Protein AF-A0A0B5D9X6-F1 (afdb_monomer)

Secondary structure (DSSP, 8-state):
-TTSS--HHHHHHHHHTT----EEE----TTS-GGGGHHHHHHHHHHHHHHHHHHTT-TT--EEEE--S---HHHIIIIIHHHHHHHHHHH-GGGEEEEE-HHHHHHHHHTT-S-B-STT-BSEEEESTTSTT---TT-SEEEEE--BTTBPPPEETTEE--EEEE-SS-SSSS-------S---------TTS----TT--S--TTHHHHHHHTT-EEEE-TTGGG-SSS--S---EEEE-----S-TTTSSHHHHHSBGGGTSB-S-SEEE-TTSEEEE--SS--S-S-PPPTT--TTT-SSEEEE--TTS-EEEETTTTTEEEEEES--SSSPPPHHHHHHHHHHHHHHHHHTT---STTTS-BHHHH-TTT-----S-HHHHHHHHHHHHHS-TT--SS---TTTTS-HHHHHHHHHHHHHHHHHHHS-EEP--B-TTSPBP--EE-HHHHHHHHHHHHHHIIIIIHHHHHHHHHHHHHHHHHHHHHHHHSPPPP-------------

Structure (mmCIF, N/CA/C/O backbone):
data_AF-A0A0B5D9X6-F1
#
_entry.id   AF-A0A0B5D9X6-F1
#
loop_
_atom_site.group_PDB
_atom_site.id
_atom_site.type_symbol
_atom_site.label_atom_id
_atom_site.label_alt_id
_atom_site.label_comp_id
_atom_site.label_asym_id
_atom_site.label_entity_id
_atom_site.label_seq_id
_atom_site.pdbx_PDB_ins_code
_atom_site.Cartn_x
_atom_site.Cartn_y
_atom_site.Cartn_z
_atom_site.occupancy
_atom_site.B_iso_or_equiv
_atom_site.auth_seq_id
_atom_site.auth_comp_id
_atom_site.auth_asym_id
_atom_site.auth_atom_id
_atom_site.pdbx_PDB_model_num
ATOM 1 N N . MET A 1 1 ? -27.194 -17.723 17.927 1.00 68.94 1 MET A N 1
ATOM 2 C CA . MET A 1 1 ? -28.094 -17.383 16.803 1.00 68.94 1 MET A CA 1
ATOM 3 C C . MET A 1 1 ? -28.192 -18.621 15.928 1.00 68.94 1 MET A C 1
ATOM 5 O O . MET A 1 1 ? -27.143 -19.081 15.512 1.00 68.94 1 MET A O 1
ATOM 9 N N . ARG A 1 2 ? -29.379 -19.216 15.722 1.00 82.31 2 ARG A N 1
ATOM 10 C CA . ARG A 1 2 ? -29.496 -20.479 14.956 1.00 82.31 2 ARG A CA 1
ATOM 11 C C . ARG A 1 2 ? -29.199 -20.316 13.459 1.00 82.31 2 ARG A C 1
ATOM 13 O O . ARG A 1 2 ? -28.728 -21.265 12.862 1.00 82.31 2 ARG A O 1
ATOM 20 N N . GLY A 1 3 ? -29.408 -19.123 12.897 1.00 83.81 3 GLY A N 1
ATOM 21 C CA . GLY A 1 3 ? -29.079 -18.801 11.500 1.00 83.81 3 GLY A CA 1
ATOM 22 C C . GLY A 1 3 ? -27.626 -18.369 11.256 1.00 83.81 3 GLY A C 1
ATOM 23 O O . GLY A 1 3 ? -27.362 -17.682 10.279 1.00 83.81 3 GLY A O 1
ATOM 24 N N . LYS A 1 4 ? -26.688 -18.669 12.168 1.00 88.31 4 LYS A N 1
ATOM 25 C CA . LYS A 1 4 ? -25.256 -18.388 11.976 1.00 88.31 4 LYS A CA 1
ATOM 26 C C . LYS A 1 4 ? -24.420 -19.631 12.330 1.00 88.31 4 LYS A C 1
ATOM 28 O O . LYS A 1 4 ? -24.514 -20.069 13.480 1.00 88.31 4 LYS A O 1
ATOM 33 N N . PRO A 1 5 ? -23.555 -20.130 11.428 1.00 89.94 5 PRO A N 1
ATOM 34 C CA . PRO A 1 5 ? -23.417 -19.736 10.021 1.00 89.94 5 PRO A CA 1
ATOM 35 C C . PRO A 1 5 ? -24.496 -20.375 9.121 1.00 89.94 5 PRO A C 1
ATOM 37 O O . PRO A 1 5 ? -25.133 -21.344 9.516 1.00 89.94 5 PRO A O 1
ATOM 40 N N . VAL A 1 6 ? -24.668 -19.848 7.905 1.00 92.19 6 VAL A N 1
ATOM 41 C CA . VAL A 1 6 ? -25.475 -20.480 6.843 1.00 92.19 6 VAL A CA 1
ATOM 42 C C . VAL A 1 6 ? -24.807 -21.774 6.356 1.00 92.19 6 VAL A C 1
ATOM 44 O O . VAL A 1 6 ? -23.574 -21.858 6.321 1.00 92.19 6 VAL A O 1
ATOM 47 N N . HIS A 1 7 ? -25.596 -22.775 5.964 1.00 93.06 7 HIS A N 1
ATOM 48 C CA . HIS A 1 7 ? -25.099 -24.076 5.496 1.00 93.06 7 HIS A CA 1
ATOM 49 C C . HIS A 1 7 ? -25.342 -24.303 3.998 1.00 93.06 7 HIS A C 1
ATOM 51 O O . HIS A 1 7 ? -26.218 -23.693 3.391 1.00 93.06 7 HIS A O 1
ATOM 57 N N . ARG A 1 8 ? -24.585 -25.232 3.398 1.00 93.44 8 ARG A N 1
ATOM 58 C CA . ARG A 1 8 ? -24.690 -25.573 1.968 1.00 93.44 8 ARG A CA 1
ATOM 59 C C . ARG A 1 8 ? -26.112 -25.956 1.549 1.00 93.44 8 ARG A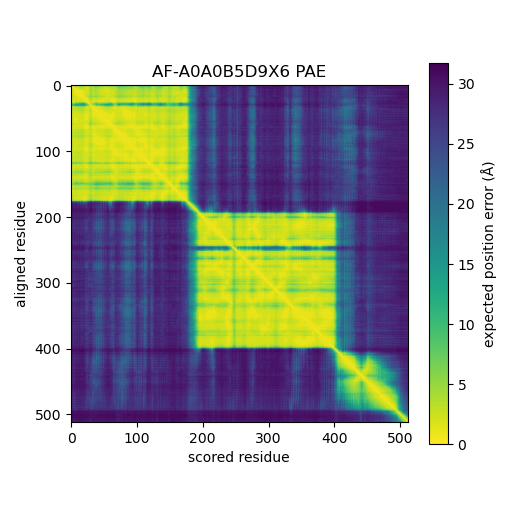 C 1
ATOM 61 O O . ARG A 1 8 ? -26.562 -25.530 0.492 1.00 93.44 8 ARG A O 1
ATOM 68 N N . ASP A 1 9 ? -26.808 -26.742 2.366 1.00 93.75 9 ASP A N 1
ATOM 69 C CA . ASP A 1 9 ? -28.162 -27.203 2.045 1.00 93.75 9 ASP A CA 1
ATOM 70 C C . ASP A 1 9 ? -29.167 -26.044 2.007 1.00 93.75 9 ASP A C 1
ATOM 72 O O . ASP A 1 9 ? -30.033 -26.023 1.139 1.00 93.75 9 ASP A O 1
ATOM 76 N N . GLU A 1 10 ? -28.999 -25.047 2.880 1.00 95.06 10 GLU A N 1
ATOM 77 C CA . GLU A 1 10 ? -29.818 -23.830 2.899 1.00 95.06 10 GLU A CA 1
ATOM 78 C C . GLU A 1 10 ? -29.567 -22.968 1.654 1.00 95.06 10 GLU A C 1
ATOM 80 O O . GLU A 1 10 ? -30.513 -22.553 0.994 1.00 95.06 10 GLU A O 1
ATOM 85 N N . ILE A 1 11 ? -28.301 -22.769 1.265 1.00 95.62 11 ILE A N 1
ATOM 86 C CA . ILE A 1 11 ? -27.958 -22.052 0.024 1.00 95.62 11 ILE A CA 1
ATOM 87 C C . ILE A 1 11 ? -28.525 -22.760 -1.209 1.00 95.62 11 ILE A C 1
ATOM 89 O O . ILE A 1 11 ? -29.080 -22.116 -2.098 1.00 95.62 11 ILE A O 1
ATOM 93 N N . ASN A 1 12 ? -28.408 -24.088 -1.266 1.00 92.44 12 ASN A N 1
ATOM 94 C CA . ASN A 1 12 ? -28.961 -24.870 -2.365 1.00 92.44 12 ASN A CA 1
ATOM 95 C C . ASN A 1 12 ? -30.486 -24.753 -2.426 1.00 92.44 12 ASN A C 1
ATOM 97 O O . ASN A 1 12 ? -31.027 -24.607 -3.518 1.00 92.44 12 ASN A O 1
ATOM 101 N N . ASP A 1 13 ? -31.177 -24.806 -1.286 1.00 96.12 13 ASP A N 1
ATOM 102 C CA . ASP A 1 13 ? -32.630 -24.637 -1.231 1.00 96.12 13 ASP A CA 1
ATOM 103 C C . ASP A 1 13 ? -33.059 -23.245 -1.717 1.00 96.12 13 ASP A C 1
ATOM 105 O O . ASP A 1 13 ? -33.926 -23.138 -2.587 1.00 96.12 13 ASP A O 1
ATOM 109 N N . LEU A 1 14 ? -32.385 -22.185 -1.257 1.00 95.38 14 LEU A N 1
ATOM 110 C CA . LEU A 1 14 ? -32.637 -20.813 -1.708 1.00 95.38 14 LEU A CA 1
ATOM 111 C C . LEU A 1 14 ? -32.458 -20.681 -3.228 1.00 95.38 14 LEU A C 1
ATOM 113 O O . LEU A 1 14 ? -33.384 -20.261 -3.925 1.00 95.38 14 LEU A O 1
ATOM 117 N N . HIS A 1 15 ? -31.322 -21.127 -3.770 1.00 91.81 15 HIS A N 1
ATOM 118 C CA . HIS A 1 15 ? -31.060 -21.066 -5.209 1.00 91.81 15 HIS A CA 1
ATOM 119 C C . HIS A 1 15 ? -32.032 -21.922 -6.036 1.00 91.81 15 HIS A C 1
ATOM 121 O O . HIS A 1 15 ? -32.499 -21.474 -7.084 1.00 91.81 15 HIS A O 1
ATOM 127 N N . ASN A 1 16 ? -32.385 -23.128 -5.573 1.00 94.62 16 ASN A N 1
ATOM 128 C CA . ASN A 1 16 ? -33.345 -24.004 -6.258 1.00 94.62 16 ASN A CA 1
ATOM 129 C C . ASN A 1 16 ? -34.747 -23.385 -6.345 1.00 94.62 16 ASN A C 1
ATOM 131 O O . ASN A 1 16 ? -35.502 -23.701 -7.265 1.00 94.62 16 ASN A O 1
ATOM 135 N N . ASN A 1 17 ? -35.079 -22.486 -5.417 1.00 96.44 17 ASN A N 1
ATOM 136 C CA . ASN A 1 17 ? -36.326 -21.728 -5.407 1.00 96.44 17 ASN A CA 1
ATOM 137 C C . ASN A 1 17 ? -36.188 -20.320 -6.021 1.00 96.44 17 ASN A C 1
ATOM 139 O O . ASN A 1 17 ? -37.118 -19.519 -5.934 1.00 96.44 17 ASN A O 1
ATOM 143 N N . GLY A 1 18 ? -35.059 -20.014 -6.672 1.00 93.25 18 GLY A N 1
ATOM 144 C CA . GLY A 1 18 ? -34.829 -18.733 -7.345 1.00 93.25 18 GLY A CA 1
ATOM 145 C C . GLY A 1 18 ? -34.652 -17.549 -6.391 1.00 93.25 18 GLY A C 1
ATOM 146 O O . GLY A 1 18 ? -34.942 -16.415 -6.770 1.00 93.25 18 GLY A O 1
ATOM 147 N N . VAL A 1 19 ? -34.219 -17.808 -5.155 1.00 96.00 19 VAL A N 1
ATOM 148 C CA . VAL A 1 19 ? -33.919 -16.779 -4.159 1.00 96.00 19 VAL A CA 1
ATOM 149 C C . VAL A 1 19 ? -32.428 -16.458 -4.202 1.00 96.00 19 VAL A C 1
ATOM 151 O O . VAL A 1 19 ? -31.589 -17.309 -3.906 1.00 96.00 19 VAL A O 1
ATOM 154 N N . ASP A 1 20 ? -32.111 -15.216 -4.562 1.00 95.00 20 ASP A N 1
ATOM 155 C CA . ASP A 1 20 ? -30.747 -14.692 -4.527 1.00 95.00 20 ASP A CA 1
ATOM 156 C C . ASP A 1 20 ? -30.276 -14.455 -3.084 1.00 95.00 20 ASP A C 1
ATOM 158 O O . ASP A 1 20 ? -31.065 -14.144 -2.187 1.00 95.00 20 ASP A O 1
ATOM 162 N N . VAL A 1 21 ? -28.963 -14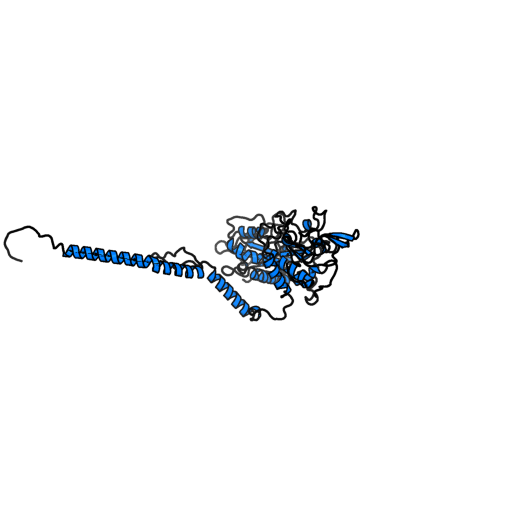.529 -2.867 1.00 96.31 21 VAL A N 1
ATOM 163 C CA . VAL A 1 21 ? -28.339 -14.390 -1.543 1.00 96.31 21 VAL A CA 1
ATOM 164 C C . VAL A 1 21 ? -27.231 -13.336 -1.551 1.00 96.31 21 VAL A C 1
ATOM 166 O O . VAL A 1 21 ? -26.674 -13.015 -2.592 1.00 96.31 21 VAL A O 1
ATOM 169 N N . ALA A 1 22 ? -26.878 -12.798 -0.384 1.00 96.88 22 ALA A N 1
ATOM 170 C CA . ALA A 1 22 ? -25.637 -12.046 -0.171 1.00 96.88 22 ALA A CA 1
ATOM 171 C C . ALA A 1 22 ? -24.974 -12.511 1.124 1.00 96.88 22 ALA A C 1
ATOM 173 O O . ALA A 1 22 ? -25.654 -12.890 2.079 1.00 96.88 22 ALA A O 1
ATOM 174 N N . ALA A 1 23 ? -23.644 -12.445 1.171 1.00 97.50 23 ALA A N 1
ATOM 175 C CA . ALA A 1 23 ? -22.883 -12.808 2.356 1.00 97.50 23 ALA A CA 1
ATOM 176 C C . ALA A 1 23 ? -22.575 -11.576 3.215 1.00 97.50 23 ALA A C 1
ATOM 178 O O . ALA A 1 23 ? -21.981 -10.605 2.744 1.00 97.50 23 ALA A O 1
ATOM 179 N N . VAL A 1 24 ? -22.935 -11.635 4.496 1.00 97.50 24 VAL A N 1
ATOM 180 C CA . VAL A 1 24 ? -22.584 -10.627 5.504 1.00 97.50 24 VAL A CA 1
ATOM 181 C C . VAL A 1 24 ? -21.815 -11.285 6.642 1.00 97.50 24 VAL A C 1
ATOM 183 O O . VAL A 1 24 ? -22.201 -12.345 7.137 1.00 97.50 24 VAL A O 1
ATOM 186 N N . TRP A 1 25 ? -20.720 -10.656 7.060 1.00 97.00 25 TRP A N 1
ATOM 187 C CA . TRP A 1 25 ? -19.902 -11.105 8.176 1.00 97.00 25 TRP A CA 1
ATOM 188 C C . TRP A 1 25 ? -20.137 -10.227 9.403 1.00 97.00 25 TRP A C 1
ATOM 190 O O . TRP A 1 25 ? -19.878 -9.022 9.389 1.00 97.00 25 TRP A O 1
ATOM 200 N N . GLN A 1 26 ? -20.613 -10.862 10.472 1.00 91.25 26 GLN A N 1
ATOM 201 C CA . GLN A 1 26 ? -20.706 -10.278 11.804 1.00 91.25 26 GLN A CA 1
ATOM 202 C C . GLN A 1 26 ? -20.606 -11.392 12.845 1.00 91.25 26 GLN A C 1
ATOM 204 O O . GLN A 1 26 ? -21.545 -12.188 13.006 1.00 91.25 26 GLN A O 1
ATOM 209 N N . PHE A 1 27 ? -19.493 -11.412 13.566 1.00 80.62 27 PHE A N 1
ATOM 210 C CA . PHE A 1 27 ? -19.242 -12.313 14.681 1.00 80.62 27 PHE A CA 1
ATOM 211 C C . PHE A 1 27 ? -19.479 -11.595 16.017 1.00 80.62 27 PHE A C 1
ATOM 213 O O . PHE A 1 27 ? -20.280 -12.052 16.835 1.00 80.62 27 PHE A O 1
ATOM 220 N N . GLY A 1 28 ? -18.835 -10.444 16.211 1.00 72.88 28 GLY A N 1
ATOM 221 C CA . GLY A 1 28 ? -18.931 -9.616 17.408 1.00 72.88 28 GLY A CA 1
ATOM 222 C C . GLY A 1 28 ? -20.110 -8.631 17.422 1.00 72.88 28 GLY A C 1
ATOM 223 O O . GLY A 1 28 ? -20.695 -8.294 16.390 1.00 72.88 28 GLY A O 1
ATOM 224 N N . LYS A 1 29 ? -20.463 -8.142 18.620 1.00 69.69 29 LYS A N 1
ATOM 225 C CA . LYS A 1 29 ? -21.461 -7.075 18.838 1.00 69.69 29 LYS A CA 1
ATOM 226 C C . LYS A 1 29 ? -21.118 -6.229 20.075 1.00 69.69 29 LYS A C 1
ATOM 228 O O . LYS A 1 29 ? -20.392 -6.680 20.964 1.00 69.69 29 LYS A O 1
ATOM 233 N N . ASP A 1 30 ? -21.645 -5.007 20.132 1.00 64.75 30 ASP A N 1
ATOM 234 C CA . ASP A 1 30 ? -21.585 -4.068 21.263 1.00 64.75 30 ASP A CA 1
ATOM 235 C C . ASP A 1 30 ? -20.166 -3.764 21.776 1.00 64.75 30 ASP A C 1
ATOM 237 O O . ASP A 1 30 ? -19.496 -2.876 21.260 1.00 64.75 30 ASP A O 1
ATOM 241 N N . ARG A 1 31 ? -19.707 -4.474 22.820 1.00 51.09 31 ARG A N 1
ATOM 242 C CA . ARG A 1 31 ? -18.406 -4.253 23.482 1.00 51.09 31 ARG A CA 1
ATOM 243 C C . ARG A 1 31 ? -17.226 -4.867 22.728 1.00 51.09 31 ARG A C 1
ATOM 245 O O . ARG A 1 31 ? -16.085 -4.542 23.043 1.00 51.09 31 ARG A O 1
ATOM 252 N N . HIS A 1 32 ? -17.498 -5.730 21.750 1.00 70.75 32 HIS A N 1
ATOM 253 C CA . HIS A 1 32 ? -16.482 -6.401 20.939 1.00 70.75 32 HIS A CA 1
ATOM 254 C C . HIS A 1 32 ? -16.836 -6.349 19.446 1.00 70.75 32 HIS A C 1
ATOM 256 O O . HIS A 1 32 ? -17.016 -7.399 18.835 1.00 70.75 32 HIS A O 1
ATOM 262 N N . PRO A 1 33 ? -17.006 -5.159 18.843 1.00 80.25 33 PRO A N 1
ATOM 263 C CA . PRO A 1 33 ? -17.305 -5.064 17.422 1.00 80.25 33 PRO A CA 1
ATOM 264 C C . PRO A 1 33 ? -16.089 -5.509 16.604 1.00 80.25 33 PRO A C 1
ATOM 266 O O . PRO A 1 33 ? -14.958 -5.106 16.886 1.00 80.25 33 PRO A O 1
ATOM 269 N N . ASP A 1 34 ? -16.335 -6.319 15.575 1.00 80.88 34 ASP A N 1
ATOM 270 C CA . ASP A 1 34 ? -15.288 -6.966 14.777 1.00 80.88 34 ASP A CA 1
ATOM 271 C C . ASP A 1 34 ? -14.276 -5.968 14.219 1.00 80.88 34 ASP A C 1
ATOM 273 O O . ASP A 1 34 ? -13.067 -6.140 14.371 1.00 80.88 34 ASP A O 1
ATOM 277 N N . VAL A 1 35 ? -14.780 -4.859 13.679 1.00 86.06 35 VAL A N 1
ATOM 278 C CA . VAL A 1 35 ? -13.965 -3.825 13.035 1.00 86.06 35 VAL A CA 1
ATOM 279 C C . VAL A 1 35 ? -13.016 -3.093 13.985 1.00 86.06 35 VAL A C 1
ATOM 281 O O . VAL A 1 35 ? -12.024 -2.528 13.534 1.00 86.06 35 VAL A O 1
ATOM 284 N N . LEU A 1 36 ? -13.257 -3.130 15.303 1.00 84.12 36 LEU A N 1
ATOM 285 C CA . LEU A 1 36 ? -12.337 -2.549 16.289 1.00 84.12 36 LEU A CA 1
ATOM 286 C C . LEU A 1 36 ? -11.197 -3.497 16.690 1.00 84.12 36 LEU A C 1
ATOM 288 O O . LEU A 1 36 ? -10.337 -3.107 17.475 1.00 84.12 36 LEU A O 1
ATOM 292 N N . ARG A 1 37 ? -11.131 -4.706 16.115 1.00 81.38 37 ARG A N 1
ATOM 293 C CA . ARG A 1 37 ? -9.924 -5.551 16.141 1.00 81.38 37 ARG A CA 1
ATOM 294 C C . ARG A 1 37 ? -8.866 -5.108 15.116 1.00 81.38 37 ARG A C 1
ATOM 296 O O . ARG A 1 37 ? -7.799 -5.717 15.043 1.00 81.38 37 ARG A O 1
ATOM 303 N N . GLY A 1 38 ? -9.150 -4.065 14.328 1.00 71.69 38 GLY A N 1
ATOM 304 C CA . GLY A 1 38 ? -8.216 -3.466 13.377 1.00 71.69 38 GLY A CA 1
ATOM 305 C C . GLY A 1 38 ? -7.703 -4.464 12.340 1.00 71.69 38 GLY A C 1
ATOM 306 O O . GLY A 1 38 ? -8.408 -5.399 11.958 1.00 71.69 38 GLY A O 1
ATOM 307 N N . LYS A 1 39 ? -6.453 -4.280 11.906 1.00 71.50 39 LYS A N 1
ATOM 308 C CA . LYS A 1 39 ? -5.804 -5.101 10.873 1.00 71.50 39 LYS A CA 1
ATOM 309 C C . LYS A 1 39 ? -5.931 -6.610 11.124 1.00 71.50 39 LYS A C 1
ATOM 311 O O . LYS A 1 39 ? -6.374 -7.333 10.238 1.00 71.50 39 LYS A O 1
ATOM 316 N N . VAL A 1 40 ? -5.576 -7.079 12.324 1.00 65.69 40 VAL A N 1
ATOM 317 C CA . VAL A 1 40 ? -5.602 -8.516 12.663 1.00 65.69 40 VAL A CA 1
ATOM 318 C C . VAL A 1 40 ? -7.022 -9.069 12.572 1.00 65.69 40 VAL A C 1
ATOM 320 O O . VAL A 1 40 ? -7.235 -10.146 12.020 1.00 65.69 40 VAL A O 1
ATOM 323 N N . GLY A 1 41 ? -8.008 -8.310 13.059 1.00 74.19 41 GLY A N 1
ATOM 324 C CA . GLY A 1 41 ? -9.412 -8.683 12.928 1.00 74.19 41 GLY A CA 1
ATOM 325 C C . GLY A 1 41 ? -9.848 -8.842 11.479 1.00 74.19 41 GLY A C 1
ATOM 326 O O . GLY A 1 41 ? -10.461 -9.848 11.141 1.00 74.19 41 GLY A O 1
ATOM 327 N N . GLY A 1 42 ? -9.483 -7.881 10.629 1.00 79.00 42 GLY A N 1
ATOM 328 C CA . GLY A 1 42 ? -9.855 -7.886 9.216 1.00 79.00 42 GLY A CA 1
ATOM 329 C C . GLY A 1 42 ? -9.257 -9.065 8.457 1.00 79.00 42 GLY A C 1
ATOM 330 O O . GLY A 1 42 ? -9.940 -9.678 7.643 1.00 79.00 42 GLY A O 1
ATOM 331 N N . GLU A 1 43 ? -8.004 -9.430 8.750 1.00 78.31 43 GLU A N 1
ATOM 332 C CA . GLU A 1 43 ? -7.345 -10.576 8.112 1.00 78.31 43 GLU A CA 1
ATOM 333 C C . GLU A 1 43 ? -7.992 -11.904 8.522 1.00 78.31 43 GLU A C 1
ATOM 335 O O . GLU A 1 43 ? -8.264 -12.743 7.662 1.00 78.31 43 GLU A O 1
ATOM 340 N N . LEU A 1 44 ? -8.256 -12.093 9.820 1.00 72.12 44 LEU A N 1
ATOM 341 C CA . LEU A 1 44 ? -8.866 -13.320 10.340 1.00 72.12 44 LEU A CA 1
ATOM 342 C C . LEU A 1 44 ? -10.297 -13.496 9.836 1.00 72.12 44 LEU A C 1
ATOM 344 O O . LEU A 1 44 ? -10.656 -14.567 9.352 1.00 72.12 44 LEU A O 1
ATOM 348 N N . ASP A 1 45 ? -11.092 -12.435 9.903 1.00 90.88 45 ASP A N 1
ATOM 349 C CA . ASP A 1 45 ? -12.496 -12.469 9.513 1.00 90.88 45 ASP A CA 1
ATOM 350 C C . ASP A 1 45 ? -12.660 -12.677 8.015 1.00 90.88 45 ASP A C 1
ATOM 352 O O . ASP A 1 45 ? -13.505 -13.458 7.589 1.00 90.88 45 ASP A O 1
ATOM 356 N N . ALA A 1 46 ? -11.823 -12.029 7.204 1.00 94.12 46 ALA A N 1
ATOM 357 C CA . ALA A 1 46 ? -11.848 -12.223 5.766 1.00 94.12 46 ALA A CA 1
ATOM 358 C C . ALA A 1 46 ? -11.446 -13.644 5.365 1.00 94.12 46 ALA A C 1
ATOM 360 O O . ALA A 1 46 ? -12.103 -14.237 4.511 1.00 94.12 46 ALA A O 1
ATOM 361 N N . ARG A 1 47 ? -10.415 -14.224 5.996 1.00 87.06 47 ARG A N 1
ATOM 362 C CA . ARG A 1 47 ? -10.020 -15.619 5.737 1.00 87.06 47 ARG A CA 1
ATOM 363 C C . ARG A 1 47 ? -11.122 -16.589 6.141 1.00 87.06 47 ARG A C 1
ATOM 365 O O . ARG A 1 47 ? -11.451 -17.478 5.362 1.00 87.06 47 ARG A O 1
ATOM 372 N N . ALA A 1 48 ? -11.712 -16.389 7.317 1.00 88.06 48 ALA A N 1
ATOM 373 C CA . ALA A 1 48 ? -12.786 -17.236 7.812 1.00 88.06 48 ALA A CA 1
ATOM 374 C C . ALA A 1 48 ? -14.055 -17.116 6.951 1.00 88.06 48 ALA A C 1
ATOM 376 O O . ALA A 1 48 ? -14.694 -18.125 6.659 1.00 88.06 48 ALA A O 1
ATOM 377 N N . ALA A 1 49 ? -14.394 -15.910 6.485 1.00 96.06 49 ALA A N 1
ATOM 378 C CA . ALA A 1 49 ? -15.495 -15.699 5.552 1.00 96.06 49 ALA A CA 1
ATOM 379 C C . ALA A 1 49 ? -15.247 -16.408 4.211 1.00 96.06 49 ALA A C 1
ATOM 381 O O . ALA A 1 49 ? -16.130 -17.105 3.718 1.00 96.06 49 ALA A O 1
ATOM 382 N N . ASP A 1 50 ? -14.048 -16.269 3.638 1.00 96.25 50 ASP A N 1
ATOM 383 C CA . ASP A 1 50 ? -13.676 -16.901 2.366 1.00 96.25 50 ASP A CA 1
ATOM 384 C C . ASP A 1 50 ? -13.676 -18.431 2.452 1.00 96.25 50 ASP A C 1
ATOM 386 O O . ASP A 1 50 ? -14.223 -19.108 1.580 1.00 96.25 50 ASP A O 1
ATOM 390 N N . GLU A 1 51 ? -13.100 -18.982 3.523 1.00 91.38 51 GLU A N 1
ATOM 391 C CA . GLU A 1 51 ? -13.090 -20.419 3.788 1.00 91.38 51 GLU A CA 1
ATOM 392 C C . GLU A 1 51 ? -14.508 -20.963 3.972 1.00 91.38 51 GLU A C 1
ATOM 394 O O . GLU A 1 51 ? -14.861 -21.985 3.375 1.00 91.38 51 GLU A O 1
ATOM 399 N N . HIS A 1 52 ? -15.347 -20.258 4.736 1.00 95.06 52 HIS A N 1
ATOM 400 C CA . HIS A 1 52 ? -16.729 -20.670 4.949 1.00 95.06 52 HIS A CA 1
ATOM 401 C C . HIS A 1 52 ? -17.534 -20.640 3.648 1.00 95.06 52 HIS A C 1
ATOM 403 O O . HIS A 1 52 ? -18.184 -21.634 3.321 1.00 95.06 52 HIS A O 1
ATOM 409 N N . LEU A 1 53 ? -17.444 -19.557 2.869 1.00 97.00 53 LEU A N 1
ATOM 410 C CA . LEU A 1 53 ? -18.130 -19.433 1.579 1.00 97.00 53 LEU A CA 1
ATOM 411 C C . LEU A 1 53 ? -17.712 -20.537 0.599 1.00 97.00 53 LEU A C 1
ATOM 413 O O . LEU A 1 53 ? -18.574 -21.181 0.000 1.00 97.00 53 LEU A O 1
ATOM 417 N N . ARG A 1 54 ? -16.413 -20.841 0.506 1.00 94.62 54 ARG A N 1
ATOM 418 C CA . ARG A 1 54 ? -15.902 -21.995 -0.254 1.00 94.62 54 ARG A CA 1
ATOM 419 C C . ARG A 1 54 ? -16.503 -23.312 0.230 1.00 94.62 54 ARG A C 1
ATOM 421 O O . ARG A 1 54 ? -16.961 -24.130 -0.569 1.00 94.62 54 ARG A O 1
ATOM 428 N N . SER A 1 55 ? -16.561 -23.522 1.545 1.00 92.38 55 SER A N 1
ATOM 429 C CA . SER A 1 55 ? -17.103 -24.760 2.122 1.00 92.38 55 SER A CA 1
ATOM 430 C C . SER A 1 55 ? -18.578 -24.993 1.760 1.00 92.38 55 SER A C 1
ATOM 432 O O . SER A 1 55 ? -19.011 -26.143 1.641 1.00 92.38 55 SER A O 1
ATOM 434 N N . ILE A 1 56 ? -19.342 -23.931 1.486 1.00 95.75 56 ILE A N 1
ATOM 435 C CA . ILE A 1 56 ? -20.761 -24.005 1.114 1.00 95.75 56 ILE A CA 1
ATOM 436 C C . ILE A 1 56 ? -21.029 -23.823 -0.389 1.00 95.75 56 ILE A C 1
ATOM 438 O O . ILE A 1 56 ? -22.188 -23.811 -0.785 1.00 95.75 56 ILE A O 1
ATOM 442 N N . GLY A 1 57 ? -19.991 -23.764 -1.234 1.00 92.62 57 GLY A N 1
ATOM 443 C CA . GLY A 1 57 ? -20.132 -23.666 -2.696 1.00 92.62 57 GLY A CA 1
ATOM 444 C C . GLY A 1 57 ? -20.354 -22.245 -3.227 1.00 92.62 57 GLY A C 1
ATOM 445 O O . GLY A 1 57 ? -20.855 -22.071 -4.335 1.00 92.62 57 GLY A O 1
ATOM 446 N N . MET A 1 58 ? -19.986 -21.231 -2.445 1.00 95.12 58 MET A N 1
ATOM 447 C CA . MET A 1 58 ? -20.065 -19.809 -2.787 1.00 95.12 58 MET A CA 1
ATOM 448 C C . MET A 1 58 ? -18.666 -19.208 -3.007 1.00 95.12 58 MET A C 1
ATOM 450 O O . MET A 1 58 ? -18.348 -18.111 -2.546 1.00 95.12 58 MET A O 1
ATOM 454 N N . ASP A 1 59 ? -17.795 -19.931 -3.709 1.00 93.75 59 ASP A N 1
ATOM 455 C CA . ASP A 1 59 ? -16.435 -19.488 -4.021 1.00 93.75 59 ASP A CA 1
ATOM 456 C C . ASP A 1 59 ? -16.398 -18.142 -4.756 1.00 93.75 59 ASP A C 1
ATOM 458 O O . ASP A 1 59 ? -17.105 -17.925 -5.741 1.00 93.75 59 ASP A O 1
ATOM 462 N N . GLY A 1 60 ? -15.538 -17.229 -4.297 1.00 91.62 60 GLY A N 1
ATOM 463 C CA . GLY A 1 60 ? -15.320 -15.942 -4.964 1.00 91.62 60 GLY A CA 1
ATOM 464 C C . GLY A 1 60 ? -16.428 -14.905 -4.756 1.00 91.62 60 GLY A C 1
ATOM 465 O O . GLY A 1 60 ? -16.342 -13.810 -5.313 1.00 91.62 60 GLY A O 1
ATOM 466 N N . TRP A 1 61 ? -17.448 -15.196 -3.945 1.00 97.12 61 TRP A N 1
ATOM 467 C CA . TRP A 1 61 ? -18.512 -14.237 -3.648 1.00 97.12 61 TRP A CA 1
ATOM 468 C C . TRP A 1 61 ? -17.997 -13.051 -2.810 1.00 97.12 61 TRP A C 1
ATOM 470 O O . TRP A 1 61 ? -17.034 -13.219 -2.044 1.00 97.12 61 TRP A O 1
ATOM 480 N N . PRO A 1 62 ? -18.596 -11.851 -2.948 1.00 98.19 62 PRO A N 1
ATOM 481 C CA . PRO A 1 62 ? -18.321 -10.719 -2.068 1.00 98.19 62 PRO A CA 1
ATOM 482 C C . PRO A 1 62 ? -18.819 -10.940 -0.636 1.00 98.19 62 PRO A C 1
ATOM 484 O O . PRO A 1 62 ? -19.779 -11.674 -0.414 1.00 98.19 62 PRO A O 1
ATOM 487 N N . VAL A 1 63 ? -18.202 -10.248 0.322 1.00 98.62 63 VAL A N 1
ATOM 488 C CA . VAL A 1 63 ? -18.569 -10.264 1.744 1.00 98.62 63 VAL A CA 1
ATOM 489 C C . VAL A 1 63 ? -18.785 -8.835 2.228 1.00 98.62 63 VAL A C 1
ATOM 491 O O . VAL A 1 63 ? -17.889 -7.999 2.118 1.00 98.62 63 VAL A O 1
ATOM 494 N N . PHE A 1 64 ? -19.954 -8.557 2.804 1.00 98.81 64 PHE A N 1
ATOM 495 C CA . PHE A 1 64 ? -20.216 -7.311 3.521 1.00 98.81 64 PHE A CA 1
ATOM 496 C C . PHE A 1 64 ? -19.747 -7.436 4.973 1.00 98.81 64 PHE A C 1
ATOM 498 O O . PHE A 1 64 ? -20.343 -8.183 5.745 1.00 98.81 64 PHE A O 1
ATOM 505 N N . PHE A 1 65 ? -18.708 -6.706 5.375 1.00 98.62 65 PHE A N 1
ATOM 506 C CA . PHE A 1 65 ? -18.275 -6.682 6.777 1.00 98.62 65 PHE A CA 1
ATOM 507 C C . PHE A 1 65 ? -19.073 -5.652 7.573 1.00 98.62 65 PHE A C 1
ATOM 509 O O . PHE A 1 65 ? -19.236 -4.505 7.145 1.00 98.62 65 PHE A O 1
ATOM 516 N N . ALA A 1 66 ? -19.595 -6.067 8.727 1.00 97.88 66 ALA A N 1
ATOM 517 C CA . ALA A 1 66 ? -20.540 -5.268 9.492 1.00 97.88 66 ALA A CA 1
ATOM 518 C C . ALA A 1 66 ? -19.876 -4.271 10.454 1.00 97.88 66 ALA A C 1
ATOM 520 O O . ALA A 1 66 ? -19.166 -4.640 11.388 1.00 97.88 66 ALA A O 1
ATOM 521 N N . VAL A 1 67 ? -20.226 -2.996 10.292 1.00 97.00 67 VAL A N 1
ATOM 522 C CA . VAL A 1 67 ? -20.067 -1.926 11.281 1.00 97.00 67 VAL A CA 1
ATOM 523 C C . VAL A 1 67 ? -21.424 -1.687 11.953 1.00 97.00 67 VAL A C 1
ATOM 525 O O . VAL A 1 67 ? -22.153 -0.748 11.635 1.00 97.00 67 VAL A O 1
ATOM 528 N N . ASP A 1 68 ? -21.796 -2.588 12.863 1.00 92.44 68 ASP A N 1
ATOM 529 C CA . ASP A 1 68 ? -23.124 -2.630 13.500 1.00 92.44 68 ASP A CA 1
ATOM 530 C C . ASP A 1 68 ? -23.215 -1.776 14.783 1.00 92.44 68 ASP A C 1
ATOM 532 O O . ASP A 1 68 ? -23.641 -2.247 15.837 1.00 92.44 68 ASP A O 1
ATOM 536 N N . PHE A 1 69 ? -22.737 -0.530 14.727 1.00 91.38 69 PHE A N 1
ATOM 537 C CA . PHE A 1 69 ? -22.851 0.460 15.807 1.00 91.38 69 PHE A CA 1
ATOM 538 C C . PHE A 1 69 ? -22.626 1.890 15.278 1.00 91.38 69 PHE A C 1
ATOM 540 O O . PHE A 1 69 ? -22.153 2.074 14.155 1.00 91.38 69 PHE A O 1
ATOM 547 N N . ASP A 1 70 ? -22.940 2.911 16.088 1.00 89.50 70 ASP A N 1
ATOM 548 C CA . ASP A 1 70 ? -22.663 4.327 15.773 1.00 89.50 70 ASP A CA 1
ATOM 549 C C . ASP A 1 70 ? -21.163 4.631 15.911 1.00 89.50 70 ASP A C 1
ATOM 551 O O . ASP A 1 70 ? -20.701 5.204 16.902 1.00 89.50 70 ASP A O 1
ATOM 555 N N . ILE A 1 71 ? -20.376 4.151 14.948 1.00 88.94 71 ILE A N 1
ATOM 556 C CA . ILE A 1 71 ? -18.930 4.335 14.932 1.00 88.94 71 ILE A CA 1
ATOM 557 C C . ILE A 1 71 ? -18.579 5.822 14.779 1.00 88.94 71 ILE A C 1
ATOM 559 O O . ILE A 1 71 ? -19.142 6.563 13.971 1.00 88.94 71 ILE A O 1
ATOM 563 N N . THR A 1 72 ? -17.598 6.281 15.552 1.00 83.56 72 THR A N 1
ATOM 564 C CA . THR A 1 72 ? -17.067 7.641 15.408 1.00 83.56 72 THR A CA 1
ATOM 565 C C . THR A 1 72 ? -16.048 7.716 14.273 1.00 83.56 72 THR A C 1
ATOM 567 O O . THR A 1 72 ? -15.331 6.754 14.000 1.00 83.56 72 THR A O 1
ATOM 570 N N . LEU A 1 73 ? -15.894 8.896 13.666 1.00 72.75 73 LEU A N 1
ATOM 571 C CA . LEU A 1 73 ? -14.853 9.126 12.657 1.00 72.75 73 LEU A CA 1
ATOM 572 C C . LEU A 1 73 ? -13.442 8.820 13.198 1.00 72.75 73 LEU A C 1
ATOM 574 O O . LEU A 1 73 ? -12.598 8.306 12.475 1.00 72.75 73 LEU A O 1
ATOM 578 N N . ALA A 1 74 ? -13.187 9.070 14.487 1.00 61.94 74 ALA A N 1
ATOM 579 C CA . ALA A 1 74 ? -11.914 8.726 15.118 1.00 61.94 74 ALA A CA 1
ATOM 580 C C . ALA A 1 74 ? -11.680 7.206 15.165 1.00 61.94 74 ALA A C 1
ATOM 582 O O . ALA A 1 74 ? -10.598 6.746 14.820 1.00 61.94 74 ALA A O 1
ATOM 583 N N . GLN A 1 75 ? -12.691 6.417 15.547 1.00 74.75 75 GLN A N 1
ATOM 584 C CA . GLN A 1 75 ? -12.604 4.950 15.523 1.00 74.75 75 GLN A CA 1
ATOM 585 C C . GLN A 1 75 ? -12.423 4.407 14.102 1.00 74.75 75 GLN A C 1
ATOM 587 O O . GLN A 1 75 ? -11.687 3.440 13.907 1.00 74.75 75 GLN A O 1
ATOM 592 N N . TRP A 1 76 ? -13.064 5.037 13.114 1.00 86.38 76 TRP A N 1
ATOM 593 C CA . TRP A 1 76 ? -12.860 4.707 11.709 1.00 86.38 76 TRP A CA 1
ATOM 594 C C . TRP A 1 76 ? -11.410 4.948 11.273 1.00 86.38 76 TRP A C 1
ATOM 596 O O . TRP A 1 76 ? -10.721 4.011 10.861 1.00 86.38 76 TRP A O 1
ATOM 606 N N . ASN A 1 77 ? -10.926 6.179 11.450 1.00 58.59 77 ASN A N 1
ATOM 607 C CA . ASN A 1 77 ? -9.594 6.595 11.017 1.00 58.59 77 ASN A CA 1
ATOM 608 C C . ASN A 1 77 ? -8.472 5.830 11.730 1.00 58.59 77 ASN A C 1
ATOM 610 O O . ASN A 1 77 ? -7.458 5.534 11.112 1.00 58.59 77 ASN A O 1
ATOM 614 N N . LEU A 1 78 ? -8.639 5.516 13.019 1.00 58.19 78 LEU A N 1
ATOM 615 C CA . LEU A 1 78 ? -7.592 4.874 13.820 1.00 58.19 78 LEU A CA 1
ATOM 616 C C . LEU A 1 78 ? -7.598 3.343 13.733 1.00 58.19 78 LEU A C 1
ATOM 618 O O . LEU A 1 78 ? -6.556 2.739 13.971 1.00 58.19 78 LEU A O 1
ATOM 622 N N . VAL A 1 79 ? -8.751 2.708 13.477 1.00 68.50 79 VAL A N 1
ATOM 623 C CA . VAL A 1 79 ? -8.888 1.250 13.650 1.00 68.50 79 VAL A CA 1
ATOM 624 C C . VAL A 1 79 ? -9.691 0.580 12.537 1.00 68.50 79 VAL A C 1
ATOM 626 O O . VAL A 1 79 ? -9.196 -0.360 11.918 1.00 68.50 79 VAL A O 1
ATOM 629 N N . ALA A 1 80 ? -10.923 1.023 12.266 1.00 83.06 80 ALA A N 1
ATOM 630 C CA . ALA A 1 80 ? -11.797 0.277 11.356 1.00 83.06 80 ALA A CA 1
ATOM 631 C C . ALA A 1 80 ? -11.328 0.340 9.894 1.00 83.06 80 ALA A C 1
ATOM 633 O O . ALA A 1 80 ? -11.442 -0.655 9.185 1.00 83.06 80 ALA A O 1
ATOM 634 N N . SER A 1 81 ? -10.737 1.451 9.443 1.00 80.75 81 SER A N 1
ATOM 635 C CA . SER A 1 81 ? -10.165 1.527 8.090 1.00 80.75 81 SER A CA 1
ATOM 636 C C . SER A 1 81 ? -9.073 0.465 7.870 1.00 80.75 81 SER A C 1
ATOM 638 O O . SER A 1 81 ? -9.069 -0.198 6.834 1.00 80.75 81 SER A O 1
ATOM 640 N N . GLU A 1 82 ? -8.232 0.190 8.877 1.00 76.00 82 GLU A N 1
ATOM 641 C CA . GLU A 1 82 ? -7.218 -0.876 8.830 1.00 76.00 82 GLU A CA 1
ATOM 642 C C . GLU A 1 82 ? -7.814 -2.285 8.769 1.00 76.00 82 GLU A C 1
ATOM 644 O O . GLU A 1 82 ? -7.256 -3.161 8.104 1.00 76.00 82 GLU A O 1
ATOM 649 N N . TYR A 1 83 ? -8.966 -2.506 9.409 1.00 94.69 83 TYR A N 1
ATOM 650 C CA . TYR A 1 83 ? -9.727 -3.750 9.272 1.00 94.69 83 TYR A CA 1
ATOM 651 C C . TYR A 1 83 ? -10.176 -3.961 7.817 1.00 94.69 83 TYR A C 1
ATOM 653 O O . TYR A 1 83 ? -9.967 -5.034 7.250 1.00 94.69 83 TYR A O 1
ATOM 661 N N . PHE A 1 84 ? -10.740 -2.935 7.172 1.00 97.75 84 PHE A N 1
ATOM 662 C CA . PHE A 1 84 ? -11.196 -3.046 5.782 1.00 97.75 84 PHE A CA 1
ATOM 663 C C . PHE A 1 84 ? -10.033 -3.143 4.783 1.00 97.75 84 PHE A C 1
ATOM 665 O O . PHE A 1 84 ? -10.109 -3.938 3.844 1.00 97.75 84 PHE A O 1
ATOM 672 N N . ARG A 1 85 ? -8.917 -2.427 5.002 1.00 85.06 85 ARG A N 1
ATOM 673 C CA . ARG A 1 85 ? -7.682 -2.603 4.209 1.00 85.06 85 ARG A CA 1
ATOM 674 C C . ARG A 1 85 ? -7.160 -4.036 4.310 1.00 85.06 85 ARG A C 1
ATOM 676 O O . ARG A 1 85 ? -6.807 -4.638 3.298 1.00 85.06 85 ARG A O 1
ATOM 683 N N . ALA A 1 86 ? -7.156 -4.608 5.513 1.00 74.88 86 ALA A N 1
ATOM 684 C CA . ALA A 1 86 ? -6.817 -6.010 5.735 1.00 74.88 86 ALA A CA 1
ATOM 685 C C . ALA A 1 86 ? -7.744 -6.974 4.985 1.00 74.88 86 ALA A C 1
ATOM 687 O O . ALA A 1 86 ? -7.257 -7.867 4.291 1.00 74.88 86 ALA A O 1
ATOM 688 N N . ALA A 1 87 ? -9.059 -6.767 5.059 1.00 89.44 87 ALA A N 1
ATOM 689 C CA . ALA A 1 87 ? -10.019 -7.581 4.323 1.00 89.44 87 ALA A CA 1
ATOM 690 C C . ALA A 1 87 ? -9.803 -7.492 2.800 1.00 89.44 87 ALA A C 1
ATOM 692 O O . ALA A 1 87 ? -9.836 -8.514 2.112 1.00 89.44 87 ALA A O 1
ATOM 693 N N . CYS A 1 88 ? -9.489 -6.299 2.275 1.00 88.56 88 CYS A N 1
ATOM 694 C CA . CYS A 1 88 ? -9.154 -6.097 0.861 1.00 88.56 88 CYS A CA 1
ATOM 695 C C . CYS A 1 88 ? -7.899 -6.869 0.446 1.00 88.56 88 CYS A C 1
ATOM 697 O O . CYS A 1 88 ? -7.882 -7.447 -0.639 1.00 88.56 88 CYS A O 1
ATOM 699 N N . ARG A 1 89 ? -6.872 -6.933 1.303 1.00 84.19 89 ARG A N 1
ATOM 700 C CA . ARG A 1 89 ? -5.659 -7.730 1.043 1.00 84.19 89 ARG A CA 1
ATOM 701 C C . ARG A 1 89 ? -5.944 -9.232 0.957 1.00 84.19 89 ARG A C 1
ATOM 703 O O . ARG A 1 89 ? -5.253 -9.930 0.223 1.00 84.19 89 ARG A O 1
ATOM 710 N N . VAL A 1 90 ? -6.942 -9.729 1.692 1.00 86.56 90 VAL A N 1
ATOM 711 C CA . VAL A 1 90 ? -7.310 -11.154 1.697 1.00 86.56 90 VAL A CA 1
ATOM 712 C C . VAL A 1 90 ? -8.241 -11.511 0.537 1.00 86.56 90 VAL A C 1
ATOM 714 O O . VAL A 1 90 ? -7.979 -12.478 -0.172 1.00 86.56 90 VAL A O 1
ATOM 717 N N . LEU A 1 91 ? -9.325 -10.755 0.337 1.00 88.75 91 LEU A N 1
ATOM 718 C CA . LEU A 1 91 ? -10.372 -11.102 -0.636 1.00 88.75 91 LEU A CA 1
ATOM 719 C C . LEU A 1 91 ? -10.172 -10.463 -2.013 1.00 88.75 91 LEU A C 1
ATOM 721 O O . LEU A 1 91 ? -10.754 -10.931 -2.990 1.00 88.75 91 LEU A O 1
ATOM 725 N N . GLY A 1 92 ? -9.378 -9.396 -2.094 1.00 90.81 92 GLY A N 1
ATOM 726 C CA . GLY A 1 92 ? -9.424 -8.432 -3.190 1.00 90.81 92 GLY A CA 1
ATOM 727 C C . GLY A 1 92 ? -10.548 -7.416 -2.982 1.00 90.81 92 GLY A C 1
ATOM 728 O O . GLY A 1 92 ? -11.648 -7.762 -2.545 1.00 90.81 92 GLY A O 1
ATOM 729 N N . ARG A 1 93 ? -10.286 -6.144 -3.309 1.00 94.75 93 ARG A N 1
ATOM 730 C CA . ARG A 1 93 ? -11.233 -5.042 -3.067 1.00 94.75 93 ARG A CA 1
ATOM 731 C C . ARG A 1 93 ? -12.604 -5.277 -3.702 1.00 94.75 93 ARG A C 1
ATOM 733 O O . ARG A 1 93 ? -13.612 -4.971 -3.078 1.00 94.75 93 ARG A O 1
ATOM 740 N N . ASP A 1 94 ? -12.648 -5.881 -4.887 1.00 95.44 94 ASP A N 1
ATOM 741 C CA . ASP A 1 94 ? -13.888 -6.158 -5.634 1.00 95.44 94 ASP A CA 1
ATOM 742 C C . ASP A 1 94 ? -14.857 -7.098 -4.898 1.00 95.44 94 ASP A C 1
ATOM 744 O O . ASP A 1 94 ? -16.038 -7.181 -5.240 1.00 95.44 94 ASP A O 1
ATOM 748 N N . ARG A 1 95 ? -14.366 -7.804 -3.873 1.00 98.12 95 ARG A N 1
ATOM 749 C CA . ARG A 1 95 ? -15.139 -8.708 -3.019 1.00 98.12 95 ARG A CA 1
ATOM 750 C C . ARG A 1 95 ? -15.413 -8.140 -1.625 1.00 98.12 95 ARG A C 1
ATOM 752 O O . ARG A 1 95 ? -16.080 -8.804 -0.840 1.00 98.12 95 ARG A O 1
ATOM 759 N N . VAL A 1 96 ? -14.934 -6.941 -1.296 1.00 98.62 96 VAL A N 1
ATOM 760 C CA . VAL A 1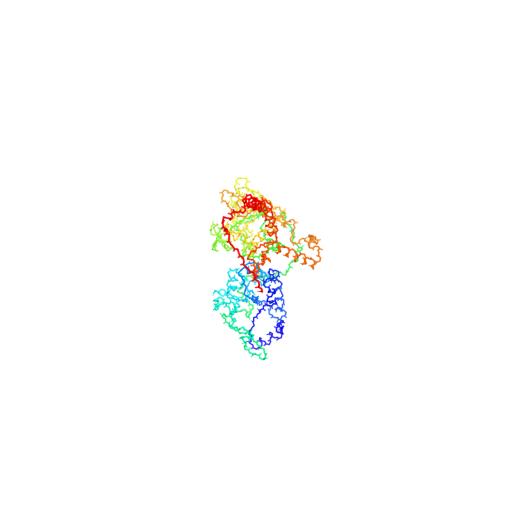 96 ? -15.153 -6.328 0.021 1.00 98.62 96 VAL A CA 1
ATOM 761 C C . VAL A 1 96 ? -16.300 -5.331 -0.054 1.00 98.62 96 VAL A C 1
ATOM 763 O O . VAL A 1 96 ? -16.213 -4.305 -0.728 1.00 98.62 96 VAL A O 1
ATOM 766 N N . GLY A 1 97 ? -17.376 -5.632 0.665 1.00 98.75 97 GLY A N 1
ATOM 767 C CA . GLY A 1 97 ? -18.468 -4.710 0.935 1.00 98.75 97 GLY A CA 1
ATOM 768 C C . GLY A 1 97 ? -18.491 -4.258 2.393 1.00 98.75 97 GLY A C 1
ATOM 769 O O . GLY A 1 97 ? -17.872 -4.869 3.265 1.00 98.75 97 GLY A O 1
ATOM 770 N N . ILE A 1 98 ? -19.253 -3.205 2.672 1.00 98.81 98 ILE A N 1
ATOM 771 C CA . ILE A 1 98 ? -19.488 -2.690 4.026 1.00 98.81 98 ILE A CA 1
ATOM 772 C C . ILE A 1 98 ? -20.973 -2.710 4.365 1.00 98.81 98 ILE A C 1
ATOM 774 O O . ILE A 1 98 ? -21.793 -2.257 3.567 1.00 98.81 98 ILE A O 1
ATOM 778 N N . TYR A 1 99 ? -21.317 -3.186 5.560 1.00 98.69 99 TYR A N 1
ATOM 779 C CA . TYR A 1 99 ? -22.605 -2.905 6.189 1.00 98.69 99 TYR A CA 1
ATOM 780 C C . TYR A 1 99 ? -22.429 -1.825 7.262 1.00 98.69 99 TYR A C 1
ATOM 782 O O . TYR A 1 99 ? -21.530 -1.936 8.091 1.00 98.69 99 TYR A O 1
ATOM 790 N N . GLY A 1 100 ? -23.258 -0.779 7.268 1.00 97.88 100 GLY A N 1
ATOM 791 C CA . GLY A 1 100 ? -23.155 0.291 8.269 1.00 97.88 100 GLY A CA 1
ATOM 792 C C . GLY A 1 100 ? -24.016 1.519 7.974 1.00 97.88 100 GLY A C 1
ATOM 793 O O . GLY A 1 100 ? -24.784 1.551 7.012 1.00 97.88 100 GLY A O 1
ATOM 794 N N . HIS A 1 101 ? -23.926 2.549 8.817 1.00 96.31 101 HIS A N 1
ATOM 795 C CA . HIS A 1 101 ? -24.662 3.799 8.598 1.00 96.31 101 HIS A CA 1
ATOM 796 C C . HIS A 1 101 ? -24.116 4.609 7.407 1.00 96.31 101 HIS A C 1
ATOM 798 O O . HIS A 1 101 ? -23.007 4.386 6.920 1.00 96.31 101 HIS A O 1
ATOM 804 N N . SER A 1 102 ? -24.879 5.607 6.956 1.00 87.50 102 SER A N 1
ATOM 805 C CA . SER A 1 102 ? -24.563 6.436 5.780 1.00 87.50 102 SER A CA 1
ATOM 806 C C . SER A 1 102 ? -23.141 7.006 5.795 1.00 87.50 102 SER A C 1
ATOM 808 O O . SER A 1 102 ? -22.418 6.855 4.816 1.00 87.50 102 SER A O 1
ATOM 810 N N . ARG A 1 103 ? -22.719 7.612 6.914 1.00 89.88 103 ARG A N 1
ATOM 811 C CA . ARG A 1 103 ? -21.381 8.221 7.033 1.00 89.88 103 ARG A CA 1
ATOM 812 C C . ARG A 1 103 ? -20.233 7.209 6.927 1.00 89.88 103 ARG A C 1
ATOM 814 O O . ARG A 1 103 ? -19.280 7.493 6.227 1.00 89.88 103 ARG A O 1
ATOM 821 N N . VAL A 1 104 ? -20.322 6.033 7.561 1.00 95.62 104 VAL A N 1
ATOM 822 C CA . VAL A 1 104 ? -19.239 5.035 7.487 1.00 95.62 104 VAL A CA 1
ATOM 823 C C . VAL A 1 104 ? -19.154 4.403 6.100 1.00 95.62 104 VAL A C 1
ATOM 825 O O . VAL A 1 104 ? -18.062 4.130 5.620 1.00 95.62 104 VAL A O 1
ATOM 828 N N . CYS A 1 105 ? -20.291 4.254 5.412 1.00 95.50 105 CYS A N 1
ATOM 829 C CA . CYS A 1 105 ? -20.292 3.883 3.999 1.00 95.50 105 CYS A CA 1
ATOM 830 C C . CYS A 1 105 ? -19.556 4.933 3.152 1.00 95.50 105 CYS A C 1
ATOM 832 O O . CYS A 1 105 ? -18.771 4.574 2.279 1.00 95.50 105 CYS A O 1
ATOM 834 N N . ASP A 1 106 ? -19.791 6.218 3.418 1.00 85.88 106 ASP A N 1
ATOM 835 C CA . ASP A 1 106 ? -19.132 7.308 2.699 1.00 85.88 106 ASP A CA 1
ATOM 836 C C . ASP A 1 106 ? -17.623 7.359 2.987 1.00 85.88 106 ASP A C 1
ATOM 838 O O . ASP A 1 106 ? -16.830 7.407 2.052 1.00 85.88 106 ASP A O 1
ATOM 842 N N . TRP A 1 107 ? -17.209 7.208 4.250 1.00 95.06 107 TRP A N 1
ATOM 843 C CA . TRP A 1 107 ? -15.790 7.116 4.619 1.00 95.06 107 TRP A CA 1
ATOM 844 C C . TRP A 1 107 ? -15.103 5.909 3.971 1.00 95.06 107 TRP A C 1
ATOM 846 O O . TRP A 1 107 ? -14.009 6.037 3.435 1.00 95.06 107 TRP A O 1
ATOM 856 N N . ALA A 1 108 ? -15.763 4.747 3.930 1.00 88.06 108 ALA A N 1
ATOM 857 C CA . ALA A 1 108 ? -15.239 3.553 3.265 1.00 88.06 108 ALA A CA 1
ATOM 858 C C . ALA A 1 108 ? -15.029 3.744 1.756 1.00 88.06 108 ALA A C 1
ATOM 860 O O . ALA A 1 108 ? -14.070 3.216 1.188 1.00 88.06 108 ALA A O 1
ATOM 861 N N . ARG A 1 109 ? -15.912 4.515 1.109 1.00 92.56 109 ARG A N 1
ATOM 862 C CA . ARG A 1 109 ? -15.757 4.944 -0.285 1.00 92.56 109 ARG A CA 1
ATOM 863 C C . ARG A 1 109 ? -14.586 5.901 -0.452 1.00 92.56 109 ARG A C 1
ATOM 865 O O . ARG A 1 109 ? -13.804 5.716 -1.378 1.00 92.56 109 ARG A O 1
ATOM 872 N N . GLU A 1 110 ? -14.494 6.925 0.392 1.00 77.81 110 GLU A N 1
ATOM 873 C CA . GLU A 1 110 ? -13.430 7.936 0.327 1.00 77.81 110 GLU A CA 1
ATOM 874 C C . GLU A 1 110 ? -12.047 7.323 0.539 1.00 77.81 110 GLU A C 1
ATOM 876 O O . GLU A 1 110 ? -11.135 7.604 -0.234 1.00 77.81 110 GLU A O 1
ATOM 881 N N . ASP A 1 111 ? -11.930 6.404 1.496 1.00 74.31 111 ASP A N 1
ATOM 882 C CA . ASP A 1 111 ? -10.698 5.666 1.779 1.00 74.31 111 ASP A CA 1
ATOM 883 C C . ASP A 1 111 ? -10.422 4.539 0.773 1.00 74.31 111 ASP A C 1
ATOM 885 O O . ASP A 1 111 ? -9.397 3.863 0.865 1.00 74.31 111 ASP A O 1
ATOM 889 N N . ALA A 1 112 ? -11.327 4.324 -0.186 1.00 87.69 112 ALA A N 1
ATOM 890 C CA . ALA A 1 112 ? -11.210 3.318 -1.231 1.00 87.69 112 ALA A CA 1
ATOM 891 C C . ALA A 1 112 ? -11.051 1.876 -0.701 1.00 87.69 112 ALA A C 1
ATOM 893 O O . ALA A 1 112 ? -10.410 1.058 -1.359 1.00 87.69 112 ALA A O 1
ATOM 894 N N . VAL A 1 113 ? -11.677 1.534 0.434 1.00 93.81 113 VAL A N 1
ATOM 895 C CA . VAL A 1 113 ? -11.544 0.225 1.120 1.00 93.81 113 VAL A CA 1
ATOM 896 C C . VAL A 1 113 ? -12.729 -0.733 0.911 1.00 93.81 113 VAL A C 1
ATOM 898 O O . VAL A 1 113 ? -12.897 -1.701 1.651 1.00 93.81 113 VAL A O 1
ATOM 901 N N . ILE A 1 114 ? -13.561 -0.466 -0.096 1.00 97.88 114 ILE A N 1
ATOM 902 C CA . ILE A 1 114 ? -14.673 -1.321 -0.543 1.00 97.88 114 ILE A CA 1
ATOM 903 C C . ILE A 1 114 ? -14.740 -1.339 -2.073 1.00 97.88 114 ILE A C 1
ATOM 905 O O . ILE A 1 114 ? -14.186 -0.455 -2.732 1.00 97.88 114 ILE A O 1
ATOM 909 N N . ALA A 1 115 ? -15.429 -2.326 -2.641 1.00 96.56 115 ALA A N 1
ATOM 910 C CA . ALA A 1 115 ? -15.610 -2.457 -4.082 1.00 96.56 115 ALA A CA 1
ATOM 911 C C . ALA A 1 115 ? -16.279 -1.213 -4.693 1.00 96.56 115 ALA A C 1
ATOM 913 O O . ALA A 1 115 ? -17.347 -0.788 -4.241 1.00 96.56 115 ALA A O 1
ATOM 914 N N . ASP A 1 116 ? -15.667 -0.683 -5.753 1.00 92.75 116 ASP A N 1
ATOM 915 C CA . ASP A 1 116 ? -16.230 0.346 -6.633 1.00 92.75 116 ASP A CA 1
ATOM 916 C C . ASP A 1 116 ? -16.778 -0.341 -7.882 1.00 92.75 116 ASP A C 1
ATOM 918 O O . ASP A 1 116 ? -16.070 -1.083 -8.561 1.00 92.75 116 ASP A O 1
ATOM 922 N N . LEU A 1 117 ? -18.056 -0.118 -8.158 1.00 87.31 117 LEU A N 1
ATOM 923 C CA . LEU A 1 117 ? -18.782 -0.740 -9.261 1.00 87.31 117 LEU A CA 1
ATOM 924 C C . LEU A 1 117 ? -18.894 0.193 -10.475 1.00 87.31 117 LEU A C 1
ATOM 926 O O . LEU A 1 117 ? -19.559 -0.144 -11.455 1.00 87.31 117 LEU A O 1
ATOM 930 N N . GLY A 1 118 ? -18.282 1.378 -10.412 1.00 77.88 118 GLY A N 1
ATOM 931 C CA . GLY A 1 118 ? -18.507 2.452 -11.366 1.00 77.88 118 GLY A CA 1
ATOM 932 C C . GLY A 1 118 ? -19.886 3.095 -11.193 1.00 77.88 118 GLY A C 1
ATOM 933 O O . GLY A 1 118 ? -20.710 2.695 -10.368 1.00 77.88 118 GLY A O 1
ATOM 934 N N . GLY A 1 119 ? -20.147 4.171 -11.942 1.00 75.25 119 GLY A N 1
ATOM 935 C CA . GLY A 1 119 ? -21.440 4.873 -11.879 1.00 75.25 119 GLY A CA 1
ATOM 936 C C . GLY A 1 119 ? -21.802 5.394 -10.479 1.00 75.25 119 GLY A C 1
ATOM 937 O O . GLY A 1 119 ? -22.981 5.479 -10.139 1.00 75.25 119 GLY A O 1
ATOM 938 N N . SER A 1 120 ? -20.789 5.695 -9.655 1.00 82.00 120 SER A N 1
ATOM 939 C CA . SER A 1 120 ? -20.915 6.098 -8.245 1.00 82.00 120 SER A CA 1
ATOM 940 C C . SER A 1 120 ? -21.476 5.020 -7.302 1.00 82.00 120 SER A C 1
ATOM 942 O O . SER A 1 120 ? -21.811 5.334 -6.157 1.00 82.00 120 SER A O 1
ATOM 944 N N . LYS A 1 121 ? -21.573 3.758 -7.738 1.00 93.75 121 LYS A N 1
ATOM 945 C CA . LYS A 1 121 ? -22.061 2.631 -6.933 1.00 93.75 121 LYS A CA 1
ATOM 946 C C . LYS A 1 121 ? -20.916 1.852 -6.307 1.00 93.75 121 LYS A C 1
ATOM 948 O O . LYS A 1 121 ? -19.875 1.668 -6.916 1.00 93.75 121 LYS A O 1
ATOM 953 N N . HIS A 1 122 ? -21.135 1.395 -5.083 1.00 97.81 122 HIS A N 1
ATOM 954 C CA . HIS A 1 122 ? -20.163 0.638 -4.299 1.00 97.81 122 HIS A CA 1
ATOM 955 C C . HIS A 1 122 ? -20.885 -0.489 -3.570 1.00 97.81 122 HIS A C 1
ATOM 957 O O . HIS A 1 122 ? -22.080 -0.351 -3.301 1.00 97.81 122 HIS A O 1
ATOM 963 N N . LEU A 1 123 ? -20.190 -1.562 -3.183 1.00 98.38 123 LEU A N 1
ATOM 964 C CA . LEU A 1 123 ? -20.773 -2.600 -2.319 1.00 98.38 123 LEU A CA 1
ATOM 965 C C . LEU A 1 123 ? -21.000 -2.071 -0.890 1.00 98.38 123 LEU A C 1
ATOM 967 O O . LEU A 1 123 ? -20.338 -2.458 0.067 1.00 98.38 123 LEU A O 1
ATOM 971 N N . MET A 1 124 ? -21.973 -1.176 -0.740 1.00 98.50 124 MET A N 1
ATOM 972 C CA . MET A 1 124 ? -22.470 -0.679 0.534 1.00 98.50 124 MET A CA 1
ATOM 973 C C . MET A 1 124 ? -23.864 -1.238 0.781 1.00 98.50 124 MET A C 1
ATOM 975 O O . MET A 1 124 ? -24.791 -1.034 -0.016 1.00 98.50 124 MET A O 1
ATOM 979 N N . TRP A 1 125 ? -24.006 -1.878 1.929 1.00 98.69 125 TRP A N 1
ATOM 980 C CA . TRP A 1 125 ? -25.267 -2.254 2.526 1.00 98.69 125 TRP A CA 1
ATOM 981 C C . TRP A 1 125 ? -25.567 -1.296 3.672 1.00 98.69 125 TRP A C 1
ATOM 983 O O . TRP A 1 125 ? -25.157 -1.472 4.816 1.00 98.69 125 TRP A O 1
ATOM 993 N N . GLN A 1 126 ? -26.284 -0.228 3.355 1.00 98.38 126 GLN A N 1
ATOM 994 C CA . GLN A 1 126 ? -26.522 0.824 4.326 1.00 98.38 126 GLN A CA 1
ATOM 995 C C . GLN A 1 126 ? -27.670 0.453 5.275 1.00 98.38 126 GLN A C 1
ATOM 997 O O . GLN A 1 126 ? -28.747 0.089 4.811 1.00 98.38 126 GLN A O 1
ATOM 1002 N N . THR A 1 127 ? -27.504 0.647 6.584 1.00 97.12 127 THR A N 1
ATOM 1003 C CA . THR A 1 127 ? -28.617 0.584 7.547 1.00 97.12 127 THR A CA 1
ATOM 1004 C C . THR A 1 127 ? -29.265 1.945 7.799 1.00 97.12 127 THR A C 1
ATOM 1006 O O . THR A 1 127 ? -28.596 2.982 7.798 1.00 97.12 127 THR A O 1
ATOM 1009 N N . ARG A 1 128 ? -30.585 1.981 8.043 1.00 92.81 128 ARG A N 1
ATOM 1010 C CA . ARG A 1 128 ? -31.263 3.196 8.534 1.00 92.81 128 ARG A CA 1
ATOM 1011 C C . ARG A 1 128 ? -30.788 3.617 9.926 1.00 92.81 128 ARG A C 1
ATOM 1013 O O . ARG A 1 128 ? -30.879 4.802 10.256 1.00 92.81 128 ARG A O 1
ATOM 1020 N N . SER A 1 129 ? -30.304 2.672 10.732 1.00 91.88 129 SER A N 1
ATOM 1021 C CA . SER A 1 129 ? -29.779 2.946 12.069 1.00 91.88 129 SER A CA 1
ATOM 1022 C C . SER A 1 129 ? -28.590 3.897 11.974 1.00 91.88 129 SER A C 1
ATOM 1024 O O . SER A 1 129 ? -27.766 3.781 11.070 1.00 91.88 129 SER A O 1
ATOM 1026 N N . TRP A 1 130 ? -28.551 4.898 12.859 1.00 93.62 130 TRP A N 1
ATOM 1027 C CA . TRP A 1 130 ? -27.483 5.914 12.941 1.00 93.62 130 TRP A CA 1
ATOM 1028 C C . TRP A 1 130 ? -27.259 6.759 11.668 1.00 93.62 130 TRP A C 1
ATOM 1030 O O . TRP A 1 130 ? -26.372 7.608 11.624 1.00 93.62 130 TRP A O 1
ATOM 1040 N N . SER A 1 131 ? -28.097 6.597 10.638 1.00 88.06 131 SER A N 1
ATOM 1041 C CA . SER A 1 131 ? -27.978 7.319 9.364 1.00 88.06 131 SER A CA 1
ATOM 1042 C C . SER A 1 131 ? -28.649 8.695 9.362 1.00 88.06 131 SER A C 1
ATOM 1044 O O . SER A 1 131 ? -28.589 9.387 8.350 1.00 88.06 131 SER A O 1
ATOM 1046 N N . ALA A 1 132 ? -29.315 9.093 10.453 1.00 86.88 132 ALA A N 1
ATOM 1047 C CA . ALA A 1 132 ? -30.017 10.378 10.582 1.00 86.88 132 ALA A CA 1
ATOM 1048 C C . ALA A 1 132 ? -30.975 10.695 9.407 1.00 86.88 132 ALA A C 1
ATOM 1050 O O . ALA A 1 132 ? -31.101 11.838 8.979 1.00 86.88 132 ALA A O 1
ATOM 1051 N N . GLY A 1 133 ? -31.631 9.667 8.853 1.00 85.00 133 GLY A N 1
ATOM 1052 C CA . GLY A 1 133 ? -32.542 9.797 7.707 1.00 85.00 133 GLY A CA 1
ATOM 1053 C C . GLY A 1 133 ? -31.863 9.908 6.336 1.00 85.00 133 GLY A C 1
ATOM 1054 O O . GLY A 1 133 ? -32.553 9.919 5.320 1.00 85.00 133 GLY A O 1
ATOM 1055 N N . VAL A 1 134 ? -30.529 9.945 6.274 1.00 87.25 134 VAL A N 1
ATOM 1056 C CA . VAL A 1 134 ? -29.775 9.984 5.015 1.00 87.25 134 VAL A CA 1
ATOM 1057 C C . VAL A 1 134 ? -29.790 8.611 4.352 1.00 87.25 134 VAL A C 1
ATOM 1059 O O . VAL A 1 134 ? -29.532 7.603 5.004 1.00 87.25 134 VAL A O 1
ATOM 1062 N N . ILE A 1 135 ? -30.018 8.572 3.040 1.00 91.50 135 ILE A N 1
ATOM 1063 C CA . ILE A 1 135 ? -29.834 7.382 2.203 1.00 91.50 135 ILE A CA 1
ATOM 1064 C C . ILE A 1 135 ? -28.716 7.688 1.202 1.00 91.50 135 ILE A C 1
ATOM 1066 O O . ILE A 1 135 ? -28.871 8.532 0.322 1.00 91.50 135 ILE A O 1
ATOM 1070 N N . HIS A 1 136 ? -27.581 7.011 1.341 1.00 94.25 136 HIS A N 1
ATOM 1071 C CA . HIS A 1 136 ? -26.386 7.222 0.538 1.00 94.25 136 HIS A CA 1
ATOM 1072 C C . HIS A 1 136 ? -26.647 6.819 -0.927 1.00 94.25 136 HIS A C 1
ATOM 1074 O O . HIS A 1 136 ? -27.097 5.696 -1.187 1.00 94.25 136 HIS A O 1
ATOM 1080 N N . PRO A 1 137 ? -26.385 7.687 -1.922 1.00 86.62 137 PRO A N 1
ATOM 1081 C CA . PRO A 1 137 ? -26.706 7.401 -3.324 1.00 86.62 137 PRO A CA 1
ATOM 1082 C C . PRO A 1 137 ? -25.893 6.232 -3.895 1.00 86.62 137 PRO A C 1
ATOM 1084 O O . PRO A 1 137 ? -26.392 5.511 -4.761 1.00 86.62 137 PRO A O 1
ATOM 1087 N N . GLY A 1 138 ? -24.688 5.997 -3.369 1.00 87.88 138 GLY A N 1
ATOM 1088 C CA . GLY A 1 138 ? -23.799 4.920 -3.804 1.00 87.88 138 GLY A CA 1
ATOM 1089 C C . GLY A 1 138 ? -24.147 3.522 -3.288 1.00 87.88 138 GLY A C 1
ATOM 1090 O O . GLY A 1 138 ? -23.555 2.559 -3.764 1.00 87.88 138 GLY A O 1
ATOM 1091 N N . ALA A 1 139 ? -25.104 3.387 -2.361 1.00 97.19 139 ALA A N 1
ATOM 1092 C CA . ALA A 1 139 ? -25.435 2.087 -1.782 1.00 97.19 139 ALA A CA 1
ATOM 1093 C C . ALA A 1 139 ? -26.205 1.170 -2.745 1.00 97.19 139 ALA A C 1
ATOM 1095 O O . ALA A 1 139 ? -27.062 1.632 -3.514 1.00 97.19 139 ALA A O 1
ATOM 1096 N N . VAL A 1 140 ? -25.890 -0.127 -2.673 1.00 98.44 140 VAL A N 1
ATOM 1097 C CA . VAL A 1 140 ? -26.509 -1.204 -3.466 1.00 98.44 140 VAL A CA 1
ATOM 1098 C C . VAL A 1 140 ? -27.598 -1.938 -2.689 1.00 98.44 140 VAL A C 1
ATOM 1100 O O . VAL A 1 140 ? -28.532 -2.440 -3.307 1.00 98.44 140 VAL A O 1
ATOM 1103 N N . LEU A 1 141 ? -27.528 -1.925 -1.355 1.00 98.62 141 LEU A N 1
ATOM 1104 C CA . LEU A 1 141 ? -28.551 -2.447 -0.449 1.00 98.62 141 LEU A CA 1
ATOM 1105 C C . LEU A 1 141 ? -28.889 -1.397 0.618 1.00 98.62 141 LEU A C 1
ATOM 1107 O O . LEU A 1 141 ? -28.022 -0.625 1.039 1.00 98.62 141 LEU A O 1
ATOM 1111 N N . TYR A 1 142 ? -30.147 -1.361 1.059 1.00 98.31 142 TYR A N 1
ATOM 1112 C CA . TYR A 1 142 ? -30.602 -0.481 2.138 1.00 98.31 142 TYR A CA 1
ATOM 1113 C C . TYR A 1 142 ? -31.515 -1.214 3.126 1.00 98.31 142 TYR A C 1
ATOM 1115 O O . TYR A 1 142 ? -32.624 -1.597 2.767 1.00 98.31 142 TYR A O 1
ATOM 1123 N N . GLN A 1 143 ? -31.082 -1.373 4.377 1.00 97.88 143 GLN A N 1
ATOM 1124 C CA . GLN A 1 143 ? -31.886 -1.953 5.456 1.00 97.88 143 GLN A CA 1
ATOM 1125 C C . GLN A 1 143 ? -32.903 -0.922 5.958 1.00 97.88 143 GLN A C 1
ATOM 1127 O O . GLN A 1 143 ? -32.593 -0.026 6.753 1.00 97.88 143 GLN A O 1
ATOM 1132 N N . ARG A 1 144 ? -34.136 -1.040 5.462 1.00 94.75 144 ARG A N 1
ATOM 1133 C CA . ARG A 1 144 ? -35.253 -0.135 5.757 1.00 94.75 144 ARG A CA 1
ATOM 1134 C C . ARG A 1 144 ? -36.009 -0.527 7.026 1.00 94.75 144 ARG A C 1
ATOM 1136 O O . ARG A 1 144 ? -36.549 0.347 7.711 1.00 94.75 144 ARG A O 1
ATOM 1143 N N . ILE A 1 145 ? -36.058 -1.815 7.357 1.00 93.31 145 ILE A N 1
ATOM 1144 C CA . ILE A 1 145 ? -36.641 -2.311 8.612 1.00 93.31 145 ILE A CA 1
ATOM 1145 C C . ILE A 1 145 ? -35.546 -3.032 9.387 1.00 93.31 145 ILE A C 1
ATOM 1147 O O . ILE A 1 145 ? -34.904 -3.921 8.838 1.00 93.31 145 ILE A O 1
ATOM 1151 N N . VAL A 1 146 ? -35.356 -2.606 10.635 1.00 91.94 146 VAL A N 1
ATOM 1152 C CA . VAL A 1 146 ? -34.430 -3.204 11.600 1.00 91.94 146 VAL A CA 1
ATOM 1153 C C . VAL A 1 146 ? -35.288 -3.794 12.704 1.00 91.94 146 VAL A C 1
ATOM 1155 O O . VAL A 1 146 ? -35.992 -3.039 13.381 1.00 91.94 146 VAL A O 1
ATOM 1158 N N . ASP A 1 147 ? -35.263 -5.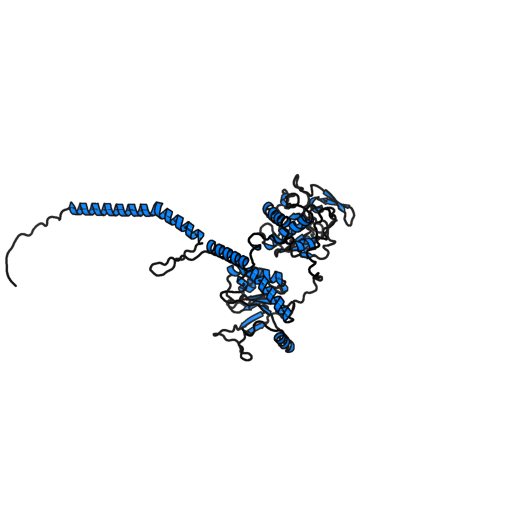113 12.846 1.00 91.06 147 ASP A N 1
ATOM 1159 C CA . ASP A 1 147 ? -36.016 -5.832 13.860 1.00 91.06 147 ASP A CA 1
ATOM 1160 C C . ASP A 1 147 ? -35.525 -5.429 15.251 1.00 91.06 147 ASP A C 1
ATOM 1162 O O . ASP A 1 147 ? -34.381 -5.652 15.652 1.00 91.06 147 ASP A O 1
ATOM 1166 N N . THR A 1 148 ? -36.407 -4.774 15.995 1.00 86.31 148 THR A N 1
ATOM 1167 C CA . THR A 1 148 ? -36.162 -4.345 17.370 1.00 86.31 148 THR A CA 1
ATOM 1168 C C . THR A 1 148 ? -37.437 -4.535 18.186 1.00 86.31 148 THR A C 1
ATOM 1170 O O . THR A 1 148 ? -38.531 -4.482 17.624 1.00 86.31 148 THR A O 1
ATOM 1173 N N . PRO A 1 149 ? -37.358 -4.663 19.523 1.00 85.12 149 PRO A N 1
ATOM 1174 C CA . PRO A 1 149 ? -38.558 -4.785 20.354 1.00 85.12 149 PRO A CA 1
ATOM 1175 C C . PRO A 1 149 ? -39.578 -3.650 20.158 1.00 85.12 149 PRO A C 1
ATOM 1177 O O . PRO A 1 149 ? -40.776 -3.858 20.326 1.00 85.12 149 PRO A O 1
ATOM 1180 N N . SER A 1 150 ? -39.113 -2.448 19.806 1.00 83.38 150 SER A N 1
ATOM 1181 C CA . SER A 1 150 ? -39.945 -1.263 19.565 1.00 83.38 150 SER A CA 1
ATOM 1182 C C . SER A 1 150 ? -40.373 -1.087 18.104 1.00 83.38 150 SER A C 1
ATOM 1184 O O . SER A 1 150 ? -41.246 -0.272 17.812 1.00 83.38 150 SER A O 1
ATOM 1186 N N . THR A 1 151 ? -39.759 -1.797 17.163 1.00 83.12 151 THR A N 1
ATOM 1187 C CA . THR A 1 151 ? -40.103 -1.784 15.737 1.00 83.12 151 THR A CA 1
ATOM 1188 C C . THR A 1 151 ? -39.828 -3.183 15.189 1.00 83.12 151 THR A C 1
ATOM 1190 O O . THR A 1 151 ? -38.781 -3.396 14.578 1.00 83.12 151 THR A O 1
ATOM 1193 N N . PRO A 1 152 ? -40.709 -4.159 15.470 1.00 88.19 152 PRO A N 1
ATOM 1194 C CA . PRO A 1 152 ? -40.466 -5.532 15.066 1.00 88.19 152 PRO A CA 1
ATOM 1195 C C . PRO A 1 152 ? -40.520 -5.662 13.546 1.00 88.19 152 PRO A C 1
ATOM 1197 O O . PRO A 1 152 ? -41.331 -5.015 12.870 1.00 88.19 152 PRO A O 1
ATOM 1200 N N . GLY A 1 153 ? -39.645 -6.508 13.020 1.00 93.12 153 GLY A N 1
ATOM 1201 C CA . GLY A 1 153 ? -39.663 -6.917 11.627 1.00 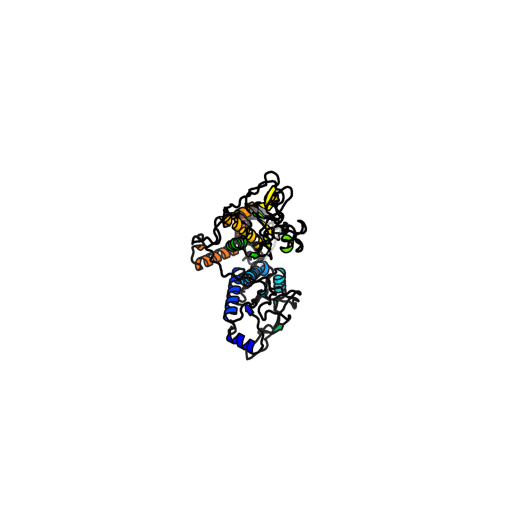93.12 153 GLY A CA 1
ATOM 1202 C C . GLY A 1 153 ? -40.886 -7.780 11.290 1.00 93.12 153 GLY A C 1
ATOM 1203 O O . GLY A 1 153 ? -41.576 -8.279 12.187 1.00 93.12 153 GLY A O 1
ATOM 1204 N N . PRO A 1 154 ? -41.188 -7.980 9.996 1.00 95.44 154 PRO A N 1
ATOM 1205 C CA . PRO A 1 154 ? -42.148 -8.996 9.582 1.00 95.44 154 PRO A CA 1
ATOM 1206 C C . PRO A 1 154 ? -41.711 -10.391 10.050 1.00 95.44 154 PRO A C 1
ATOM 1208 O O . PRO A 1 154 ? -40.524 -10.670 10.207 1.00 95.44 154 PRO A O 1
ATOM 1211 N N . VAL A 1 155 ? -42.692 -11.270 10.251 1.00 95.56 155 VAL A N 1
ATOM 1212 C CA . VAL A 1 155 ? -42.468 -12.662 10.653 1.00 95.56 155 VAL A CA 1
ATOM 1213 C C . VAL A 1 155 ? -42.608 -13.568 9.434 1.00 95.56 155 VAL A C 1
ATOM 1215 O O . VAL A 1 155 ? -43.650 -13.552 8.779 1.00 95.56 155 VAL A O 1
ATOM 1218 N N . ILE A 1 156 ? -41.585 -14.376 9.164 1.00 92.88 156 ILE A N 1
ATOM 1219 C CA . ILE A 1 156 ? -41.588 -15.443 8.157 1.00 92.88 156 ILE A CA 1
ATOM 1220 C C . ILE A 1 156 ? -41.383 -16.760 8.906 1.00 92.88 156 ILE A C 1
ATOM 1222 O O . ILE A 1 156 ? -40.385 -16.920 9.603 1.00 92.88 156 ILE A O 1
ATOM 1226 N N . ASP A 1 157 ? -42.363 -17.663 8.840 1.00 90.81 157 ASP A N 1
ATOM 1227 C CA . ASP A 1 157 ? -42.337 -18.982 9.496 1.00 90.81 157 ASP A CA 1
ATOM 1228 C C . ASP A 1 157 ? -41.896 -18.958 10.973 1.00 90.81 157 ASP A C 1
ATOM 1230 O O . ASP A 1 157 ? -41.158 -19.810 11.466 1.00 90.81 157 ASP A O 1
ATOM 1234 N N . GLY A 1 158 ? -42.382 -17.953 11.708 1.00 90.62 158 GLY A N 1
ATOM 1235 C CA . GLY A 1 158 ? -42.108 -17.780 13.137 1.00 90.62 158 GLY A CA 1
ATOM 1236 C C . GLY A 1 158 ? -40.780 -17.087 13.464 1.00 90.62 158 GLY A C 1
ATOM 1237 O O . GLY A 1 158 ? -40.466 -16.933 14.643 1.00 90.62 158 GLY A O 1
ATOM 1238 N N . VAL A 1 159 ? -40.024 -16.635 12.460 1.00 90.81 159 VAL A N 1
ATOM 1239 C CA . VAL A 1 159 ? -38.778 -15.873 12.616 1.00 90.81 159 VAL A CA 1
ATOM 1240 C C . VAL A 1 159 ? -39.014 -14.415 12.221 1.00 90.81 159 VAL A C 1
ATOM 1242 O O . VAL A 1 159 ? -39.518 -14.143 11.133 1.00 90.81 159 VAL A O 1
ATOM 1245 N N . THR A 1 160 ? -38.667 -13.468 13.094 1.00 93.19 160 THR A N 1
ATOM 1246 C CA . THR A 1 160 ? -38.645 -12.041 12.743 1.00 93.19 160 THR A CA 1
ATOM 1247 C C . THR A 1 160 ? -37.434 -11.741 11.868 1.00 93.19 160 THR A C 1
ATOM 1249 O O . THR A 1 160 ? -36.336 -12.234 12.129 1.00 93.19 160 THR A O 1
ATOM 1252 N N . VAL A 1 161 ? -37.629 -10.950 10.812 1.00 95.19 161 VAL A N 1
ATOM 1253 C CA . VAL A 1 161 ? -36.566 -10.630 9.849 1.00 95.19 161 VAL A CA 1
ATOM 1254 C C . VAL A 1 161 ? -36.423 -9.128 9.628 1.00 95.19 161 VAL A C 1
ATOM 1256 O O . VAL A 1 161 ? -37.401 -8.380 9.647 1.00 95.19 161 VAL A O 1
ATOM 1259 N N . ASP A 1 162 ? -35.196 -8.690 9.357 1.00 96.19 162 ASP A N 1
ATOM 1260 C CA . ASP A 1 162 ? -34.935 -7.363 8.797 1.00 96.19 162 ASP A CA 1
ATOM 1261 C C . ASP A 1 162 ? -35.428 -7.282 7.344 1.00 96.19 162 ASP A C 1
ATOM 1263 O O . ASP A 1 162 ? -35.516 -8.293 6.644 1.00 96.19 162 ASP A O 1
ATOM 1267 N N . VAL A 1 163 ? -35.697 -6.068 6.849 1.00 96.81 163 VAL A N 1
ATOM 1268 C CA . VAL A 1 163 ? -36.084 -5.852 5.441 1.00 96.81 163 VAL A CA 1
ATOM 1269 C C . VAL A 1 163 ? -35.105 -4.922 4.749 1.00 96.81 163 VAL A C 1
ATOM 1271 O O . VAL A 1 163 ? -34.875 -3.795 5.199 1.00 96.81 163 VAL A O 1
ATOM 1274 N N . ASN A 1 164 ? -34.581 -5.393 3.617 1.00 98.00 164 ASN A N 1
ATOM 1275 C CA . ASN A 1 164 ? -33.567 -4.724 2.816 1.00 98.00 164 ASN A CA 1
ATOM 1276 C C . ASN A 1 164 ? -34.082 -4.470 1.399 1.00 98.00 164 ASN A C 1
ATOM 1278 O O . ASN A 1 164 ? -34.607 -5.377 0.760 1.00 98.00 164 ASN A O 1
ATOM 1282 N N . ASP A 1 165 ? -33.910 -3.248 0.905 1.00 97.69 165 ASP A N 1
ATOM 1283 C CA . ASP A 1 165 ? -34.265 -2.866 -0.458 1.00 97.69 165 ASP A CA 1
ATOM 1284 C C . ASP A 1 165 ? -33.025 -2.968 -1.368 1.00 97.69 165 ASP A C 1
ATOM 1286 O O . ASP A 1 165 ? -31.950 -2.458 -1.031 1.00 97.69 165 ASP A O 1
ATOM 1290 N N . ILE A 1 166 ? -33.181 -3.584 -2.544 1.00 98.19 166 ILE A N 1
ATOM 1291 C CA . ILE A 1 166 ? -32.146 -3.647 -3.588 1.00 98.19 166 ILE A CA 1
ATOM 1292 C C . ILE A 1 166 ? -32.130 -2.329 -4.371 1.00 98.19 166 ILE A C 1
ATOM 1294 O O . ILE A 1 166 ? -33.169 -1.833 -4.806 1.00 98.19 166 ILE A O 1
ATOM 1298 N N . ARG A 1 167 ? -30.942 -1.745 -4.560 1.00 95.31 167 ARG A N 1
ATOM 1299 C CA . ARG A 1 167 ? -30.752 -0.407 -5.159 1.00 95.31 167 ARG A CA 1
ATOM 1300 C C . ARG A 1 167 ? -29.789 -0.373 -6.345 1.00 95.31 167 ARG A C 1
ATOM 1302 O O . ARG A 1 167 ? -29.481 0.709 -6.855 1.00 95.31 167 ARG A O 1
ATOM 1309 N N . HIS A 1 168 ? -29.301 -1.530 -6.774 1.00 94.94 168 HIS A N 1
ATOM 1310 C CA . HIS A 1 168 ? -28.467 -1.693 -7.959 1.00 94.94 168 HIS A CA 1
ATOM 1311 C C . HIS A 1 168 ? -28.657 -3.095 -8.544 1.00 94.94 168 HIS A C 1
ATOM 1313 O O . HIS A 1 168 ? -28.985 -4.018 -7.807 1.00 94.94 168 HIS A O 1
ATOM 1319 N N . SER A 1 169 ? -28.452 -3.256 -9.854 1.00 92.00 169 SER A N 1
ATOM 1320 C CA . SER A 1 169 ? -28.585 -4.555 -10.532 1.00 92.00 169 SER A CA 1
ATOM 1321 C C . SER A 1 169 ? -27.537 -5.565 -10.071 1.00 92.00 169 SER A C 1
ATOM 1323 O O . SER A 1 169 ? -27.814 -6.757 -10.053 1.00 92.00 169 SER A O 1
ATOM 1325 N N . TYR A 1 170 ? -26.361 -5.091 -9.663 1.00 94.88 170 TYR A N 1
ATOM 1326 C CA . TYR A 1 170 ? -25.345 -5.889 -8.986 1.00 94.88 170 TYR A CA 1
ATOM 1327 C C . TYR A 1 170 ? -25.183 -5.411 -7.543 1.00 94.88 170 TYR A C 1
ATOM 1329 O O . TYR A 1 170 ? -24.740 -4.289 -7.294 1.00 94.88 170 TYR A O 1
ATOM 1337 N N . TRP A 1 171 ? -25.563 -6.252 -6.595 1.00 96.38 171 TRP A N 1
ATOM 1338 C CA . TRP A 1 171 ? -25.549 -5.972 -5.161 1.00 96.38 171 TRP A CA 1
ATOM 1339 C C . TRP A 1 171 ? -24.734 -7.005 -4.372 1.00 96.38 171 TRP A C 1
ATOM 1341 O O . TRP A 1 171 ? -24.779 -7.012 -3.146 1.00 96.38 171 TRP A O 1
ATOM 1351 N N . GLY A 1 172 ? -23.941 -7.827 -5.070 1.00 96.44 172 GLY A N 1
ATOM 1352 C CA . GLY A 1 172 ? -23.079 -8.857 -4.484 1.00 96.44 172 GLY A CA 1
ATOM 1353 C C . GLY A 1 172 ? -23.684 -10.262 -4.497 1.00 96.44 172 GLY A C 1
ATOM 1354 O O . GLY A 1 172 ? -23.223 -11.126 -3.758 1.00 96.44 172 GLY A O 1
ATOM 1355 N N . GLN A 1 173 ? -24.695 -10.488 -5.339 1.00 95.38 173 GLN A N 1
ATOM 1356 C CA . GLN A 1 173 ? -25.459 -11.735 -5.431 1.00 95.38 173 GLN A CA 1
ATOM 1357 C C . GLN A 1 173 ? -24.822 -12.838 -6.283 1.00 95.38 173 GLN A C 1
ATOM 1359 O O . GLN A 1 173 ? -25.456 -13.836 -6.606 1.00 95.38 173 GLN A O 1
ATOM 1364 N N . HIS A 1 174 ? -23.584 -12.621 -6.710 1.00 94.25 174 HIS A N 1
ATOM 1365 C CA . HIS A 1 174 ? -22.720 -13.586 -7.377 1.00 94.25 174 HIS A CA 1
ATOM 1366 C C . HIS A 1 174 ? -21.281 -13.038 -7.341 1.00 94.25 174 HIS A C 1
ATOM 1368 O O . HIS A 1 174 ? -21.087 -11.858 -7.027 1.00 94.25 174 HIS A O 1
ATOM 1374 N N . PRO A 1 175 ? -20.254 -13.838 -7.681 1.00 94.62 175 PRO A N 1
ATOM 1375 C CA . PRO A 1 175 ? -18.895 -13.332 -7.832 1.00 94.62 175 PRO A CA 1
ATOM 1376 C C . PRO A 1 175 ? -18.828 -12.174 -8.844 1.00 94.62 175 PRO A C 1
ATOM 1378 O O . PRO A 1 175 ? -19.586 -12.171 -9.826 1.00 94.62 175 PRO A O 1
ATOM 1381 N N . PRO A 1 176 ? -17.930 -11.195 -8.649 1.00 87.31 176 PRO A N 1
ATOM 1382 C CA . PRO A 1 176 ? -17.775 -10.087 -9.582 1.00 87.31 176 PRO A CA 1
ATOM 1383 C C . PRO A 1 176 ? -17.387 -10.599 -10.978 1.00 87.31 176 PRO A C 1
ATOM 1385 O O . PRO A 1 176 ? -16.451 -11.382 -11.142 1.00 87.31 176 PRO A O 1
ATOM 1388 N N . THR A 1 177 ? -18.117 -10.156 -12.004 1.00 67.12 177 THR A N 1
ATOM 1389 C CA . THR A 1 177 ? -17.869 -10.507 -13.409 1.00 67.12 177 THR A CA 1
ATOM 1390 C C . THR A 1 177 ? -16.739 -9.631 -13.942 1.00 67.12 177 THR A C 1
ATOM 1392 O O . THR A 1 177 ? -16.960 -8.550 -14.481 1.00 67.12 177 THR A O 1
ATOM 1395 N N . VAL A 1 178 ? -15.496 -10.058 -13.755 1.00 49.28 178 VAL A N 1
ATOM 1396 C CA . VAL A 1 178 ? -14.344 -9.337 -14.307 1.00 49.28 178 VAL A CA 1
ATOM 1397 C C . VAL A 1 178 ? -14.308 -9.590 -15.823 1.00 49.28 178 VAL A C 1
ATOM 1399 O O . VAL A 1 178 ? -14.134 -10.729 -16.258 1.00 49.28 178 VAL A O 1
ATOM 1402 N N . ALA A 1 179 ? -14.472 -8.544 -16.648 1.00 31.22 179 ALA A N 1
ATOM 1403 C CA . ALA A 1 179 ? -13.972 -8.572 -18.028 1.00 31.22 179 ALA A CA 1
ATOM 1404 C C . ALA A 1 179 ? -12.493 -8.978 -17.962 1.00 31.22 179 ALA A C 1
ATOM 1406 O O . ALA A 1 179 ? -11.802 -8.450 -17.095 1.00 31.22 179 ALA A O 1
ATOM 1407 N N . PRO A 1 180 ? -11.996 -9.912 -18.791 1.00 27.36 180 PRO A N 1
ATOM 1408 C CA . PRO A 1 180 ? -10.717 -10.563 -18.544 1.00 27.36 180 PRO A CA 1
ATOM 1409 C C . PRO A 1 180 ? -9.572 -9.544 -18.555 1.00 27.36 180 PRO A C 1
ATOM 1411 O O . PRO A 1 180 ? -9.022 -9.216 -19.604 1.00 27.36 180 PRO A O 1
ATOM 1414 N N . SER A 1 181 ? -9.171 -9.084 -17.371 1.00 28.47 181 SER A N 1
ATOM 1415 C CA . SER A 1 181 ? -7.795 -8.679 -17.120 1.00 28.47 181 SER A CA 1
ATOM 1416 C C . SER A 1 181 ? -6.927 -9.904 -17.400 1.00 28.47 181 SER A C 1
ATOM 1418 O O . SER A 1 181 ? -7.333 -11.020 -17.048 1.00 28.47 181 SER A O 1
ATOM 1420 N N . PRO A 1 182 ? -5.787 -9.734 -18.093 1.00 29.34 182 PRO A N 1
ATOM 1421 C CA . PRO A 1 182 ? -5.011 -10.841 -18.630 1.00 29.34 182 PRO A CA 1
ATOM 1422 C C . PRO A 1 182 ? -4.759 -11.839 -17.511 1.00 29.34 182 PRO A C 1
ATOM 1424 O O . PRO A 1 182 ? -4.192 -11.481 -16.482 1.00 29.34 182 PRO A O 1
ATOM 1427 N N . THR A 1 183 ? -5.279 -13.051 -17.713 1.00 27.83 183 THR A N 1
ATOM 1428 C CA . THR A 1 183 ? -5.213 -14.212 -16.825 1.00 27.83 183 THR A CA 1
ATOM 1429 C C . THR A 1 183 ? -4.169 -14.055 -15.724 1.00 27.83 183 THR A C 1
ATOM 1431 O O . THR A 1 183 ? -2.971 -14.223 -15.975 1.00 27.83 183 THR A O 1
ATOM 1434 N N . ARG A 1 184 ? -4.631 -13.803 -14.492 1.00 32.56 184 ARG A N 1
ATOM 1435 C CA . ARG A 1 184 ? -3.907 -14.217 -13.293 1.00 32.56 184 ARG A CA 1
ATOM 1436 C C . ARG A 1 184 ? -3.770 -15.730 -13.415 1.00 32.56 184 ARG A C 1
ATOM 1438 O O . ARG A 1 184 ? -4.668 -16.482 -13.053 1.00 32.56 184 ARG A O 1
ATOM 1445 N N . LYS A 1 185 ? -2.652 -16.182 -13.984 1.00 26.17 185 LYS A N 1
ATOM 1446 C CA . LYS A 1 185 ? -2.131 -17.490 -13.625 1.00 26.17 185 LYS A CA 1
ATOM 1447 C C . LYS A 1 185 ? -1.817 -17.371 -12.147 1.00 26.17 185 LYS A C 1
ATOM 1449 O O . LYS A 1 185 ? -0.814 -16.777 -11.765 1.00 26.17 185 LYS A O 1
ATOM 1454 N N . GLU A 1 186 ? -2.708 -17.898 -11.326 1.00 30.95 186 GLU A N 1
ATOM 1455 C CA . GLU A 1 186 ? -2.300 -18.434 -10.046 1.00 30.95 186 GLU A CA 1
ATOM 1456 C C . GLU A 1 186 ? -1.321 -19.563 -10.378 1.00 30.95 186 GLU A C 1
ATOM 1458 O O . GLU A 1 186 ? -1.688 -20.697 -10.680 1.00 30.95 186 GLU A O 1
ATOM 1463 N N . VAL A 1 187 ? -0.045 -19.197 -10.486 1.00 29.98 187 VAL A N 1
ATOM 1464 C CA . VAL A 1 187 ? 1.023 -20.172 -10.370 1.00 29.98 187 VAL A CA 1
ATOM 1465 C C . VAL A 1 187 ? 0.907 -20.617 -8.922 1.00 29.98 187 VAL A C 1
ATOM 1467 O O . VAL A 1 187 ? 1.036 -19.785 -8.021 1.00 29.98 187 VAL A O 1
ATOM 1470 N N . ALA A 1 188 ? 0.571 -21.895 -8.717 1.00 28.81 188 ALA A N 1
ATOM 1471 C CA . ALA A 1 188 ? 0.678 -22.563 -7.423 1.00 28.81 188 ALA A CA 1
ATOM 1472 C C . ALA A 1 188 ? 1.926 -22.042 -6.700 1.00 28.81 188 ALA A C 1
ATOM 1474 O O . ALA A 1 188 ? 2.917 -21.819 -7.402 1.00 28.81 188 ALA A O 1
ATOM 1475 N N . PRO A 1 189 ? 1.906 -21.826 -5.370 1.00 32.19 189 PRO A N 1
ATOM 1476 C CA . PRO A 1 189 ? 3.051 -21.270 -4.663 1.00 32.19 189 PRO A CA 1
ATOM 1477 C C . PRO A 1 189 ? 4.290 -22.047 -5.093 1.00 32.19 189 PRO A C 1
ATOM 1479 O O . PRO A 1 189 ? 4.444 -23.223 -4.758 1.00 32.19 189 PRO A O 1
ATOM 1482 N N . MET A 1 190 ? 5.132 -21.415 -5.917 1.00 36.28 190 MET A N 1
ATOM 1483 C CA . MET A 1 190 ? 6.450 -21.949 -6.186 1.00 36.28 190 MET A CA 1
ATOM 1484 C C . MET A 1 190 ? 7.073 -22.025 -4.808 1.00 36.28 190 MET A C 1
ATOM 1486 O O . MET A 1 190 ? 7.091 -21.022 -4.092 1.00 36.28 190 MET A O 1
ATOM 1490 N N . SER A 1 191 ? 7.479 -23.225 -4.399 1.00 35.91 191 SER A N 1
ATOM 1491 C CA . SER A 1 191 ? 8.215 -23.407 -3.159 1.00 35.91 191 SER A CA 1
ATOM 1492 C C . SER A 1 191 ? 9.260 -22.299 -3.080 1.00 35.91 191 SER A C 1
ATOM 1494 O O . SER A 1 191 ? 10.094 -22.183 -3.978 1.00 35.91 191 SER A O 1
ATOM 1496 N N . ALA A 1 192 ? 9.190 -21.471 -2.034 1.00 42.28 192 ALA A N 1
ATOM 1497 C CA . ALA A 1 192 ? 10.053 -20.313 -1.779 1.00 42.28 192 ALA A CA 1
ATOM 1498 C C . ALA A 1 192 ? 11.547 -20.680 -1.599 1.00 42.28 192 ALA A C 1
ATOM 1500 O O . ALA A 1 192 ? 12.336 -19.917 -1.059 1.00 42.28 192 ALA A O 1
ATOM 1501 N N . THR A 1 193 ? 11.943 -21.872 -2.039 1.00 43.53 193 THR A N 1
ATOM 1502 C CA . THR A 1 193 ? 13.207 -22.548 -1.769 1.00 43.53 193 THR A CA 1
ATOM 1503 C C . THR A 1 193 ? 14.184 -22.475 -2.954 1.00 43.53 193 THR A C 1
ATOM 1505 O O . THR A 1 193 ? 15.311 -22.935 -2.818 1.00 43.53 193 THR A O 1
ATOM 1508 N N . SER A 1 194 ? 13.811 -21.914 -4.119 1.00 58.03 194 SER A N 1
ATOM 1509 C CA . SER A 1 194 ? 14.655 -21.991 -5.333 1.00 58.03 194 SER A CA 1
ATOM 1510 C C . SER A 1 194 ? 15.262 -20.682 -5.854 1.00 58.03 194 SER A C 1
ATOM 1512 O O . SER A 1 194 ? 16.145 -20.754 -6.704 1.00 58.03 194 SER A O 1
ATOM 1514 N N . ILE A 1 195 ? 14.828 -19.499 -5.404 1.00 78.31 195 ILE A N 1
ATOM 1515 C CA . ILE A 1 195 ? 15.420 -18.229 -5.867 1.00 78.31 195 ILE A CA 1
ATOM 1516 C C . ILE A 1 195 ? 16.695 -17.966 -5.065 1.00 78.31 195 ILE A C 1
ATOM 1518 O O . ILE A 1 195 ? 16.644 -17.821 -3.846 1.00 78.31 195 ILE A O 1
ATOM 1522 N N . GLN A 1 196 ? 17.833 -17.914 -5.752 1.00 85.12 196 GLN A N 1
ATOM 1523 C CA . GLN A 1 196 ? 19.134 -17.582 -5.172 1.00 85.12 196 GLN A CA 1
ATOM 1524 C C . GLN A 1 196 ? 19.575 -16.200 -5.663 1.00 85.12 196 GLN A C 1
ATOM 1526 O O . GLN A 1 196 ? 19.244 -15.851 -6.799 1.00 85.12 196 GLN A O 1
ATOM 1531 N N . PRO A 1 197 ? 20.321 -15.419 -4.858 1.00 90.25 197 PRO A N 1
ATOM 1532 C CA . PRO A 1 197 ? 20.953 -14.201 -5.344 1.00 90.25 197 PRO A CA 1
ATOM 1533 C C . PRO A 1 197 ? 21.822 -14.483 -6.571 1.00 90.25 197 PRO A C 1
ATOM 1535 O O . PRO A 1 197 ? 22.546 -15.478 -6.615 1.00 90.25 197 PRO A O 1
ATOM 1538 N N . ASP A 1 198 ? 21.804 -13.565 -7.531 1.00 92.62 198 ASP A N 1
ATOM 1539 C CA . ASP A 1 198 ? 22.688 -13.566 -8.690 1.00 92.62 198 ASP A CA 1
ATOM 1540 C C . ASP A 1 198 ? 23.456 -12.234 -8.786 1.00 92.62 198 ASP A C 1
ATOM 1542 O O . ASP A 1 198 ? 23.092 -11.331 -9.557 1.00 92.62 198 ASP A O 1
ATOM 1546 N N . PRO A 1 199 ? 24.554 -12.082 -8.018 1.00 92.50 199 PRO A N 1
ATOM 1547 C CA . PRO A 1 199 ? 25.369 -10.871 -8.040 1.00 92.50 199 PRO A CA 1
ATOM 1548 C C . PRO A 1 199 ? 26.004 -10.610 -9.409 1.00 92.50 199 PRO A C 1
ATOM 1550 O O . PRO A 1 199 ? 26.122 -9.464 -9.843 1.00 92.50 199 PRO A O 1
ATOM 1553 N N . THR A 1 200 ? 26.349 -11.672 -10.137 1.00 89.44 200 THR A N 1
ATOM 1554 C CA . THR A 1 200 ? 27.062 -11.604 -11.422 1.00 89.44 200 THR A CA 1
ATOM 1555 C C . THR A 1 200 ? 26.152 -11.516 -12.642 1.00 89.44 200 THR A C 1
ATOM 1557 O O . THR A 1 200 ? 26.639 -11.209 -13.729 1.00 89.44 200 THR A O 1
ATOM 1560 N N . GLY A 1 201 ? 24.852 -11.760 -12.471 1.00 86.81 201 GLY A N 1
ATOM 1561 C CA . GLY A 1 201 ? 23.862 -11.756 -13.539 1.00 86.81 201 GLY A CA 1
ATOM 1562 C C . GLY A 1 201 ? 23.844 -10.458 -14.330 1.00 86.81 201 GLY A C 1
ATOM 1563 O O . GLY A 1 201 ? 23.823 -9.363 -13.754 1.00 86.81 201 GLY A O 1
ATOM 1564 N N . THR A 1 202 ? 23.829 -10.604 -15.650 1.00 88.00 202 THR A N 1
ATOM 1565 C CA . THR A 1 202 ? 23.764 -9.521 -16.630 1.00 88.00 202 THR A CA 1
ATOM 1566 C C . THR A 1 202 ? 22.423 -9.550 -17.360 1.00 88.00 202 THR A C 1
ATOM 1568 O O . THR A 1 202 ? 21.718 -10.559 -17.334 1.00 88.00 202 THR A O 1
ATOM 1571 N N . GLY A 1 203 ? 22.072 -8.453 -18.029 1.00 90.19 203 GLY A N 1
ATOM 1572 C CA . GLY A 1 203 ? 20.828 -8.362 -18.795 1.00 90.19 203 GLY A CA 1
ATOM 1573 C C . GLY A 1 203 ? 19.675 -7.691 -18.049 1.00 90.19 203 GLY A C 1
ATOM 1574 O O . GLY A 1 203 ? 19.819 -7.220 -16.917 1.00 90.19 203 GLY A O 1
ATOM 1575 N N . ASP A 1 204 ? 18.523 -7.664 -18.715 1.00 95.06 204 ASP A N 1
ATOM 1576 C CA . ASP A 1 204 ? 17.279 -7.120 -18.177 1.00 95.06 204 ASP A CA 1
ATOM 1577 C C . ASP A 1 204 ? 16.768 -7.933 -16.971 1.00 95.06 204 ASP A C 1
ATOM 1579 O O . ASP A 1 204 ? 16.902 -9.161 -16.934 1.00 95.06 204 ASP A O 1
ATOM 1583 N N . PRO A 1 205 ? 16.131 -7.289 -15.975 1.00 95.25 205 PRO A N 1
ATOM 1584 C CA . PRO A 1 205 ? 15.697 -7.916 -14.742 1.00 95.25 205 PRO A CA 1
ATOM 1585 C C . PRO A 1 205 ? 14.375 -8.672 -14.928 1.00 95.25 205 PRO A C 1
ATOM 1587 O O . PRO A 1 205 ? 13.364 -8.374 -14.295 1.00 95.25 205 PRO A O 1
ATOM 1590 N N . THR A 1 206 ? 14.352 -9.699 -15.780 1.00 94.00 206 THR A N 1
ATOM 1591 C CA . THR A 1 206 ? 13.158 -10.549 -15.951 1.00 94.00 206 THR A CA 1
ATOM 1592 C C . THR A 1 206 ? 12.810 -11.351 -14.690 1.00 94.00 206 THR A C 1
ATOM 1594 O O . THR A 1 206 ? 11.693 -11.847 -14.576 1.00 94.00 206 THR A O 1
ATOM 1597 N N . TRP A 1 207 ? 13.750 -11.447 -13.743 1.00 93.94 207 TRP A N 1
ATOM 1598 C CA . TRP A 1 207 ? 13.610 -12.036 -12.405 1.00 93.94 207 TRP A CA 1
ATOM 1599 C C . TRP A 1 207 ? 12.862 -11.140 -11.401 1.00 93.94 207 TRP A C 1
ATOM 1601 O O . TRP A 1 207 ? 12.509 -11.591 -10.311 1.00 93.94 207 TRP A O 1
ATOM 1611 N N . LEU A 1 208 ? 12.609 -9.872 -11.745 1.00 95.25 208 LEU A N 1
ATOM 1612 C CA . LEU A 1 208 ? 12.055 -8.870 -10.832 1.00 95.25 208 LEU A CA 1
ATOM 1613 C C . LEU A 1 208 ? 10.713 -9.267 -10.184 1.00 95.25 208 LEU A C 1
ATOM 1615 O O . LEU A 1 208 ? 10.603 -9.093 -8.972 1.00 95.25 208 LEU A O 1
ATOM 1619 N N . PRO A 1 209 ? 9.716 -9.842 -10.894 1.00 93.12 209 PRO A N 1
ATOM 1620 C CA . PRO A 1 209 ? 8.451 -10.224 -10.263 1.00 93.12 209 PRO A CA 1
ATOM 1621 C C . PRO A 1 209 ? 8.629 -11.230 -9.129 1.00 93.12 209 PRO A C 1
ATOM 1623 O O . PRO A 1 209 ? 8.000 -11.099 -8.082 1.00 93.12 209 PRO A O 1
ATOM 1626 N N . ASP A 1 210 ? 9.487 -12.226 -9.330 1.00 89.00 210 ASP A N 1
ATOM 1627 C CA . ASP A 1 210 ? 9.640 -13.335 -8.393 1.00 89.00 210 ASP A CA 1
ATOM 1628 C C . ASP A 1 210 ? 10.431 -12.900 -7.158 1.00 89.00 210 ASP A C 1
ATOM 1630 O O . ASP A 1 210 ? 10.045 -13.204 -6.032 1.00 89.00 210 ASP A O 1
ATOM 1634 N N . VAL A 1 211 ? 11.477 -12.097 -7.358 1.00 93.06 211 VAL A N 1
ATOM 1635 C CA . VAL A 1 211 ? 12.286 -11.514 -6.280 1.00 93.06 211 VAL A CA 1
ATOM 1636 C C . VAL A 1 211 ? 11.485 -10.503 -5.450 1.00 93.06 211 VAL A C 1
ATOM 1638 O O . VAL A 1 211 ? 11.557 -10.523 -4.223 1.00 93.06 211 VAL A O 1
ATOM 1641 N N . LEU A 1 212 ? 10.665 -9.659 -6.084 1.00 93.38 212 LEU A N 1
ATOM 1642 C CA . LEU A 1 212 ? 9.772 -8.742 -5.366 1.00 93.38 212 LEU A CA 1
ATOM 1643 C C . LEU A 1 212 ? 8.746 -9.510 -4.516 1.00 93.38 212 LEU A C 1
ATOM 1645 O O . LEU A 1 212 ? 8.574 -9.211 -3.333 1.00 93.38 212 LEU A O 1
ATOM 1649 N N . ARG A 1 213 ? 8.108 -10.542 -5.085 1.00 86.19 213 ARG A N 1
ATOM 1650 C CA . ARG A 1 213 ? 7.170 -11.409 -4.349 1.00 86.19 213 ARG A CA 1
ATOM 1651 C C . ARG A 1 213 ? 7.852 -12.141 -3.193 1.00 86.19 213 ARG A C 1
ATOM 1653 O O . ARG A 1 213 ? 7.253 -12.258 -2.128 1.00 86.19 213 ARG A O 1
ATOM 1660 N N . LEU A 1 214 ? 9.102 -12.575 -3.367 1.00 84.50 214 LEU A N 1
ATOM 1661 C CA . LEU A 1 214 ? 9.902 -13.220 -2.320 1.00 84.50 214 LEU A CA 1
ATOM 1662 C C . LEU A 1 214 ? 10.102 -12.306 -1.096 1.00 84.50 214 LEU A C 1
ATOM 1664 O O . LEU A 1 214 ? 10.065 -12.775 0.037 1.00 84.50 214 LEU A O 1
ATOM 1668 N N . PHE A 1 215 ? 10.228 -10.994 -1.308 1.00 87.56 215 PHE A N 1
ATOM 1669 C CA . PHE A 1 215 ? 10.299 -9.988 -0.239 1.00 87.56 215 PHE A CA 1
ATOM 1670 C C . PHE A 1 215 ? 8.927 -9.534 0.297 1.00 87.56 215 PHE A C 1
ATOM 1672 O O . PHE A 1 215 ? 8.847 -8.628 1.135 1.00 87.56 215 PHE A O 1
ATOM 1679 N N . GLY A 1 216 ? 7.841 -10.178 -0.140 1.00 78.31 216 GLY A N 1
ATOM 1680 C CA . GLY A 1 216 ? 6.476 -9.907 0.313 1.00 78.31 216 GLY A CA 1
ATOM 1681 C C . GLY A 1 216 ? 5.795 -8.731 -0.388 1.00 78.31 216 GLY A C 1
ATOM 1682 O O . GLY A 1 216 ? 4.809 -8.214 0.130 1.00 78.31 216 GLY A O 1
ATOM 1683 N N . VAL A 1 217 ? 6.301 -8.287 -1.543 1.00 82.25 217 VAL A N 1
ATOM 1684 C CA . VAL A 1 217 ? 5.675 -7.213 -2.328 1.00 82.25 217 VAL A CA 1
ATOM 1685 C C . VAL A 1 217 ? 4.486 -7.762 -3.122 1.00 82.25 217 VAL A C 1
ATOM 1687 O O . VAL A 1 217 ? 4.595 -8.788 -3.800 1.00 82.25 217 VAL A O 1
ATOM 1690 N N . THR A 1 218 ? 3.356 -7.050 -3.097 1.00 83.38 218 THR A N 1
ATOM 1691 C CA . THR A 1 218 ? 2.234 -7.324 -4.009 1.00 83.38 218 THR A CA 1
ATOM 1692 C C . THR A 1 218 ? 2.576 -6.761 -5.385 1.00 83.38 218 THR A C 1
ATOM 1694 O O . THR A 1 218 ? 2.733 -5.553 -5.532 1.00 83.38 218 THR A O 1
ATOM 1697 N N . VAL A 1 219 ? 2.719 -7.631 -6.389 1.00 86.31 219 VAL A N 1
ATOM 1698 C CA . VAL A 1 219 ? 3.230 -7.257 -7.719 1.00 86.31 219 VAL A CA 1
ATOM 1699 C C . VAL A 1 219 ? 2.141 -7.297 -8.789 1.00 86.31 219 VAL A C 1
ATOM 1701 O O . VAL A 1 219 ? 1.505 -8.337 -8.984 1.00 86.31 219 VAL A O 1
ATOM 1704 N N . ILE A 1 220 ? 2.017 -6.209 -9.553 1.00 88.19 220 ILE A N 1
ATOM 1705 C CA . ILE A 1 220 ? 1.305 -6.160 -10.837 1.00 88.19 220 ILE A CA 1
ATOM 1706 C C . ILE A 1 220 ? 2.331 -6.207 -11.975 1.00 88.19 220 ILE A C 1
ATOM 1708 O O . ILE A 1 220 ? 3.334 -5.500 -11.972 1.00 88.19 220 ILE A O 1
ATOM 1712 N N . GLU A 1 221 ? 2.078 -7.047 -12.973 1.00 93.88 221 GLU A N 1
ATOM 1713 C CA . GLU A 1 221 ? 2.873 -7.107 -14.198 1.00 93.88 221 GLU A CA 1
ATOM 1714 C C . GLU A 1 221 ? 2.159 -6.314 -15.296 1.00 93.88 221 GLU A C 1
ATOM 1716 O O . GLU A 1 221 ? 1.180 -6.797 -15.869 1.00 93.88 221 GLU A O 1
ATOM 1721 N N . HIS A 1 222 ? 2.639 -5.103 -15.598 1.00 92.12 222 HIS A N 1
ATOM 1722 C CA . HIS A 1 222 ? 2.009 -4.252 -16.607 1.00 92.12 222 HIS A CA 1
ATOM 1723 C C . HIS A 1 222 ? 2.053 -4.937 -17.984 1.00 92.12 222 HIS A C 1
ATOM 1725 O O . HIS A 1 222 ? 3.088 -5.511 -18.350 1.00 92.12 222 HIS A O 1
ATOM 1731 N N . PRO A 1 223 ? 0.987 -4.881 -18.805 1.00 91.00 223 PRO A N 1
ATOM 1732 C CA . PRO A 1 223 ? 0.996 -5.500 -20.127 1.00 91.00 223 PRO A CA 1
ATOM 1733 C C . PRO A 1 223 ? 2.240 -5.109 -20.938 1.00 91.00 223 PRO A C 1
ATOM 1735 O O . PRO A 1 223 ? 2.579 -3.933 -21.048 1.00 91.00 223 PRO A O 1
ATOM 1738 N N . GLY A 1 224 ? 2.962 -6.092 -21.480 1.00 90.44 224 GLY A N 1
ATOM 1739 C CA . GLY A 1 224 ? 4.169 -5.865 -22.287 1.00 90.44 224 GLY A CA 1
ATOM 1740 C C . GLY A 1 224 ? 5.437 -5.459 -21.521 1.00 90.44 224 GLY A C 1
ATOM 1741 O O . GLY A 1 224 ? 6.430 -5.135 -22.167 1.00 90.44 224 GLY A O 1
ATOM 1742 N N . TRP A 1 225 ? 5.452 -5.485 -20.180 1.00 96.12 225 TRP A N 1
ATOM 1743 C CA . TRP A 1 225 ? 6.615 -5.034 -19.396 1.00 96.12 225 TRP A CA 1
ATOM 1744 C C . TRP A 1 225 ? 7.922 -5.747 -19.777 1.00 96.12 225 TRP A C 1
ATOM 1746 O O . TRP A 1 225 ? 8.961 -5.105 -19.883 1.00 96.12 225 TRP A O 1
ATOM 1756 N N . ARG A 1 226 ? 7.871 -7.052 -20.080 1.00 94.56 226 ARG A N 1
ATOM 1757 C CA . ARG A 1 226 ? 9.057 -7.867 -20.413 1.00 94.56 226 ARG A CA 1
ATOM 1758 C C . ARG A 1 226 ? 9.846 -7.367 -21.622 1.00 94.56 226 ARG A C 1
ATOM 1760 O O . ARG A 1 226 ? 11.022 -7.671 -21.730 1.00 94.56 226 ARG A O 1
ATOM 1767 N N . THR A 1 227 ? 9.201 -6.646 -22.533 1.00 92.44 227 THR A N 1
ATOM 1768 C CA . THR A 1 227 ? 9.818 -6.133 -23.764 1.00 92.44 227 THR A CA 1
ATOM 1769 C C . THR A 1 227 ? 9.850 -4.607 -23.803 1.00 92.44 227 THR A C 1
ATOM 1771 O O . THR A 1 227 ? 10.217 -4.028 -24.821 1.00 92.44 227 THR A O 1
ATOM 1774 N N . ARG A 1 228 ? 9.401 -3.935 -22.735 1.00 94.88 228 ARG A N 1
ATOM 1775 C CA . ARG A 1 228 ? 9.333 -2.474 -22.675 1.00 94.88 228 ARG A CA 1
ATOM 1776 C C . ARG A 1 228 ? 10.624 -1.910 -22.098 1.00 94.88 228 ARG A C 1
ATOM 1778 O O . ARG A 1 228 ? 11.044 -2.303 -21.014 1.00 94.88 228 ARG A O 1
ATOM 1785 N N . GLY A 1 229 ? 11.193 -0.939 -22.802 1.00 94.88 229 GLY A N 1
ATOM 1786 C CA . GLY A 1 229 ? 12.381 -0.195 -22.403 1.00 94.88 229 GLY A CA 1
ATOM 1787 C C . GLY A 1 229 ? 12.995 0.526 -23.598 1.00 94.88 229 GLY A C 1
ATOM 1788 O O . GLY A 1 229 ? 12.617 0.292 -24.745 1.00 94.88 229 GLY A O 1
ATOM 1789 N N . HIS A 1 230 ? 13.941 1.423 -23.332 1.00 94.88 230 HIS A N 1
ATOM 1790 C CA . HIS A 1 230 ? 14.654 2.165 -24.377 1.00 94.88 230 HIS A CA 1
ATOM 1791 C C . HIS A 1 230 ? 15.890 1.433 -24.903 1.00 94.88 230 HIS A C 1
ATOM 1793 O O . HIS A 1 230 ? 16.500 1.902 -25.862 1.00 94.88 230 HIS A O 1
ATOM 1799 N N . GLY A 1 231 ? 16.294 0.347 -24.253 1.00 94.44 231 GLY A N 1
ATOM 1800 C CA . GLY A 1 231 ? 17.475 -0.474 -24.515 1.00 94.44 231 GLY A CA 1
ATOM 1801 C C . GLY A 1 231 ? 17.643 -1.497 -23.396 1.00 94.44 231 GLY A C 1
ATOM 1802 O O . GLY A 1 231 ? 16.841 -1.498 -22.462 1.00 94.44 231 GLY A O 1
ATOM 1803 N N . ASP A 1 232 ? 18.691 -2.306 -23.467 1.00 94.88 232 ASP A N 1
ATOM 1804 C CA . ASP A 1 232 ? 18.861 -3.446 -22.566 1.00 94.88 232 ASP A CA 1
ATOM 1805 C C . ASP A 1 232 ? 19.879 -3.118 -21.469 1.00 94.88 232 ASP A C 1
ATOM 1807 O O . ASP A 1 232 ? 20.941 -2.526 -21.722 1.00 94.88 232 ASP A O 1
ATOM 1811 N N . PHE A 1 233 ? 19.585 -3.528 -20.239 1.00 94.12 233 PHE A N 1
ATOM 1812 C CA . PHE A 1 233 ? 20.575 -3.533 -19.174 1.00 94.12 233 PHE A CA 1
ATOM 1813 C C . PHE A 1 233 ? 21.707 -4.505 -19.522 1.00 94.12 233 PHE A C 1
ATOM 1815 O O . PHE A 1 233 ? 21.502 -5.578 -20.080 1.00 94.12 233 PHE A O 1
ATOM 1822 N N . THR A 1 234 ? 22.936 -4.146 -19.158 1.00 90.81 234 THR A N 1
ATOM 1823 C CA . THR A 1 234 ? 24.069 -5.092 -19.146 1.00 90.81 234 THR A CA 1
ATOM 1824 C C . THR A 1 234 ? 24.459 -5.443 -17.725 1.00 90.81 234 THR A C 1
ATOM 1826 O O . THR A 1 234 ? 24.794 -6.582 -17.434 1.00 90.81 234 THR A O 1
ATOM 1829 N N . ASP A 1 235 ? 24.397 -4.462 -16.836 1.00 92.19 235 ASP A N 1
ATOM 1830 C CA . ASP A 1 235 ? 24.729 -4.567 -15.430 1.00 92.19 235 ASP A CA 1
ATOM 1831 C C . ASP A 1 235 ? 23.800 -3.644 -14.643 1.00 92.19 235 ASP A C 1
ATOM 1833 O O . ASP A 1 235 ? 23.615 -2.477 -14.991 1.00 92.19 235 ASP A O 1
ATOM 1837 N N . ILE A 1 236 ? 23.219 -4.188 -13.579 1.00 97.31 236 ILE A N 1
ATOM 1838 C CA . ILE A 1 236 ? 22.377 -3.455 -12.639 1.00 97.31 236 ILE A CA 1
ATOM 1839 C C . ILE A 1 236 ? 23.192 -3.278 -11.365 1.00 97.31 236 ILE A C 1
ATOM 1841 O O . ILE A 1 236 ? 23.595 -4.260 -10.742 1.00 97.31 236 ILE A O 1
ATOM 1845 N N . VAL A 1 237 ? 23.443 -2.025 -10.996 1.00 97.69 237 VAL A N 1
ATOM 1846 C CA . VAL A 1 237 ? 24.290 -1.638 -9.856 1.00 97.69 237 VAL A CA 1
ATOM 1847 C C . VAL A 1 237 ? 23.497 -1.046 -8.702 1.00 97.69 237 VAL A C 1
ATOM 1849 O O . VAL A 1 237 ? 24.066 -0.433 -7.806 1.00 97.69 237 VAL A O 1
ATOM 1852 N N . GLY A 1 238 ? 22.178 -1.193 -8.723 1.00 97.94 238 GLY A N 1
ATOM 1853 C CA . GLY A 1 238 ? 21.346 -0.840 -7.589 1.00 97.94 238 GLY A CA 1
ATOM 1854 C C . GLY A 1 238 ? 19.980 -0.324 -7.992 1.00 97.94 238 GLY A C 1
ATOM 1855 O O . GLY A 1 238 ? 19.445 -0.654 -9.053 1.00 97.94 238 GLY A O 1
ATOM 1856 N N . PHE A 1 239 ? 19.445 0.530 -7.136 1.00 98.75 239 PHE A N 1
ATOM 1857 C CA . PHE A 1 239 ? 18.065 0.966 -7.168 1.00 98.75 239 PHE A CA 1
ATOM 1858 C C . PHE A 1 239 ? 17.986 2.468 -6.879 1.00 98.75 239 PHE A C 1
ATOM 1860 O O . PHE A 1 239 ? 18.668 2.960 -5.987 1.00 98.75 239 PHE A O 1
ATOM 1867 N N . MET A 1 240 ? 17.178 3.216 -7.624 1.00 98.62 240 MET A N 1
ATOM 1868 C CA . MET A 1 240 ? 17.005 4.656 -7.429 1.00 98.62 240 MET A CA 1
ATOM 1869 C C . MET A 1 240 ? 15.591 4.963 -6.958 1.00 98.62 240 MET A C 1
ATOM 1871 O O . MET A 1 240 ? 14.608 4.534 -7.566 1.00 98.62 240 MET A O 1
ATOM 1875 N N . MET A 1 241 ? 15.511 5.736 -5.879 1.00 98.38 241 MET A N 1
ATOM 1876 C CA . MET A 1 241 ? 14.251 6.164 -5.289 1.00 98.38 241 MET A CA 1
ATOM 1877 C C . MET A 1 241 ? 13.825 7.528 -5.847 1.00 98.38 241 MET A C 1
ATOM 1879 O O . MET A 1 241 ? 14.625 8.469 -5.833 1.00 98.38 241 MET A O 1
ATOM 1883 N N . HIS A 1 242 ? 12.566 7.635 -6.274 1.00 97.81 242 HIS A N 1
ATOM 1884 C CA . HIS A 1 242 ? 11.932 8.864 -6.764 1.00 97.81 242 HIS A CA 1
ATOM 1885 C C . HIS A 1 242 ? 10.620 9.158 -6.018 1.00 97.81 242 HIS A C 1
ATOM 1887 O O . HIS A 1 242 ? 10.269 8.493 -5.039 1.00 97.81 242 HIS A O 1
ATOM 1893 N N . HIS A 1 243 ? 9.889 10.162 -6.495 1.00 94.06 243 HIS A N 1
ATOM 1894 C CA . HIS A 1 243 ? 8.438 10.250 -6.391 1.00 94.06 243 HIS A CA 1
ATOM 1895 C C . HIS A 1 243 ? 7.883 10.955 -7.631 1.00 94.06 243 HIS A C 1
ATOM 1897 O O . HIS A 1 243 ? 8.551 11.808 -8.215 1.00 94.06 243 HIS A O 1
ATOM 1903 N N . THR A 1 244 ? 6.625 10.676 -7.974 1.00 89.69 244 THR A N 1
ATOM 1904 C CA . THR A 1 244 ? 6.002 11.242 -9.185 1.00 89.69 244 THR A CA 1
ATOM 1905 C C . THR A 1 244 ? 5.862 12.774 -9.172 1.00 89.69 244 THR A C 1
ATOM 1907 O O . THR A 1 244 ? 5.770 13.395 -10.230 1.00 89.69 244 THR A O 1
ATOM 1910 N N . GLY A 1 245 ? 5.837 13.413 -7.995 1.00 79.94 245 GLY A N 1
ATOM 1911 C CA . GLY A 1 245 ? 5.896 14.876 -7.855 1.00 79.94 245 GLY A CA 1
ATOM 1912 C C . GLY A 1 245 ? 4.612 15.612 -8.258 1.00 79.94 245 GLY A C 1
ATOM 1913 O O . GLY A 1 245 ? 4.608 16.840 -8.358 1.00 79.94 245 GLY A O 1
ATOM 1914 N N . GLY A 1 246 ? 3.519 14.878 -8.486 1.00 67.12 246 GLY A N 1
ATOM 1915 C CA . GLY A 1 246 ? 2.215 15.413 -8.869 1.00 67.12 246 GLY A CA 1
ATOM 1916 C C . GLY A 1 246 ? 1.064 14.761 -8.104 1.00 67.12 246 GLY A C 1
ATOM 1917 O O . GLY A 1 246 ? 1.150 13.619 -7.666 1.00 67.12 246 GLY A O 1
ATOM 1918 N N . SER A 1 247 ? -0.030 15.503 -7.944 1.00 50.47 247 SER A N 1
ATOM 1919 C CA . SER A 1 247 ? -1.271 15.020 -7.315 1.00 50.47 247 SER A CA 1
ATOM 1920 C C . SER A 1 247 ? -2.335 14.616 -8.343 1.00 50.47 247 SER A C 1
ATOM 1922 O O . SER A 1 247 ? -3.410 14.164 -7.962 1.00 50.47 247 SER A O 1
ATOM 1924 N N . THR A 1 248 ? -2.083 14.832 -9.641 1.00 52.72 248 THR A N 1
ATOM 1925 C CA . THR A 1 248 ? -3.075 14.620 -10.701 1.00 52.72 248 THR A CA 1
ATOM 1926 C C . THR A 1 248 ? -2.904 13.237 -11.351 1.00 52.72 248 THR A C 1
ATOM 1928 O O . THR A 1 248 ? -1.813 12.929 -11.838 1.00 52.72 248 THR A O 1
ATOM 1931 N N . PRO A 1 249 ? -3.959 12.396 -11.400 1.00 55.59 249 PRO A N 1
ATOM 1932 C CA . PRO A 1 249 ? -3.874 11.019 -11.911 1.00 55.59 249 PRO A CA 1
ATOM 1933 C C . PRO A 1 249 ? -3.413 10.891 -13.372 1.00 55.59 249 PRO A C 1
ATOM 1935 O O . PRO A 1 249 ? -2.957 9.830 -13.789 1.00 55.59 249 PRO A O 1
ATOM 1938 N N . ASP A 1 250 ? -3.523 11.958 -14.165 1.00 58.12 250 ASP A N 1
ATOM 1939 C CA . ASP A 1 250 ? -3.188 11.975 -15.592 1.00 58.12 250 ASP A CA 1
ATOM 1940 C C . ASP A 1 250 ? -1.677 11.895 -15.870 1.00 58.12 250 ASP A C 1
ATOM 1942 O O . ASP A 1 250 ? -1.283 11.400 -16.924 1.00 58.12 250 ASP A O 1
ATOM 1946 N N . ARG A 1 251 ? -0.830 12.337 -14.928 1.00 65.12 251 ARG A N 1
ATOM 1947 C CA . ARG A 1 251 ? 0.644 12.335 -15.060 1.00 65.12 251 ARG A CA 1
ATOM 1948 C C . ARG A 1 251 ? 1.372 11.501 -14.010 1.00 65.12 251 ARG A C 1
ATOM 1950 O O . ARG A 1 251 ? 2.596 11.423 -14.031 1.00 65.12 251 ARG A O 1
ATOM 1957 N N . THR A 1 252 ? 0.630 10.886 -13.095 1.00 79.00 252 THR A N 1
ATOM 1958 C CA . THR A 1 252 ? 1.166 10.060 -12.002 1.00 79.00 252 THR A CA 1
ATOM 1959 C C . THR A 1 252 ? 0.537 8.668 -11.982 1.00 79.00 252 THR A C 1
ATOM 1961 O O . THR A 1 252 ? 0.367 8.074 -10.921 1.00 79.00 252 THR A O 1
ATOM 1964 N N . SER A 1 253 ? 0.164 8.149 -13.156 1.00 87.56 253 SER A N 1
ATOM 1965 C CA . SER A 1 253 ? -0.361 6.791 -13.337 1.00 87.56 253 SER A CA 1
ATOM 1966 C C . SER A 1 253 ? 0.711 5.837 -13.877 1.00 87.56 253 SER A C 1
ATOM 1968 O O . SER A 1 253 ? 1.632 6.279 -14.573 1.00 87.56 253 SER A O 1
ATOM 1970 N N . PRO A 1 254 ? 0.573 4.518 -13.652 1.00 90.81 254 PRO A N 1
ATOM 1971 C CA . PRO A 1 254 ? 1.471 3.521 -14.238 1.00 90.81 254 PRO A CA 1
ATOM 1972 C C . PRO A 1 254 ? 1.493 3.591 -15.772 1.00 90.81 254 PRO A C 1
ATOM 1974 O O . PRO A 1 254 ? 2.556 3.477 -16.375 1.00 90.81 254 PRO A O 1
ATOM 1977 N N . GLY A 1 255 ? 0.345 3.856 -16.409 1.00 91.19 255 GLY A N 1
ATOM 1978 C CA . GLY A 1 255 ? 0.254 4.031 -17.861 1.00 91.19 255 GLY A CA 1
ATOM 1979 C C . GLY A 1 255 ? 1.057 5.232 -18.362 1.00 91.19 255 GLY A C 1
ATOM 1980 O O . GLY A 1 255 ? 1.795 5.105 -19.334 1.00 91.19 255 GLY A O 1
ATOM 1981 N N . TYR A 1 256 ? 0.987 6.368 -17.659 1.00 90.50 256 TYR A N 1
ATOM 1982 C CA . TYR A 1 256 ? 1.806 7.534 -17.991 1.00 90.50 256 TYR A CA 1
ATOM 1983 C C . TYR A 1 256 ? 3.300 7.242 -17.833 1.00 90.50 256 TYR A C 1
ATOM 1985 O O . TYR A 1 256 ? 4.084 7.635 -18.683 1.00 90.50 256 TYR A O 1
ATOM 1993 N N . VAL A 1 257 ? 3.718 6.543 -16.773 1.00 93.75 257 VAL A N 1
ATOM 1994 C CA . VAL A 1 257 ? 5.139 6.211 -16.557 1.00 93.75 257 VAL A CA 1
ATOM 1995 C C . VAL A 1 257 ? 5.645 5.166 -17.566 1.00 93.75 257 VAL A C 1
ATOM 1997 O O . VAL A 1 257 ? 6.812 5.207 -17.966 1.00 93.75 257 VAL A O 1
ATOM 2000 N N . ALA A 1 258 ? 4.780 4.252 -18.016 1.00 94.12 258 ALA A N 1
ATOM 2001 C CA . ALA A 1 258 ? 5.096 3.262 -19.044 1.00 94.12 258 ALA A CA 1
ATOM 2002 C C . ALA A 1 258 ? 5.213 3.872 -20.453 1.00 94.12 258 ALA A C 1
ATOM 2004 O O . ALA A 1 258 ? 6.041 3.413 -21.243 1.00 94.12 258 ALA A O 1
ATOM 2005 N N . ASP A 1 259 ? 4.410 4.890 -20.759 1.00 92.38 259 ASP A N 1
ATOM 2006 C CA . ASP A 1 259 ? 4.343 5.564 -22.060 1.00 92.38 259 ASP A CA 1
ATOM 2007 C C . ASP A 1 259 ? 4.355 7.088 -21.880 1.00 92.38 259 ASP A C 1
ATOM 2009 O O . ASP A 1 259 ? 3.371 7.788 -22.120 1.00 92.38 259 ASP A O 1
ATOM 2013 N N . ASN A 1 260 ? 5.476 7.614 -21.383 1.00 91.12 260 ASN A N 1
ATOM 2014 C CA . ASN A 1 260 ? 5.576 9.015 -20.993 1.00 91.12 260 ASN A CA 1
ATOM 2015 C C . ASN A 1 260 ? 5.853 9.897 -22.227 1.00 91.12 260 ASN A C 1
ATOM 2017 O O . ASN A 1 260 ? 6.954 9.831 -22.800 1.00 91.12 260 ASN A O 1
ATOM 2021 N N . PRO A 1 261 ? 4.925 10.794 -22.626 1.00 86.75 261 PRO A N 1
ATOM 2022 C CA . PRO A 1 261 ? 5.121 11.662 -23.789 1.00 86.75 261 PRO A CA 1
ATOM 2023 C C . PRO A 1 261 ? 6.315 12.612 -23.630 1.00 86.75 261 PRO A C 1
ATOM 2025 O O . PRO A 1 261 ? 6.951 12.983 -24.615 1.00 86.75 261 PRO A O 1
ATOM 2028 N N . GLY A 1 262 ? 6.668 12.970 -22.390 1.00 84.38 262 GLY A N 1
ATOM 2029 C CA . GLY A 1 262 ? 7.804 13.836 -22.067 1.00 84.38 262 GLY A CA 1
ATOM 2030 C C . GLY A 1 262 ? 9.174 13.228 -22.381 1.00 84.38 262 GLY A C 1
ATOM 2031 O O . GLY A 1 262 ? 10.156 13.962 -22.461 1.00 84.38 262 GLY A O 1
ATOM 2032 N N . VAL A 1 263 ? 9.245 11.912 -22.605 1.00 85.38 263 VAL A N 1
ATOM 2033 C CA . VAL A 1 263 ? 10.459 11.204 -23.050 1.00 85.38 263 VAL A CA 1
ATOM 2034 C C . VAL A 1 263 ? 10.272 10.530 -24.413 1.00 85.38 263 VAL A C 1
ATOM 2036 O O . VAL A 1 263 ? 11.007 9.606 -24.757 1.00 85.38 263 VAL A O 1
ATOM 2039 N N . GLY A 1 264 ? 9.308 11.013 -25.206 1.00 85.19 264 GLY A N 1
ATOM 2040 C CA . GLY A 1 264 ? 9.047 10.524 -26.560 1.00 85.19 264 GLY A CA 1
ATOM 2041 C C . GLY A 1 264 ? 8.146 9.289 -26.632 1.00 85.19 264 GLY A C 1
ATOM 2042 O O . GLY A 1 264 ? 8.291 8.518 -27.574 1.00 85.19 264 GLY A O 1
ATOM 2043 N N . GLY A 1 265 ? 7.245 9.103 -25.660 1.00 83.88 265 GLY A N 1
ATOM 2044 C CA . GLY A 1 265 ? 6.324 7.959 -25.620 1.00 83.88 265 GLY A CA 1
ATOM 2045 C C . GLY A 1 265 ? 7.023 6.677 -25.176 1.00 83.88 265 GLY A C 1
ATOM 2046 O O . GLY A 1 265 ? 6.994 5.656 -25.859 1.00 83.88 265 GLY A O 1
ATOM 2047 N N . GLY A 1 266 ? 7.780 6.760 -24.081 1.00 88.56 266 GLY A N 1
ATOM 2048 C CA . GLY A 1 266 ? 8.589 5.643 -23.610 1.00 88.56 266 GLY A CA 1
ATOM 2049 C C . GLY A 1 266 ? 8.692 5.572 -22.096 1.00 88.56 266 GLY A C 1
ATOM 2050 O O . GLY A 1 266 ? 8.233 6.454 -21.374 1.00 88.56 266 GLY A O 1
ATOM 2051 N N . LEU A 1 267 ? 9.338 4.509 -21.626 1.00 95.94 267 LEU A N 1
ATOM 2052 C CA . LEU A 1 267 ? 9.443 4.175 -20.210 1.00 95.94 267 LEU A CA 1
ATOM 2053 C C . LEU A 1 267 ? 10.217 5.250 -19.432 1.00 95.94 267 LEU A C 1
ATOM 2055 O O . LEU A 1 267 ? 11.388 5.508 -19.738 1.00 95.94 267 LEU A O 1
ATOM 2059 N N . SER A 1 268 ? 9.600 5.847 -18.410 1.00 95.06 268 SER A N 1
ATOM 2060 C CA . SER A 1 268 ? 10.258 6.821 -17.526 1.00 95.06 268 SER A CA 1
ATOM 2061 C C . SER A 1 268 ? 10.592 6.295 -16.130 1.00 95.06 268 SER A C 1
ATOM 2063 O O . SER A 1 268 ? 11.292 6.997 -15.419 1.00 95.06 268 SER A O 1
ATOM 2065 N N . ALA A 1 269 ? 10.176 5.078 -15.761 1.00 96.94 269 ALA A N 1
ATOM 2066 C CA . ALA A 1 269 ? 10.727 4.293 -14.646 1.00 96.94 269 ALA A CA 1
ATOM 2067 C C . ALA A 1 269 ? 10.388 2.804 -14.802 1.00 96.94 269 ALA A C 1
ATOM 2069 O O . ALA A 1 269 ? 9.398 2.460 -15.442 1.00 96.94 269 ALA A O 1
ATOM 2070 N N . THR A 1 270 ? 11.204 1.920 -14.228 1.00 98.00 270 THR A N 1
ATOM 2071 C CA . THR A 1 270 ? 11.005 0.460 -14.296 1.00 98.00 270 THR A CA 1
ATOM 2072 C C . THR A 1 270 ? 9.821 0.020 -13.435 1.00 98.00 270 THR A C 1
ATOM 2074 O O . THR A 1 270 ? 9.044 -0.842 -13.846 1.00 98.00 270 THR A O 1
ATOM 2077 N N . LEU A 1 271 ? 9.676 0.621 -12.252 1.00 98.62 271 LEU A N 1
ATOM 2078 C CA . LEU A 1 271 ? 8.651 0.294 -11.267 1.00 98.62 271 LEU A CA 1
ATOM 2079 C C . LEU A 1 271 ? 7.762 1.504 -10.973 1.00 98.62 271 LEU A C 1
ATOM 2081 O O . LEU A 1 271 ? 8.233 2.641 -10.953 1.00 98.62 271 LEU A O 1
ATOM 2085 N N . PHE A 1 272 ? 6.498 1.244 -10.660 1.00 97.88 272 PHE A N 1
ATOM 2086 C CA . PHE A 1 272 ? 5.556 2.224 -10.128 1.00 97.88 272 PHE A CA 1
ATOM 2087 C C . PHE A 1 272 ? 5.014 1.756 -8.778 1.00 97.88 272 PHE A C 1
ATOM 2089 O O . PHE A 1 272 ? 4.648 0.590 -8.634 1.00 97.88 272 PHE A O 1
ATOM 2096 N N . GLY A 1 273 ? 4.975 2.651 -7.790 1.00 94.69 273 GLY A N 1
ATOM 2097 C CA . GLY A 1 273 ? 4.439 2.355 -6.457 1.00 94.69 273 GLY A CA 1
ATOM 2098 C C . GLY A 1 273 ? 3.043 2.942 -6.272 1.00 94.69 273 GLY A C 1
ATOM 2099 O O . GLY A 1 273 ? 2.891 4.163 -6.262 1.00 94.69 273 GLY A O 1
ATOM 2100 N N . HIS A 1 274 ? 2.038 2.086 -6.096 1.00 89.12 274 HIS A N 1
ATOM 2101 C CA . HIS A 1 274 ? 0.662 2.474 -5.778 1.00 89.12 274 HIS A CA 1
ATOM 2102 C C . HIS A 1 274 ? 0.513 2.777 -4.286 1.00 89.12 274 HIS A C 1
ATOM 2104 O O . HIS A 1 274 ? 1.123 2.111 -3.451 1.00 89.12 274 HIS A O 1
ATOM 2110 N N . ARG A 1 275 ? -0.336 3.749 -3.930 1.00 82.19 275 ARG A N 1
ATOM 2111 C CA . ARG A 1 275 ? -0.535 4.180 -2.529 1.00 82.19 275 ARG A CA 1
ATOM 2112 C C . ARG A 1 275 ? -0.971 3.068 -1.574 1.00 82.19 275 ARG A C 1
ATOM 2114 O O . ARG A 1 275 ? -0.715 3.170 -0.382 1.00 82.19 275 ARG A O 1
ATOM 2121 N N . ASP A 1 276 ? -1.602 2.018 -2.089 1.00 75.25 276 ASP A N 1
ATOM 2122 C CA . ASP A 1 276 ? -2.045 0.853 -1.318 1.00 75.25 276 ASP A CA 1
ATOM 2123 C C . ASP A 1 276 ? -0.919 -0.153 -0.993 1.00 75.25 276 ASP A C 1
ATOM 2125 O O . ASP A 1 276 ? -1.175 -1.177 -0.358 1.00 75.25 276 ASP A O 1
ATOM 2129 N N . GLY A 1 277 ? 0.321 0.123 -1.419 1.00 74.75 277 GLY A N 1
ATOM 2130 C CA . GLY A 1 277 ? 1.481 -0.751 -1.234 1.00 74.75 277 GLY A CA 1
ATOM 2131 C C . GLY A 1 277 ? 1.688 -1.774 -2.356 1.00 74.75 277 GLY A C 1
ATOM 2132 O O . GLY A 1 277 ? 2.583 -2.618 -2.265 1.00 74.75 277 GLY A O 1
ATOM 2133 N N . THR A 1 278 ? 0.897 -1.718 -3.429 1.00 84.69 278 THR A N 1
ATOM 2134 C CA . THR A 1 278 ? 1.126 -2.526 -4.631 1.00 84.69 278 THR A CA 1
ATOM 2135 C C . THR A 1 278 ? 2.245 -1.924 -5.483 1.00 84.69 278 THR A C 1
ATOM 2137 O O . THR A 1 278 ? 2.326 -0.710 -5.668 1.00 84.69 278 THR A O 1
ATOM 2140 N N . VAL A 1 279 ? 3.105 -2.767 -6.059 1.00 95.50 279 VAL A N 1
ATOM 2141 C CA . VAL A 1 279 ? 4.162 -2.343 -6.990 1.00 95.50 279 VAL A CA 1
ATOM 2142 C C . VAL A 1 279 ? 3.888 -2.910 -8.370 1.00 95.50 279 VAL A C 1
ATOM 2144 O O . VAL A 1 279 ? 3.698 -4.111 -8.544 1.00 95.50 279 VAL A O 1
ATOM 2147 N N . GLU A 1 280 ? 3.883 -2.043 -9.373 1.00 97.62 280 GLU A N 1
ATOM 2148 C CA . GLU A 1 280 ? 3.659 -2.421 -10.759 1.00 97.62 280 GLU A CA 1
ATOM 2149 C C . GLU A 1 280 ? 4.956 -2.349 -11.563 1.00 97.62 280 GLU A C 1
ATOM 2151 O O . GLU A 1 280 ? 5.641 -1.326 -11.585 1.00 97.62 280 GLU A O 1
ATOM 2156 N N . ILE A 1 281 ? 5.302 -3.451 -12.226 1.00 98.44 281 ILE A N 1
ATOM 2157 C CA . ILE A 1 281 ? 6.476 -3.542 -13.093 1.00 98.44 281 ILE A CA 1
ATOM 2158 C C . ILE A 1 281 ? 6.076 -3.056 -14.479 1.00 98.44 281 ILE A C 1
ATOM 2160 O O . ILE A 1 281 ? 5.276 -3.699 -15.159 1.00 98.44 281 ILE A O 1
ATOM 2164 N N . LEU A 1 282 ? 6.646 -1.930 -14.901 1.00 97.81 282 LEU A N 1
ATOM 2165 C CA . LEU A 1 282 ? 6.288 -1.252 -16.143 1.00 97.81 282 LEU A CA 1
ATOM 2166 C C . LEU A 1 282 ? 7.173 -1.667 -17.315 1.00 97.81 282 LEU A C 1
ATOM 2168 O O . LEU A 1 282 ? 6.690 -1.744 -18.446 1.00 97.81 282 LEU A O 1
ATOM 2172 N N . GLY A 1 283 ? 8.444 -1.979 -17.070 1.00 96.62 283 GLY A N 1
ATOM 2173 C CA . GLY A 1 283 ? 9.374 -2.394 -18.115 1.00 96.62 283 GLY A CA 1
ATOM 2174 C C . GLY A 1 283 ? 10.587 -3.143 -17.581 1.00 96.62 283 GLY A C 1
ATOM 2175 O O . GLY A 1 283 ? 10.990 -2.927 -16.445 1.00 96.62 283 GLY A O 1
ATOM 2176 N N . ALA A 1 284 ? 11.151 -4.031 -18.395 1.00 96.12 284 ALA A N 1
ATOM 2177 C CA . ALA A 1 284 ? 12.392 -4.736 -18.088 1.00 96.12 284 ALA A CA 1
ATOM 2178 C C . ALA A 1 284 ? 13.625 -3.979 -18.616 1.00 96.12 284 ALA A C 1
ATOM 2180 O O . ALA A 1 284 ? 14.668 -3.989 -17.977 1.00 96.12 284 ALA A O 1
ATOM 2181 N N . GLY A 1 285 ? 13.506 -3.266 -19.735 1.00 96.19 285 GLY A N 1
ATOM 2182 C CA . GLY A 1 285 ? 14.627 -2.514 -20.293 1.00 96.19 285 GLY A CA 1
ATOM 2183 C C . GLY A 1 285 ? 14.862 -1.165 -19.604 1.00 96.19 285 GLY A C 1
ATOM 2184 O O . GLY A 1 285 ? 14.129 -0.734 -18.710 1.00 96.19 285 GLY A O 1
ATOM 2185 N N . ILE A 1 286 ? 15.887 -0.457 -20.074 1.00 97.75 286 ILE A N 1
ATOM 2186 C CA . ILE A 1 286 ? 16.333 0.849 -19.577 1.00 97.75 286 ILE A CA 1
ATOM 2187 C C . ILE A 1 286 ? 15.188 1.870 -19.589 1.00 97.75 286 ILE A C 1
ATOM 2189 O O . ILE A 1 286 ? 14.584 2.126 -20.635 1.00 97.75 286 ILE A O 1
ATOM 2193 N N . ALA A 1 287 ? 14.953 2.519 -18.447 1.00 97.69 287 ALA A N 1
ATOM 2194 C CA . ALA A 1 287 ? 14.018 3.631 -18.292 1.00 97.69 287 ALA A CA 1
ATOM 2195 C C . ALA A 1 287 ? 14.740 4.991 -18.284 1.00 97.69 287 ALA A C 1
ATOM 2197 O O . ALA A 1 287 ? 15.888 5.105 -17.852 1.00 97.69 287 ALA A O 1
ATOM 2198 N N . TYR A 1 288 ? 14.073 6.060 -18.723 1.00 97.62 288 TYR A N 1
ATOM 2199 C CA . TYR A 1 288 ? 14.620 7.424 -18.678 1.00 97.62 288 TYR A CA 1
ATOM 2200 C C . TYR A 1 288 ? 14.233 8.156 -17.385 1.00 97.62 288 TYR A C 1
ATOM 2202 O O . TYR A 1 288 ? 13.462 9.110 -17.423 1.00 97.62 288 TYR A O 1
ATOM 2210 N N . HIS A 1 289 ? 14.795 7.713 -16.254 1.00 96.75 289 HIS A N 1
ATOM 2211 C CA . HIS A 1 289 ? 14.406 8.169 -14.909 1.00 96.75 289 HIS A CA 1
ATOM 2212 C C . HIS A 1 289 ? 15.458 9.062 -14.212 1.00 96.75 289 HIS A C 1
ATOM 2214 O O . HIS A 1 289 ? 15.131 10.108 -13.659 1.00 96.75 289 HIS A O 1
ATOM 2220 N N . ALA A 1 290 ? 16.748 8.716 -14.278 1.00 97.12 290 ALA A N 1
ATOM 2221 C CA . ALA A 1 290 ? 17.824 9.369 -13.528 1.00 97.12 290 ALA A CA 1
ATOM 2222 C C . ALA A 1 290 ? 18.389 10.635 -14.208 1.00 97.12 290 ALA A C 1
ATOM 2224 O O . ALA A 1 290 ? 18.692 11.640 -13.553 1.00 97.12 290 ALA A O 1
ATOM 2225 N N . GLY A 1 291 ? 18.561 10.617 -15.531 1.00 96.06 291 GLY A N 1
ATOM 2226 C CA . GLY A 1 291 ? 19.310 11.664 -16.239 1.00 96.06 291 GLY A CA 1
ATOM 2227 C C . GLY A 1 291 ? 20.798 11.696 -15.844 1.00 96.06 291 GLY A C 1
ATOM 2228 O O . GLY A 1 291 ? 21.363 10.663 -15.487 1.00 96.06 291 GLY A O 1
ATOM 2229 N N . LEU A 1 292 ? 21.456 12.856 -15.964 1.00 96.62 292 LEU A N 1
ATOM 2230 C CA . LEU A 1 292 ? 22.889 13.023 -15.663 1.00 96.62 292 LEU A CA 1
ATOM 2231 C C . LEU A 1 292 ? 23.159 13.232 -14.167 1.00 96.62 292 LEU A C 1
ATOM 2233 O O . LEU A 1 292 ? 22.535 14.095 -13.557 1.00 96.62 292 LEU A O 1
ATOM 2237 N N . ALA A 1 293 ? 24.134 12.527 -13.595 1.00 97.38 293 ALA A N 1
ATOM 2238 C CA . ALA A 1 293 ? 24.616 12.835 -12.247 1.00 97.38 293 ALA A CA 1
ATOM 2239 C C . ALA A 1 293 ? 25.256 14.229 -12.179 1.00 97.38 293 ALA A C 1
ATOM 2241 O O . ALA A 1 293 ? 25.979 14.621 -13.100 1.00 97.38 293 ALA A O 1
ATOM 2242 N N . ASP A 1 294 ? 25.100 14.909 -11.047 1.00 96.81 294 ASP A N 1
ATOM 2243 C CA . ASP A 1 294 ? 25.932 16.073 -10.723 1.00 96.81 294 ASP A CA 1
ATOM 2244 C C . ASP A 1 294 ? 27.349 15.631 -10.331 1.00 96.81 294 ASP A C 1
ATOM 2246 O O . ASP A 1 294 ? 27.489 14.526 -9.803 1.00 96.81 294 ASP A O 1
ATOM 2250 N N . PRO A 1 295 ? 28.400 16.456 -10.536 1.00 96.50 295 PRO A N 1
ATOM 2251 C CA . PRO A 1 295 ? 29.791 16.144 -10.179 1.00 96.50 295 PRO A CA 1
ATOM 2252 C C . PRO A 1 295 ? 29.954 15.519 -8.778 1.00 96.50 295 PRO A C 1
ATOM 2254 O O . PRO A 1 295 ? 29.532 16.095 -7.783 1.00 96.50 295 PRO A O 1
ATOM 2257 N N . GLY A 1 296 ? 30.565 14.331 -8.700 1.00 94.81 296 GLY A N 1
ATOM 2258 C CA . GLY A 1 296 ? 30.738 13.567 -7.456 1.00 94.81 296 GLY A CA 1
ATOM 2259 C C . GLY A 1 296 ? 29.523 12.758 -6.968 1.00 94.81 296 GLY A C 1
ATOM 2260 O O . GLY A 1 296 ? 29.667 11.980 -6.030 1.00 94.81 296 GLY A O 1
ATOM 2261 N N . CYS A 1 297 ? 28.349 12.867 -7.597 1.00 96.19 297 CYS A N 1
ATOM 2262 C CA . CYS A 1 297 ? 27.106 12.235 -7.123 1.00 96.19 297 CYS A CA 1
ATOM 2263 C C . CYS A 1 297 ? 26.729 10.929 -7.848 1.00 96.19 297 CYS A C 1
ATOM 2265 O O . CYS A 1 297 ? 25.668 10.368 -7.598 1.00 96.19 297 CYS A O 1
ATOM 2267 N N . GLY A 1 298 ? 27.583 10.429 -8.749 1.00 92.50 298 GLY A N 1
ATOM 2268 C CA . GLY A 1 298 ? 27.259 9.309 -9.647 1.00 92.50 298 GLY A CA 1
ATOM 2269 C C . GLY A 1 298 ? 27.085 7.932 -8.994 1.00 92.50 298 GLY A C 1
ATOM 2270 O O . GLY A 1 298 ? 26.639 7.010 -9.673 1.00 92.50 298 GLY A O 1
ATOM 2271 N N . GLY A 1 299 ? 27.447 7.771 -7.718 1.00 94.88 299 GLY A N 1
ATOM 2272 C CA . GLY A 1 299 ? 27.358 6.488 -7.014 1.00 94.88 299 GLY A CA 1
ATOM 2273 C C . GLY A 1 299 ? 28.043 5.340 -7.768 1.00 94.88 299 GLY A C 1
ATOM 2274 O O . GLY A 1 299 ? 29.028 5.548 -8.480 1.00 94.88 299 GLY A O 1
ATOM 2275 N N . ALA A 1 300 ? 27.494 4.131 -7.640 1.00 96.69 300 ALA A N 1
ATOM 2276 C CA . ALA A 1 300 ? 27.977 2.938 -8.334 1.00 96.69 300 ALA A CA 1
ATOM 2277 C C . ALA A 1 300 ? 27.737 2.990 -9.856 1.00 96.69 300 ALA A C 1
ATOM 2279 O O . ALA A 1 300 ? 28.510 2.418 -10.632 1.00 96.69 300 ALA A O 1
ATOM 2280 N N . ALA A 1 301 ? 26.705 3.713 -10.312 1.00 96.88 301 ALA A N 1
ATOM 2281 C CA . ALA A 1 301 ? 26.441 3.892 -11.739 1.00 96.88 301 ALA A CA 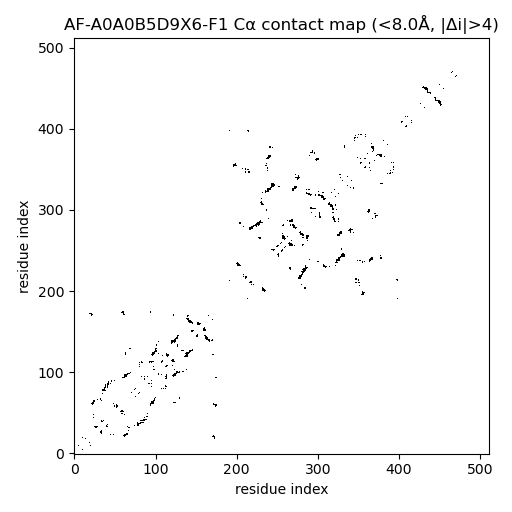1
ATOM 2282 C C . ALA A 1 301 ? 27.512 4.742 -12.433 1.00 96.88 301 ALA A C 1
ATOM 2284 O O . ALA A 1 301 ? 27.784 4.533 -13.617 1.00 96.88 301 ALA A O 1
ATOM 2285 N N . GLY A 1 302 ? 28.157 5.650 -11.704 1.00 95.06 302 GLY A N 1
ATOM 2286 C CA . GLY A 1 302 ? 29.115 6.600 -12.248 1.00 95.06 302 GLY A CA 1
ATOM 2287 C C . GLY A 1 302 ? 28.443 7.797 -12.926 1.00 95.06 302 GLY A C 1
ATOM 2288 O O . GLY A 1 302 ? 27.227 7.998 -12.868 1.00 95.06 302 GLY A O 1
ATOM 2289 N N . GLN A 1 303 ? 29.269 8.629 -13.556 1.00 92.69 303 GLN A N 1
ATOM 2290 C CA . GLN A 1 303 ? 28.851 9.879 -14.194 1.00 92.69 303 GLN A CA 1
ATOM 2291 C C . GLN A 1 303 ? 28.923 9.784 -15.715 1.00 92.69 303 GLN A C 1
ATOM 2293 O O . GLN A 1 303 ? 29.653 8.958 -16.259 1.00 92.69 303 GLN A O 1
ATOM 2298 N N . GLY A 1 304 ? 28.196 10.665 -16.400 1.00 94.88 304 GLY A N 1
ATOM 2299 C CA . GLY A 1 304 ? 28.214 10.743 -17.855 1.00 94.88 304 GLY A CA 1
ATOM 2300 C C . GLY A 1 304 ? 27.326 9.690 -18.504 1.00 94.88 304 GLY A C 1
ATOM 2301 O O . GLY A 1 304 ? 26.142 9.586 -18.170 1.00 94.88 304 GLY A O 1
ATOM 2302 N N . TYR A 1 305 ? 27.890 8.965 -19.467 1.00 97.50 305 TYR A N 1
ATOM 2303 C CA . TYR A 1 305 ? 27.135 8.097 -20.353 1.00 97.50 305 TYR A CA 1
ATOM 2304 C C . TYR A 1 305 ? 27.803 6.744 -20.570 1.00 97.50 305 TYR A C 1
ATOM 2306 O O . TYR A 1 305 ? 29.028 6.629 -20.566 1.00 97.50 305 TYR A O 1
ATOM 2314 N N . VAL A 1 306 ? 26.980 5.740 -20.852 1.00 96.81 306 VAL A N 1
ATOM 2315 C CA . VAL A 1 306 ? 27.398 4.396 -21.241 1.00 96.81 306 VAL A CA 1
ATOM 2316 C C . VAL A 1 306 ? 26.652 3.956 -22.494 1.00 96.81 306 VAL A C 1
ATOM 2318 O O . VAL A 1 306 ? 25.483 4.290 -22.694 1.00 96.81 306 VAL A O 1
ATOM 2321 N N . THR A 1 307 ? 27.333 3.200 -23.349 1.00 97.12 307 THR A N 1
ATOM 2322 C CA . THR A 1 307 ? 26.711 2.589 -24.526 1.00 97.12 307 THR A CA 1
ATOM 2323 C C . THR A 1 307 ? 26.057 1.269 -24.126 1.00 97.12 307 THR A C 1
ATOM 2325 O O . THR A 1 307 ? 26.677 0.451 -23.437 1.00 97.12 307 THR A O 1
ATOM 2328 N N . ARG A 1 308 ? 24.808 1.054 -24.545 1.00 96.56 308 ARG A N 1
ATOM 2329 C CA . ARG A 1 308 ? 24.047 -0.179 -24.288 1.00 96.56 308 ARG A CA 1
ATOM 2330 C C . ARG A 1 308 ? 23.376 -0.693 -25.564 1.00 96.56 308 ARG A C 1
ATOM 2332 O O . ARG A 1 308 ? 23.129 0.111 -26.471 1.00 96.56 308 ARG A O 1
ATOM 2339 N N . PRO A 1 309 ? 23.106 -2.007 -25.658 1.00 93.88 309 PRO A N 1
ATOM 2340 C CA . PRO A 1 309 ? 22.285 -2.563 -26.726 1.00 93.88 309 PRO A CA 1
ATOM 2341 C C . PRO A 1 309 ? 20.887 -1.934 -26.753 1.00 93.88 309 PRO A C 1
ATOM 2343 O O . PRO A 1 309 ? 20.355 -1.517 -25.726 1.00 93.88 309 PRO A O 1
ATOM 2346 N N . SER A 1 310 ? 20.305 -1.846 -27.945 1.00 91.56 310 SER A N 1
ATOM 2347 C CA . SER A 1 310 ? 18.909 -1.459 -28.140 1.00 91.56 310 SER A CA 1
ATOM 2348 C C . SER A 1 310 ? 18.388 -2.057 -29.444 1.00 91.56 310 SER A C 1
ATOM 2350 O O . SER A 1 310 ? 19.178 -2.463 -30.304 1.00 91.56 310 SER A O 1
ATOM 2352 N N . ALA A 1 311 ? 17.068 -2.041 -29.633 1.00 86.00 311 ALA A N 1
ATOM 2353 C CA . ALA A 1 311 ? 16.422 -2.550 -30.843 1.00 86.00 311 ALA A CA 1
ATOM 2354 C C . ALA A 1 311 ? 16.928 -1.893 -32.145 1.00 86.00 311 ALA A C 1
ATOM 2356 O O . ALA A 1 311 ? 16.895 -2.516 -33.203 1.00 86.00 311 ALA A O 1
ATOM 2357 N N . THR A 1 312 ? 17.423 -0.652 -32.085 1.00 88.38 312 THR A N 1
ATOM 2358 C CA . THR A 1 312 ? 17.950 0.088 -33.247 1.00 88.38 312 THR A CA 1
ATOM 2359 C C . THR A 1 312 ? 19.482 0.092 -33.321 1.00 88.38 312 THR A C 1
ATOM 2361 O O . THR A 1 312 ? 20.063 0.905 -34.036 1.00 88.38 312 THR A O 1
ATOM 2364 N N . GLY A 1 313 ? 20.149 -0.789 -32.571 1.00 91.25 313 GLY A N 1
ATOM 2365 C CA . GLY A 1 313 ? 21.607 -0.838 -32.432 1.00 91.25 313 GLY A CA 1
ATOM 2366 C C . GLY A 1 313 ? 22.122 -0.134 -31.167 1.00 91.25 313 GLY A C 1
ATOM 2367 O O . GLY A 1 313 ? 21.331 0.413 -30.397 1.00 91.25 313 GLY A O 1
ATOM 2368 N N . PRO A 1 314 ? 23.440 -0.162 -30.900 1.00 94.69 314 PRO A N 1
ATOM 2369 C CA . PRO A 1 314 ? 24.002 0.418 -29.684 1.00 94.69 314 PRO A CA 1
ATOM 2370 C C . PRO A 1 314 ? 23.698 1.917 -29.556 1.00 94.69 314 PRO A C 1
ATOM 2372 O O . PRO A 1 314 ? 23.964 2.691 -30.476 1.00 94.69 314 PRO A O 1
ATOM 2375 N N . LYS A 1 315 ? 23.169 2.334 -28.402 1.00 94.62 315 LYS A N 1
ATOM 2376 C CA . LYS A 1 315 ? 22.793 3.725 -28.109 1.00 94.62 315 LYS A CA 1
ATOM 2377 C C . LYS A 1 315 ? 23.471 4.204 -26.828 1.00 94.62 315 LYS A C 1
ATOM 2379 O O . LYS A 1 315 ? 23.830 3.410 -25.961 1.00 94.62 315 LYS A O 1
ATOM 2384 N N . LEU A 1 316 ? 23.680 5.514 -26.738 1.00 96.38 316 LEU A N 1
ATOM 2385 C CA . LEU A 1 316 ? 24.260 6.176 -25.576 1.00 96.38 316 LEU A CA 1
ATOM 2386 C C . LEU A 1 316 ? 23.161 6.531 -24.558 1.00 96.38 316 LEU A C 1
ATOM 2388 O O . LEU A 1 316 ? 22.166 7.161 -24.915 1.00 96.38 316 LEU A O 1
ATOM 2392 N N . TYR A 1 317 ? 23.362 6.163 -23.295 1.00 97.06 317 TYR A N 1
ATOM 2393 C CA . TYR A 1 317 ? 22.433 6.402 -22.184 1.00 97.06 317 TYR A CA 1
ATOM 2394 C C . TYR A 1 317 ? 23.164 7.066 -21.030 1.00 97.06 317 TYR A C 1
ATOM 2396 O O . TYR A 1 317 ? 24.350 6.806 -20.840 1.00 97.06 317 TYR A O 1
ATOM 2404 N N . THR A 1 318 ? 22.486 7.902 -20.239 1.00 97.69 318 THR A N 1
ATOM 2405 C CA . THR A 1 318 ? 23.108 8.382 -19.000 1.00 97.69 318 THR A CA 1
ATOM 2406 C C . THR A 1 318 ? 23.373 7.199 -18.077 1.00 97.69 318 THR A C 1
ATOM 2408 O O . THR A 1 318 ? 22.579 6.257 -18.019 1.00 97.69 318 THR A O 1
ATOM 2411 N N . SER A 1 319 ? 24.496 7.237 -17.362 1.00 97.75 319 SER A N 1
ATOM 2412 C CA . SER A 1 319 ? 24.946 6.085 -16.578 1.00 97.75 319 SER A CA 1
ATOM 2413 C C . SER A 1 319 ? 23.909 5.632 -15.545 1.00 97.75 319 SER A C 1
ATOM 2415 O O . SER A 1 319 ? 23.726 4.434 -15.368 1.00 97.75 319 SER A O 1
ATOM 2417 N N . GLY A 1 320 ? 23.183 6.569 -14.922 1.00 97.94 320 GLY A N 1
ATOM 2418 C CA . GLY A 1 320 ? 22.106 6.258 -13.981 1.00 97.94 320 GLY A CA 1
ATOM 2419 C C . GLY A 1 320 ? 20.935 5.511 -14.624 1.00 97.94 320 GLY A C 1
ATOM 2420 O O . GLY A 1 320 ? 20.544 4.470 -14.109 1.00 97.94 320 GLY A O 1
ATOM 2421 N N . ASN A 1 321 ? 20.444 5.977 -15.782 1.00 98.19 321 ASN A N 1
ATOM 2422 C CA . ASN A 1 321 ? 19.341 5.325 -16.507 1.00 98.19 321 ASN A CA 1
ATOM 2423 C C . ASN A 1 321 ? 19.689 3.878 -16.876 1.00 98.19 321 ASN A C 1
ATOM 2425 O O . ASN A 1 321 ? 18.847 2.993 -16.829 1.00 98.19 321 ASN A O 1
ATOM 2429 N N . ALA A 1 322 ? 20.938 3.653 -17.284 1.00 97.62 322 ALA A N 1
ATOM 2430 C CA . ALA A 1 322 ? 21.387 2.379 -17.830 1.00 97.62 322 ALA A CA 1
ATOM 2431 C C . ALA A 1 322 ? 21.813 1.341 -16.785 1.00 97.62 322 ALA A C 1
ATOM 2433 O O . ALA A 1 322 ? 22.187 0.235 -17.177 1.00 97.62 322 ALA A O 1
ATOM 2434 N N . ARG A 1 323 ? 21.872 1.712 -15.497 1.00 97.94 323 ARG A N 1
ATOM 2435 C CA . ARG A 1 323 ? 22.476 0.868 -14.451 1.00 97.94 323 ARG A CA 1
ATOM 2436 C C . ARG A 1 323 ? 21.685 0.815 -13.141 1.00 97.94 323 ARG A C 1
ATOM 2438 O O . ARG A 1 323 ? 21.929 -0.096 -12.358 1.00 97.94 323 ARG A O 1
ATOM 2445 N N . TYR A 1 324 ? 20.748 1.729 -12.885 1.00 98.56 324 TYR A N 1
ATOM 2446 C CA . TYR A 1 324 ? 19.829 1.620 -11.747 1.00 98.56 324 TYR A CA 1
ATOM 2447 C C . TYR A 1 324 ? 18.447 1.144 -12.193 1.00 98.56 324 TYR A C 1
ATOM 2449 O O . TYR A 1 324 ? 17.954 1.540 -13.245 1.00 98.56 324 TYR A O 1
ATOM 2457 N N . ILE A 1 325 ? 17.795 0.345 -11.350 1.00 98.56 325 ILE A N 1
ATOM 2458 C CA . ILE A 1 325 ? 16.344 0.155 -11.417 1.00 98.56 325 ILE A CA 1
ATOM 2459 C C . ILE A 1 325 ? 15.686 1.353 -10.725 1.00 98.56 325 ILE A C 1
ATOM 2461 O O . ILE A 1 325 ? 15.963 1.612 -9.558 1.00 98.56 325 ILE A O 1
ATOM 2465 N N . GLY A 1 326 ? 14.830 2.095 -11.426 1.00 98.12 326 GLY A N 1
ATOM 2466 C CA . GLY A 1 326 ? 14.093 3.227 -10.852 1.00 98.12 326 GLY A CA 1
ATOM 2467 C C . GLY A 1 326 ? 12.669 2.850 -10.447 1.00 98.12 326 GLY A C 1
ATOM 2468 O O . GLY A 1 326 ? 11.966 2.211 -11.235 1.00 98.12 326 GLY A O 1
ATOM 2469 N N . ILE A 1 327 ? 12.231 3.290 -9.263 1.00 98.44 327 ILE A N 1
ATOM 2470 C CA . ILE A 1 327 ? 10.817 3.271 -8.855 1.00 98.44 327 ILE A CA 1
ATOM 2471 C C . ILE A 1 327 ? 10.241 4.683 -8.823 1.00 98.44 327 ILE A C 1
ATOM 2473 O O . ILE A 1 327 ? 10.884 5.588 -8.302 1.00 98.44 327 ILE A O 1
ATOM 2477 N N . GLU A 1 328 ? 9.012 4.842 -9.316 1.00 96.56 328 GLU A N 1
ATOM 2478 C CA . GLU A 1 328 ? 8.205 6.066 -9.234 1.00 96.56 328 GLU A CA 1
ATOM 2479 C C . GLU A 1 328 ? 6.961 5.835 -8.355 1.00 96.56 328 GLU A C 1
ATOM 2481 O O . GLU A 1 328 ? 5.901 5.441 -8.846 1.00 96.56 328 GLU A O 1
ATOM 2486 N N . PRO A 1 329 ? 7.073 6.024 -7.031 1.00 94.38 329 PRO A N 1
ATOM 2487 C CA . PRO A 1 329 ? 5.954 5.989 -6.095 1.00 94.38 329 PRO A CA 1
ATOM 2488 C C . PRO A 1 329 ? 4.988 7.153 -6.329 1.00 94.38 329 PRO A C 1
ATOM 2490 O O . PRO A 1 329 ? 5.418 8.297 -6.532 1.00 94.38 329 PRO A O 1
ATOM 2493 N N . GLN A 1 330 ? 3.685 6.893 -6.217 1.00 91.19 330 GLN A N 1
ATOM 2494 C CA . GLN A 1 330 ? 2.628 7.892 -6.368 1.00 91.19 330 GLN A CA 1
ATOM 2495 C C . GLN A 1 330 ? 2.537 8.843 -5.162 1.00 91.19 330 GLN A C 1
ATOM 2497 O O . GLN A 1 330 ? 1.551 8.873 -4.429 1.00 91.19 330 GLN A O 1
ATOM 2502 N N . ASN A 1 331 ? 3.571 9.659 -4.981 1.00 89.62 331 ASN A N 1
ATOM 2503 C CA . ASN A 1 331 ? 3.639 10.709 -3.980 1.00 89.62 331 ASN A CA 1
ATOM 2504 C C . ASN A 1 331 ? 3.961 12.056 -4.652 1.00 89.62 331 ASN A C 1
ATOM 2506 O O . ASN A 1 331 ? 4.815 12.155 -5.537 1.00 89.62 331 ASN A O 1
ATOM 2510 N N . SER A 1 332 ? 3.269 13.107 -4.231 1.00 87.19 332 SER A N 1
ATOM 2511 C CA . SER A 1 332 ? 3.412 14.475 -4.739 1.00 87.19 332 SER A CA 1
ATOM 2512 C C . SER A 1 332 ? 4.674 15.185 -4.245 1.00 87.19 332 SER A C 1
ATOM 2514 O O . SER A 1 332 ? 4.963 16.298 -4.684 1.00 87.19 332 SER A O 1
ATOM 2516 N N . GLY A 1 333 ? 5.404 14.598 -3.293 1.00 85.56 333 GLY A N 1
ATOM 2517 C CA . GLY A 1 333 ? 6.568 15.208 -2.653 1.00 85.56 333 GLY A CA 1
ATOM 2518 C C . GLY A 1 333 ? 6.228 16.290 -1.626 1.00 85.56 333 GLY A C 1
ATOM 2519 O O . GLY A 1 333 ? 7.130 16.856 -1.006 1.00 85.56 333 GLY A O 1
ATOM 2520 N N . ARG A 1 334 ? 4.937 16.583 -1.435 1.00 84.50 334 ARG A N 1
ATOM 2521 C CA . ARG A 1 334 ? 4.422 17.576 -0.476 1.00 84.50 334 ARG A CA 1
ATOM 2522 C C . ARG A 1 334 ? 3.539 16.961 0.603 1.00 84.50 334 ARG A C 1
ATOM 2524 O O . ARG A 1 334 ? 3.200 17.643 1.564 1.00 84.50 334 ARG A O 1
ATOM 2531 N N . GLU A 1 335 ? 3.175 15.698 0.437 1.00 77.94 335 GLU A N 1
ATOM 2532 C CA . GLU A 1 335 ? 2.330 14.951 1.359 1.00 77.94 335 GLU A CA 1
ATOM 2533 C C . GLU A 1 335 ? 3.151 13.940 2.178 1.00 77.94 335 GLU A C 1
ATOM 2535 O O . GLU A 1 335 ? 4.273 13.591 1.781 1.00 77.94 335 GLU A O 1
ATOM 2540 N N . PRO A 1 336 ? 2.623 13.484 3.330 1.00 78.31 336 PRO A N 1
ATOM 2541 C CA . PRO A 1 336 ? 3.195 12.363 4.068 1.00 78.31 336 PRO A CA 1
ATOM 2542 C C . PRO A 1 336 ? 3.280 11.103 3.201 1.00 78.31 336 PRO A C 1
ATOM 2544 O O . PRO A 1 336 ? 2.539 10.957 2.236 1.00 78.31 336 PRO A O 1
ATOM 2547 N N . TRP A 1 337 ? 4.176 10.186 3.554 1.00 79.75 337 TRP A N 1
ATOM 2548 C CA . TRP A 1 337 ? 4.226 8.873 2.915 1.00 79.75 337 TRP A CA 1
ATOM 2549 C C . TRP A 1 337 ? 3.259 7.930 3.614 1.00 79.75 337 TRP A C 1
ATOM 2551 O O . TRP A 1 337 ? 3.341 7.761 4.832 1.00 79.75 337 TRP A O 1
ATOM 2561 N N . GLU A 1 338 ? 2.369 7.313 2.845 1.00 79.19 338 GLU A N 1
ATOM 2562 C CA . GLU A 1 338 ? 1.537 6.213 3.311 1.00 79.19 338 GLU A CA 1
ATOM 2563 C C . GLU A 1 338 ? 2.438 5.061 3.783 1.00 79.19 338 GLU A C 1
ATOM 2565 O O . GLU A 1 338 ? 3.384 4.702 3.067 1.00 79.19 338 GLU A O 1
ATOM 2570 N N . PRO A 1 339 ? 2.186 4.475 4.969 1.00 62.25 339 PRO A N 1
ATOM 2571 C CA . PRO A 1 339 ? 3.008 3.389 5.497 1.00 62.25 339 PRO A CA 1
ATOM 2572 C C . PRO A 1 339 ? 3.142 2.210 4.528 1.00 62.25 339 PRO A C 1
ATOM 2574 O O . PRO A 1 339 ? 4.228 1.650 4.395 1.00 62.25 339 PRO A O 1
ATOM 2577 N N . GLU A 1 340 ? 2.069 1.869 3.814 1.00 69.31 340 GLU A N 1
ATOM 2578 C CA . GLU A 1 340 ? 2.027 0.776 2.842 1.00 69.31 340 GLU A CA 1
ATOM 2579 C C . GLU A 1 340 ? 2.899 1.074 1.619 1.00 69.31 340 GLU A C 1
ATOM 2581 O O . GLU A 1 340 ? 3.691 0.228 1.202 1.00 69.31 340 GLU A O 1
ATOM 2586 N N . LEU A 1 341 ? 2.803 2.288 1.066 1.00 83.56 341 LEU A N 1
ATOM 2587 C CA . LEU A 1 341 ? 3.645 2.729 -0.048 1.00 83.56 341 LEU A CA 1
ATOM 2588 C C . LEU A 1 341 ? 5.122 2.779 0.360 1.00 83.56 341 LEU A C 1
ATOM 2590 O O . LEU A 1 341 ? 5.992 2.360 -0.406 1.00 83.56 341 LEU A O 1
ATOM 2594 N N . TYR A 1 342 ? 5.414 3.268 1.566 1.00 86.19 342 TYR A N 1
ATOM 2595 C CA . TYR A 1 342 ? 6.770 3.294 2.108 1.00 86.19 342 TYR A CA 1
ATOM 2596 C C . TYR A 1 342 ? 7.345 1.879 2.266 1.00 86.19 342 TYR A C 1
ATOM 2598 O O . TYR A 1 342 ? 8.421 1.602 1.734 1.00 86.19 342 TYR A O 1
ATOM 2606 N N . ASP A 1 343 ? 6.621 0.970 2.929 1.00 78.56 343 ASP A N 1
ATOM 2607 C CA . ASP A 1 343 ? 7.031 -0.428 3.130 1.00 78.56 343 ASP A CA 1
ATOM 2608 C C . ASP A 1 343 ? 7.236 -1.153 1.790 1.00 78.56 343 ASP A C 1
ATOM 2610 O O . ASP A 1 343 ? 8.242 -1.837 1.598 1.00 78.56 343 ASP A O 1
ATOM 2614 N N . ALA A 1 344 ? 6.357 -0.922 0.810 1.00 83.31 344 ALA A N 1
ATOM 2615 C CA . ALA A 1 344 ? 6.502 -1.466 -0.537 1.00 83.31 344 ALA A CA 1
ATOM 2616 C C . ALA A 1 344 ? 7.787 -0.986 -1.233 1.00 83.31 344 ALA A C 1
ATOM 2618 O O . ALA A 1 344 ? 8.478 -1.781 -1.879 1.00 83.31 344 ALA A O 1
ATOM 2619 N N . CYS A 1 345 ? 8.154 0.290 -1.071 1.00 96.06 345 CYS A N 1
ATOM 2620 C CA . CYS A 1 345 ? 9.408 0.833 -1.597 1.00 96.06 345 CYS A CA 1
ATOM 2621 C C . CYS A 1 345 ? 10.630 0.234 -0.888 1.00 96.06 345 CYS A C 1
ATOM 2623 O O . CYS A 1 345 ? 11.598 -0.136 -1.557 1.00 96.06 345 CYS A O 1
ATOM 2625 N N . VAL A 1 346 ? 10.575 0.093 0.443 1.00 94.50 346 VAL A N 1
ATOM 2626 C CA . VAL A 1 346 ? 11.639 -0.531 1.247 1.00 94.50 346 VAL A CA 1
ATOM 2627 C C . VAL A 1 346 ? 11.864 -1.978 0.803 1.00 94.50 346 VAL A C 1
ATOM 2629 O O . VAL A 1 346 ? 12.983 -2.354 0.451 1.00 94.50 346 VAL A O 1
ATOM 2632 N N . ARG A 1 347 ? 10.800 -2.785 0.740 1.00 95.06 347 ARG A N 1
ATOM 2633 C CA . ARG A 1 347 ? 10.866 -4.188 0.303 1.00 95.06 347 ARG A CA 1
ATOM 2634 C C . ARG A 1 347 ? 11.353 -4.322 -1.131 1.00 95.06 347 ARG A C 1
ATOM 2636 O O . ARG A 1 347 ? 12.160 -5.202 -1.404 1.00 95.06 347 ARG A O 1
ATOM 2643 N N . SER A 1 348 ? 10.915 -3.443 -2.032 1.00 98.25 348 SER A N 1
ATOM 2644 C CA . SER A 1 348 ? 11.335 -3.483 -3.438 1.00 98.25 348 SER A CA 1
ATOM 2645 C C . SER A 1 348 ? 12.824 -3.200 -3.609 1.00 98.25 348 SER A C 1
ATOM 2647 O O . SER A 1 348 ? 13.514 -3.932 -4.321 1.00 98.25 348 SER A O 1
ATOM 2649 N N . ALA A 1 349 ? 13.332 -2.173 -2.922 1.00 98.69 349 ALA A N 1
ATOM 2650 C CA . ALA A 1 349 ? 14.755 -1.868 -2.915 1.00 98.69 349 ALA A CA 1
ATOM 2651 C C . ALA A 1 349 ? 15.561 -3.014 -2.282 1.00 98.69 349 ALA A C 1
ATOM 2653 O O . ALA A 1 349 ? 16.559 -3.446 -2.858 1.00 98.69 349 ALA A O 1
ATOM 2654 N N . ALA A 1 350 ? 15.101 -3.558 -1.149 1.00 97.81 350 ALA A N 1
ATOM 2655 C CA . ALA A 1 350 ? 15.759 -4.674 -0.472 1.00 97.81 350 ALA A CA 1
ATOM 2656 C C . ALA A 1 350 ? 15.830 -5.914 -1.365 1.00 97.81 350 ALA A C 1
ATOM 2658 O O . ALA A 1 350 ? 16.885 -6.531 -1.464 1.00 97.81 350 ALA A O 1
ATOM 2659 N N . ALA A 1 351 ? 14.748 -6.227 -2.078 1.00 97.19 351 ALA A N 1
ATOM 2660 C CA . ALA A 1 351 ? 14.674 -7.375 -2.967 1.00 97.19 351 ALA A CA 1
ATOM 2661 C C . ALA A 1 351 ? 15.704 -7.303 -4.099 1.00 97.19 351 ALA A C 1
ATOM 2663 O O . ALA A 1 351 ? 16.455 -8.252 -4.327 1.00 97.19 351 ALA A O 1
ATOM 2664 N N . VAL A 1 352 ? 15.777 -6.153 -4.776 1.00 98.31 352 VAL A N 1
ATOM 2665 C CA . VAL A 1 352 ? 16.736 -5.919 -5.863 1.00 98.31 352 VAL A CA 1
ATOM 2666 C C . VAL A 1 352 ? 18.172 -5.970 -5.349 1.00 98.31 352 VAL A C 1
ATOM 2668 O O . VAL A 1 352 ? 19.014 -6.640 -5.946 1.00 98.31 352 VAL A O 1
ATOM 2671 N N . LEU A 1 353 ? 18.462 -5.278 -4.245 1.00 98.56 353 LEU A N 1
ATOM 2672 C CA . LEU A 1 353 ? 19.815 -5.212 -3.698 1.00 98.56 353 LEU A CA 1
ATOM 2673 C C . LEU A 1 353 ? 20.271 -6.567 -3.151 1.00 98.56 353 LEU A C 1
ATOM 2675 O O . LEU A 1 353 ? 21.373 -6.997 -3.479 1.00 98.56 353 LEU A O 1
ATOM 2679 N N . TRP A 1 354 ? 19.415 -7.286 -2.420 1.00 97.62 354 TRP A N 1
ATOM 2680 C CA . TRP A 1 354 ? 19.694 -8.643 -1.948 1.00 97.62 354 TRP A CA 1
ATOM 2681 C C . TRP A 1 354 ? 19.974 -9.593 -3.111 1.00 97.62 354 TRP A C 1
ATOM 2683 O O . TRP A 1 354 ? 20.990 -10.286 -3.109 1.00 97.62 354 TRP A O 1
ATOM 2693 N N . TYR A 1 355 ? 19.129 -9.573 -4.149 1.00 96.81 355 TYR A N 1
ATOM 2694 C CA . TYR A 1 355 ? 19.312 -10.437 -5.313 1.00 96.81 355 TYR A CA 1
ATOM 2695 C C . TYR A 1 355 ? 20.620 -10.137 -6.049 1.00 96.81 355 TYR A C 1
ATOM 2697 O O . TYR A 1 355 ? 21.275 -11.048 -6.544 1.00 96.81 355 TYR A O 1
ATOM 2705 N N . LYS A 1 356 ? 21.048 -8.873 -6.084 1.00 97.06 356 LYS A N 1
ATOM 2706 C CA . LYS A 1 356 ? 22.325 -8.463 -6.681 1.00 97.06 356 LYS A CA 1
ATOM 2707 C C . LYS A 1 356 ? 23.520 -8.549 -5.722 1.00 97.06 356 LYS A C 1
ATOM 2709 O O . LYS A 1 356 ? 24.631 -8.239 -6.143 1.00 97.06 356 LYS A O 1
ATOM 2714 N N . GLY A 1 357 ? 23.330 -8.982 -4.474 1.00 96.19 357 GLY A N 1
ATOM 2715 C CA . GLY A 1 357 ? 24.393 -9.044 -3.467 1.00 96.19 357 GLY A CA 1
ATOM 2716 C C . GLY A 1 357 ? 24.985 -7.673 -3.114 1.00 96.19 357 GLY A C 1
ATOM 2717 O O . GLY A 1 357 ? 26.190 -7.564 -2.898 1.00 96.19 357 GLY A O 1
ATOM 2718 N N . LEU A 1 358 ? 24.158 -6.626 -3.112 1.00 97.44 358 LEU A N 1
ATOM 2719 C CA . LEU A 1 358 ? 24.536 -5.232 -2.867 1.00 97.44 358 LEU A CA 1
ATOM 2720 C C . LEU A 1 358 ? 24.036 -4.749 -1.498 1.00 97.44 358 LEU A C 1
ATOM 2722 O O . LEU A 1 358 ? 23.035 -5.236 -0.978 1.00 97.44 358 LEU A O 1
ATOM 2726 N N . THR A 1 359 ? 24.707 -3.742 -0.942 1.00 96.56 359 THR A N 1
ATOM 2727 C CA . THR A 1 359 ? 24.319 -3.055 0.300 1.00 96.56 359 THR A CA 1
ATOM 2728 C C . THR A 1 359 ? 23.462 -1.822 0.025 1.00 96.56 359 THR A C 1
ATOM 2730 O O . THR A 1 359 ? 23.597 -1.172 -1.009 1.00 96.56 359 THR A O 1
ATOM 2733 N N . ALA A 1 360 ? 22.610 -1.439 0.974 1.00 97.19 360 ALA A N 1
ATOM 2734 C CA . ALA A 1 360 ? 21.804 -0.222 0.911 1.00 97.19 360 ALA A CA 1
ATOM 2735 C C . ALA A 1 360 ? 22.609 1.016 1.347 1.00 97.19 360 ALA A C 1
ATOM 2737 O O . ALA A 1 360 ? 22.279 1.703 2.311 1.00 97.19 360 ALA A O 1
ATOM 2738 N N . ASP A 1 361 ? 23.686 1.317 0.627 1.00 97.50 361 ASP A N 1
ATOM 2739 C CA . ASP A 1 361 ? 24.458 2.549 0.793 1.00 97.50 361 ASP A CA 1
ATOM 2740 C C . ASP A 1 361 ? 24.048 3.614 -0.239 1.00 97.50 361 ASP A C 1
ATOM 2742 O O . ASP A 1 361 ? 23.245 3.378 -1.138 1.00 97.50 361 ASP A O 1
ATOM 2746 N N . ARG A 1 362 ? 24.597 4.826 -0.126 1.00 97.06 362 ARG A N 1
ATOM 2747 C CA . ARG A 1 362 ? 24.278 5.922 -1.055 1.00 97.06 362 ARG A CA 1
ATOM 2748 C C . ARG A 1 362 ? 24.726 5.646 -2.501 1.00 97.06 362 ARG A C 1
ATOM 2750 O O . ARG A 1 362 ? 24.204 6.273 -3.418 1.00 97.06 362 ARG A O 1
ATOM 2757 N N . ALA A 1 363 ? 25.691 4.754 -2.721 1.00 97.62 363 ALA A N 1
ATOM 2758 C CA . ALA A 1 363 ? 26.173 4.418 -4.054 1.00 97.62 363 ALA A CA 1
ATOM 2759 C C . ALA A 1 363 ? 25.237 3.439 -4.775 1.00 97.62 363 ALA A C 1
ATOM 2761 O O . ALA A 1 363 ? 25.092 3.560 -5.989 1.00 97.62 363 ALA A O 1
ATOM 2762 N N . HIS A 1 364 ? 24.587 2.520 -4.063 1.00 98.50 364 HIS A N 1
ATOM 2763 C CA . HIS A 1 364 ? 23.674 1.526 -4.644 1.00 98.50 364 HIS A CA 1
ATOM 2764 C C . HIS A 1 364 ? 22.187 1.864 -4.425 1.00 98.50 364 HIS A C 1
ATOM 2766 O O . HIS A 1 364 ? 21.340 1.353 -5.152 1.00 98.50 364 HIS A O 1
ATOM 2772 N N . LEU A 1 365 ? 21.867 2.751 -3.474 1.00 98.69 365 LEU A N 1
ATOM 2773 C CA . LEU A 1 365 ? 20.515 3.238 -3.181 1.00 98.69 365 LEU A CA 1
ATOM 2774 C C . LEU A 1 365 ? 20.448 4.773 -3.013 1.00 98.69 365 LEU A C 1
ATOM 2776 O O . LEU A 1 365 ? 20.166 5.276 -1.913 1.00 98.69 365 LEU A O 1
ATOM 2780 N N . PRO A 1 366 ? 20.734 5.554 -4.072 1.00 98.50 366 PRO A N 1
ATOM 2781 C CA . PRO A 1 366 ? 20.547 6.998 -4.042 1.00 98.50 366 PRO A CA 1
ATOM 2782 C C . PRO A 1 366 ? 19.068 7.388 -4.191 1.00 98.50 366 PRO A C 1
ATOM 2784 O O . PRO A 1 366 ? 18.318 6.808 -4.979 1.00 98.50 366 PRO A O 1
ATOM 2787 N N . GLY A 1 367 ? 18.661 8.453 -3.502 1.00 98.38 367 GLY A N 1
ATOM 2788 C CA . GLY A 1 367 ? 17.500 9.240 -3.925 1.00 98.38 367 GLY A CA 1
ATOM 2789 C C . GLY A 1 367 ? 17.858 10.114 -5.131 1.00 98.38 367 GLY A C 1
ATOM 2790 O O . GLY A 1 367 ? 19.019 10.509 -5.281 1.00 98.38 367 GLY A O 1
ATOM 2791 N N . HIS A 1 368 ? 16.894 10.485 -5.977 1.00 98.19 368 HIS A N 1
ATOM 2792 C CA . HIS A 1 368 ? 17.188 11.312 -7.161 1.00 98.19 368 HIS A CA 1
ATOM 2793 C C . HIS A 1 368 ? 17.884 12.641 -6.810 1.00 98.19 368 HIS A C 1
ATOM 2795 O O . HIS A 1 368 ? 18.838 13.043 -7.477 1.00 98.19 368 HIS A O 1
ATOM 2801 N N . LYS A 1 369 ? 17.490 13.262 -5.694 1.00 97.56 369 LYS A N 1
ATOM 2802 C CA . LYS A 1 369 ? 18.084 14.465 -5.091 1.00 97.56 369 LYS A CA 1
ATOM 2803 C C . LYS A 1 369 ? 19.521 14.274 -4.628 1.00 97.56 369 LYS A C 1
ATOM 2805 O O . LYS A 1 369 ? 20.266 15.235 -4.510 1.00 97.56 369 LYS A O 1
ATOM 2810 N N . GLU A 1 370 ? 19.918 13.042 -4.325 1.00 98.06 370 GLU A N 1
ATOM 2811 C CA . GLU A 1 370 ? 21.283 12.722 -3.912 1.00 98.06 370 GLU A CA 1
ATOM 2812 C C . GLU A 1 370 ? 22.192 12.464 -5.115 1.00 98.06 370 GLU A C 1
ATOM 2814 O O . GLU A 1 370 ? 23.400 12.671 -4.987 1.00 98.06 370 GLU A O 1
ATOM 2819 N N . TYR A 1 371 ? 21.612 12.029 -6.243 1.00 98.06 371 TYR A N 1
ATOM 2820 C CA . TYR A 1 371 ? 22.282 11.771 -7.523 1.00 98.06 371 TYR A CA 1
ATOM 2821 C C . TYR A 1 371 ? 22.415 13.037 -8.391 1.00 98.06 371 TYR A C 1
ATOM 2823 O O . TYR A 1 371 ? 23.416 13.222 -9.085 1.00 98.06 371 TYR A O 1
ATOM 2831 N N . ALA A 1 372 ? 21.416 13.923 -8.347 1.00 97.19 372 ALA A N 1
ATOM 2832 C CA . ALA A 1 372 ? 21.352 15.157 -9.132 1.00 97.19 372 ALA A CA 1
ATOM 2833 C C . ALA A 1 372 ? 20.814 16.366 -8.326 1.00 97.19 372 ALA A C 1
ATOM 2835 O O . ALA A 1 372 ? 19.796 16.957 -8.710 1.00 97.19 372 ALA A O 1
ATOM 2836 N N . PRO A 1 373 ? 21.468 16.748 -7.212 1.00 96.81 373 PRO A N 1
ATOM 2837 C CA . PRO A 1 373 ? 20.992 17.780 -6.282 1.00 96.81 373 PRO A CA 1
ATOM 2838 C C . PRO A 1 373 ? 20.712 19.155 -6.908 1.00 96.81 373 PRO A C 1
ATOM 2840 O O . PRO A 1 373 ? 19.852 19.880 -6.418 1.00 96.81 373 PRO A O 1
ATOM 2843 N N . SER A 1 374 ? 21.392 19.535 -7.992 1.00 96.19 374 SER A N 1
ATOM 2844 C CA . SER A 1 374 ? 21.172 20.814 -8.685 1.00 96.19 374 SER A CA 1
ATOM 2845 C C . SER A 1 374 ? 19.864 20.871 -9.479 1.00 96.19 374 SER A C 1
ATOM 2847 O O . SER A 1 374 ? 19.410 21.957 -9.837 1.00 96.19 374 SER A O 1
ATOM 2849 N N . ARG A 1 375 ? 19.251 19.718 -9.772 1.00 95.19 375 ARG A N 1
ATOM 2850 C CA . ARG A 1 375 ? 18.055 19.614 -10.626 1.00 95.19 375 ARG A CA 1
ATOM 2851 C C . ARG A 1 375 ? 16.879 18.915 -9.960 1.00 95.19 375 ARG A C 1
ATOM 2853 O O . ARG A 1 375 ? 15.762 19.033 -10.462 1.00 95.19 375 ARG A O 1
ATOM 2860 N N . LYS A 1 376 ? 17.128 18.114 -8.926 1.00 94.56 376 LYS A N 1
ATOM 2861 C CA . LYS A 1 376 ? 16.161 17.159 -8.384 1.00 94.56 376 LYS A CA 1
ATOM 2862 C C . LYS A 1 376 ? 16.044 17.291 -6.878 1.00 94.56 376 LYS A C 1
ATOM 2864 O O . LYS A 1 376 ? 17.030 17.486 -6.176 1.00 94.56 376 LYS A O 1
ATOM 2869 N N . VAL A 1 377 ? 14.806 17.192 -6.409 1.00 93.75 377 VAL A N 1
ATOM 2870 C CA . VAL A 1 377 ? 14.429 17.336 -4.995 1.00 93.75 377 VAL A CA 1
ATOM 2871 C C . VAL A 1 377 ? 13.738 16.084 -4.456 1.00 93.75 377 VAL A C 1
ATOM 2873 O O . VAL A 1 377 ? 13.594 15.936 -3.244 1.00 93.75 377 VAL A O 1
ATOM 2876 N N . ASP A 1 378 ? 13.343 15.171 -5.342 1.00 94.38 378 ASP A N 1
ATOM 2877 C CA . ASP A 1 378 ? 12.726 13.893 -5.023 1.00 94.38 378 ASP A CA 1
ATOM 2878 C C . ASP A 1 378 ? 13.769 12.838 -4.609 1.00 94.38 378 ASP A C 1
ATOM 2880 O O . ASP A 1 378 ? 14.900 12.869 -5.080 1.00 94.38 378 ASP A O 1
ATOM 2884 N N . PRO A 1 379 ? 13.446 11.903 -3.705 1.00 95.75 379 PRO A N 1
ATOM 2885 C CA . PRO A 1 379 ? 12.233 11.848 -2.907 1.00 95.75 379 PRO A CA 1
ATOM 2886 C C . PRO A 1 379 ? 12.315 12.817 -1.713 1.00 95.75 379 PRO A C 1
ATOM 2888 O O . PRO A 1 379 ? 13.393 13.102 -1.188 1.00 95.75 379 PRO A O 1
ATOM 2891 N N . ASN A 1 380 ? 11.178 13.257 -1.176 1.00 91.56 380 ASN A N 1
ATOM 2892 C CA . ASN A 1 380 ? 11.105 14.022 0.081 1.00 91.56 380 ASN A CA 1
ATOM 2893 C C . ASN A 1 380 ? 11.343 13.150 1.341 1.00 91.56 380 ASN A C 1
ATOM 2895 O O . ASN A 1 380 ? 11.150 13.622 2.457 1.00 91.56 380 ASN A O 1
ATOM 2899 N N . LEU A 1 381 ? 11.808 11.904 1.180 1.00 89.81 381 LEU A N 1
ATOM 2900 C CA . LEU A 1 381 ? 12.163 10.989 2.267 1.00 89.81 381 LEU A CA 1
ATOM 2901 C C . LEU A 1 381 ? 13.483 11.351 2.956 1.00 89.81 381 LEU A C 1
ATOM 2903 O O . LEU A 1 381 ? 14.414 11.890 2.341 1.00 89.81 381 LEU A O 1
ATOM 2907 N N . ASN A 1 382 ? 13.601 10.958 4.226 1.00 92.25 382 ASN A N 1
ATOM 2908 C CA . ASN A 1 382 ? 14.898 10.812 4.875 1.00 92.25 382 ASN A CA 1
ATOM 2909 C C . ASN A 1 382 ? 15.580 9.552 4.326 1.00 92.25 382 ASN A C 1
ATOM 2911 O O . ASN A 1 382 ? 15.284 8.434 4.745 1.00 92.25 382 ASN A O 1
ATOM 2915 N N . MET A 1 383 ? 16.494 9.750 3.382 1.00 97.06 383 MET A N 1
ATOM 2916 C CA . MET A 1 383 ? 17.143 8.649 2.680 1.00 97.06 383 MET A CA 1
ATOM 2917 C C . MET A 1 383 ? 18.068 7.813 3.575 1.00 97.06 383 MET A C 1
ATOM 2919 O O . MET A 1 383 ? 18.252 6.632 3.300 1.00 97.06 383 MET A O 1
ATOM 2923 N N . ASP A 1 384 ? 18.600 8.367 4.669 1.00 93.19 384 ASP A N 1
ATOM 2924 C CA . ASP A 1 384 ? 19.397 7.588 5.625 1.00 93.19 384 ASP A CA 1
ATOM 2925 C C . ASP A 1 384 ? 18.524 6.648 6.457 1.00 93.19 384 ASP A C 1
ATOM 2927 O O . ASP A 1 384 ? 18.947 5.538 6.766 1.00 93.19 384 ASP A O 1
ATOM 2931 N N . ALA A 1 385 ? 17.307 7.070 6.817 1.00 82.44 385 ALA A N 1
ATOM 2932 C CA . ALA A 1 385 ? 16.334 6.186 7.458 1.00 82.44 385 ALA A CA 1
ATOM 2933 C C . ALA A 1 385 ? 15.875 5.087 6.497 1.00 82.44 385 ALA A C 1
ATOM 2935 O O . ALA A 1 385 ? 15.975 3.913 6.833 1.00 82.44 385 ALA A O 1
ATOM 2936 N N . PHE A 1 386 ? 15.514 5.469 5.271 1.00 91.56 386 PHE A N 1
ATOM 2937 C CA . PHE A 1 386 ? 15.115 4.526 4.230 1.00 91.56 386 PHE A CA 1
ATOM 2938 C C . PHE A 1 386 ? 16.192 3.464 3.966 1.00 91.56 386 PHE A C 1
ATOM 2940 O O . PHE A 1 386 ? 15.907 2.273 3.976 1.00 91.56 386 PHE A O 1
ATOM 2947 N N . ARG A 1 387 ? 17.458 3.873 3.812 1.00 98.31 387 ARG A N 1
ATOM 2948 C CA . ARG A 1 387 ? 18.584 2.942 3.644 1.00 98.31 387 ARG A CA 1
ATOM 2949 C C . ARG A 1 387 ? 18.765 1.990 4.824 1.00 98.31 387 ARG A C 1
ATOM 2951 O O . ARG A 1 387 ? 19.074 0.827 4.593 1.00 98.31 387 ARG A O 1
ATOM 2958 N N . ARG A 1 388 ? 18.566 2.445 6.069 1.00 86.25 388 ARG A N 1
ATOM 2959 C CA . ARG A 1 388 ? 18.625 1.557 7.245 1.00 86.25 388 ARG A CA 1
ATOM 2960 C C . ARG A 1 388 ? 17.530 0.497 7.209 1.00 86.25 388 ARG A C 1
ATOM 2962 O O . ARG A 1 388 ? 17.833 -0.668 7.447 1.00 86.25 388 ARG A O 1
ATOM 2969 N N . ASP A 1 389 ? 16.301 0.885 6.883 1.00 82.12 389 ASP A N 1
ATOM 2970 C CA . ASP A 1 389 ? 15.169 -0.045 6.809 1.00 82.12 389 ASP A CA 1
ATOM 2971 C C . ASP A 1 389 ? 15.374 -1.070 5.681 1.00 82.12 389 ASP A C 1
ATOM 2973 O O . ASP A 1 389 ? 15.138 -2.264 5.857 1.00 82.12 389 ASP A O 1
ATOM 2977 N N . VAL A 1 390 ? 15.906 -0.623 4.539 1.00 95.25 390 VAL A N 1
ATOM 2978 C CA . VAL A 1 390 ? 16.261 -1.504 3.420 1.00 95.25 390 VAL A CA 1
ATOM 2979 C C . VAL A 1 390 ? 17.397 -2.455 3.798 1.00 95.25 390 VAL A C 1
ATOM 2981 O O . VAL A 1 390 ? 17.276 -3.657 3.567 1.00 95.25 390 VAL A O 1
ATOM 2984 N N . GLN A 1 391 ? 18.478 -1.955 4.410 1.00 96.25 391 GLN A N 1
ATOM 2985 C CA . GLN A 1 391 ? 19.594 -2.799 4.852 1.00 96.25 391 GLN A CA 1
ATOM 2986 C C . GLN A 1 391 ? 19.128 -3.853 5.858 1.00 96.25 391 GLN A C 1
ATOM 2988 O O . GLN A 1 391 ? 19.542 -5.003 5.768 1.00 96.25 391 GLN A O 1
ATOM 2993 N N . HIS A 1 392 ? 18.215 -3.490 6.764 1.00 82.25 392 HIS A N 1
ATOM 2994 C CA . HIS A 1 392 ? 17.650 -4.433 7.719 1.00 82.25 392 HIS A CA 1
ATOM 2995 C C . HIS A 1 392 ? 16.995 -5.636 7.027 1.00 82.25 392 HIS A C 1
ATOM 2997 O O . HIS A 1 392 ? 17.226 -6.763 7.459 1.00 82.25 392 HIS A O 1
ATOM 3003 N N . LEU A 1 393 ? 16.240 -5.424 5.943 1.00 82.62 393 LEU A N 1
ATOM 3004 C CA . LEU A 1 393 ? 15.632 -6.516 5.172 1.00 82.62 393 LEU A CA 1
ATOM 3005 C C . LEU A 1 393 ? 16.633 -7.283 4.299 1.00 82.62 393 LEU A C 1
ATOM 3007 O O . LEU A 1 393 ? 16.405 -8.457 4.028 1.00 82.62 393 LEU A O 1
ATOM 3011 N N . ILE A 1 394 ? 17.728 -6.660 3.857 1.00 88.50 394 ILE A N 1
ATOM 3012 C CA . ILE A 1 394 ? 18.814 -7.377 3.167 1.00 88.50 394 ILE A CA 1
ATOM 3013 C C . ILE A 1 394 ? 19.512 -8.337 4.140 1.00 88.50 394 ILE A C 1
ATOM 3015 O O . ILE A 1 394 ? 19.773 -9.483 3.781 1.00 88.50 394 ILE A O 1
ATOM 3019 N N . ASP A 1 395 ? 19.777 -7.878 5.367 1.00 86.62 395 ASP A N 1
ATOM 3020 C CA . ASP A 1 395 ? 20.442 -8.658 6.419 1.00 86.62 395 ASP A CA 1
ATOM 3021 C C . ASP A 1 395 ? 19.507 -9.697 7.055 1.00 86.62 395 ASP A C 1
ATOM 3023 O O . ASP A 1 395 ? 19.956 -10.743 7.522 1.00 86.62 395 ASP A O 1
ATOM 3027 N N . ASN A 1 396 ? 18.200 -9.416 7.061 1.00 78.38 396 ASN A N 1
ATOM 3028 C CA . ASN A 1 396 ? 17.153 -10.274 7.614 1.00 78.38 396 ASN A CA 1
ATOM 3029 C C . ASN A 1 396 ? 16.055 -10.517 6.564 1.00 78.38 396 ASN A C 1
ATOM 3031 O O . ASN A 1 396 ? 14.929 -10.031 6.736 1.00 78.38 396 ASN A O 1
ATOM 3035 N N . PRO A 1 397 ? 16.351 -11.241 5.465 1.00 80.19 397 PRO A N 1
ATOM 3036 C CA . PRO A 1 397 ? 15.361 -11.477 4.429 1.00 80.19 397 PRO A CA 1
ATOM 3037 C C . PRO A 1 397 ? 14.110 -12.150 5.006 1.00 80.19 397 PRO A C 1
ATOM 3039 O O . PRO A 1 397 ? 14.218 -13.101 5.788 1.00 80.19 397 PRO A O 1
ATOM 3042 N N . PRO A 1 398 ? 12.901 -11.713 4.612 1.00 70.88 398 PRO A N 1
ATOM 3043 C CA . PRO A 1 398 ? 11.651 -12.150 5.242 1.00 70.88 398 PRO A CA 1
ATOM 3044 C C . PRO A 1 398 ? 11.298 -13.628 4.980 1.00 70.88 398 PRO A C 1
ATOM 3046 O O . PRO A 1 398 ? 10.260 -14.102 5.435 1.00 70.88 398 PRO A O 1
ATOM 3049 N N . PHE A 1 399 ? 12.151 -14.351 4.252 1.00 69.12 399 PHE A N 1
ATOM 3050 C CA . PHE A 1 399 ? 12.001 -15.747 3.841 1.00 69.12 399 PHE A CA 1
ATOM 3051 C C . PHE A 1 399 ? 13.144 -16.659 4.322 1.00 69.12 399 PHE A C 1
ATOM 3053 O O . PHE A 1 399 ? 13.073 -17.865 4.107 1.00 69.12 399 PHE A O 1
ATOM 3060 N N . THR A 1 400 ? 14.197 -16.127 4.960 1.00 55.38 400 THR A N 1
ATOM 3061 C CA . THR A 1 400 ? 15.366 -16.918 5.408 1.00 55.38 400 THR A CA 1
ATOM 3062 C C . THR A 1 400 ? 15.302 -17.357 6.870 1.00 55.38 400 THR A C 1
ATOM 3064 O O . THR A 1 400 ? 16.289 -17.858 7.405 1.00 55.38 400 THR A O 1
ATOM 3067 N N . THR A 1 401 ? 14.174 -17.191 7.556 1.00 42.34 401 THR A N 1
ATOM 3068 C CA . THR A 1 401 ? 14.048 -17.605 8.955 1.00 42.34 401 THR A CA 1
ATOM 3069 C C . THR A 1 401 ? 13.839 -19.115 9.089 1.00 42.34 401 THR A C 1
ATOM 3071 O O . THR A 1 401 ? 12.724 -19.603 9.252 1.00 42.34 401 THR A O 1
ATOM 3074 N N . GLU A 1 402 ? 14.951 -19.855 9.155 1.00 41.75 402 GLU A N 1
ATOM 3075 C CA . GLU A 1 402 ? 15.051 -20.880 10.193 1.00 41.75 402 GLU A CA 1
ATOM 3076 C C . GLU A 1 402 ? 15.041 -20.180 11.561 1.00 41.75 402 GLU A C 1
ATOM 3078 O O . GLU A 1 402 ? 15.789 -19.240 11.822 1.00 41.75 402 GLU A O 1
ATOM 3083 N N . THR A 1 403 ? 14.121 -20.622 12.410 1.00 39.19 403 THR A N 1
ATOM 3084 C CA . THR A 1 403 ? 13.927 -20.345 13.838 1.00 39.19 403 THR A CA 1
ATOM 3085 C C . THR A 1 403 ? 15.053 -19.585 14.564 1.00 39.19 403 THR A C 1
ATOM 3087 O O . THR A 1 403 ? 15.802 -20.150 15.350 1.00 39.19 403 THR A O 1
ATOM 3090 N N . THR A 1 404 ? 15.125 -18.266 14.399 1.00 37.59 404 THR A N 1
ATOM 3091 C CA . THR A 1 404 ? 15.667 -17.368 15.434 1.00 37.59 404 THR A CA 1
ATOM 3092 C C . THR A 1 404 ? 14.879 -16.068 15.413 1.00 37.59 404 THR A C 1
ATOM 3094 O O . THR A 1 404 ? 15.371 -14.976 15.149 1.00 37.59 404 THR A O 1
ATOM 3097 N N . GLY A 1 405 ? 13.583 -16.214 15.675 1.00 38.97 405 GLY A N 1
ATOM 3098 C CA . GLY A 1 405 ? 12.771 -15.098 16.104 1.00 38.97 405 GLY A CA 1
ATOM 3099 C C . GLY A 1 405 ? 13.383 -14.503 17.373 1.00 38.97 405 GLY A C 1
ATOM 3100 O O . GLY A 1 405 ? 13.786 -15.243 18.273 1.00 38.97 405 GLY A O 1
ATOM 3101 N N . GLY A 1 406 ? 13.487 -13.173 17.432 1.00 43.44 406 GLY A N 1
ATOM 3102 C CA . GLY A 1 406 ? 13.903 -12.465 18.643 1.00 43.44 406 GLY A CA 1
ATOM 3103 C C . GLY A 1 406 ? 13.103 -12.929 19.863 1.00 43.44 406 GLY A C 1
ATOM 3104 O O . GLY A 1 406 ? 12.078 -13.583 19.715 1.00 43.44 406 GLY A O 1
ATOM 3105 N N . LEU A 1 407 ? 13.551 -12.578 21.072 1.00 46.56 407 LEU A N 1
ATOM 3106 C CA . LEU A 1 407 ? 12.989 -13.026 22.362 1.00 46.56 407 LEU A CA 1
ATOM 3107 C C . LEU A 1 407 ? 11.445 -13.066 22.432 1.00 46.56 407 LEU A C 1
ATOM 3109 O O . LEU A 1 407 ? 10.886 -13.842 23.192 1.00 46.56 407 LEU A O 1
ATOM 3113 N N . PHE A 1 408 ? 10.768 -12.227 21.649 1.00 42.47 408 PHE A N 1
ATOM 3114 C CA . PHE A 1 408 ? 9.322 -12.227 21.476 1.00 42.47 408 PHE A CA 1
ATOM 3115 C C . PHE A 1 408 ? 8.795 -13.458 20.713 1.00 42.47 408 PHE A C 1
ATOM 3117 O O . PHE A 1 408 ? 7.921 -14.153 21.204 1.00 42.47 408 PHE A O 1
ATOM 3124 N N . MET A 1 409 ? 9.369 -13.781 19.556 1.00 48.34 409 MET A N 1
ATOM 3125 C CA . MET A 1 409 ? 8.935 -14.858 18.657 1.00 48.34 409 MET A CA 1
ATOM 3126 C C . MET A 1 409 ? 9.415 -16.259 19.086 1.00 48.34 409 MET A C 1
ATOM 3128 O O . MET A 1 409 ? 8.993 -17.255 18.505 1.00 48.34 409 MET A O 1
ATOM 3132 N N . SER A 1 410 ? 10.299 -16.353 20.089 1.00 45.38 410 SER A N 1
ATOM 3133 C CA . SER A 1 410 ? 10.706 -17.621 20.720 1.00 45.38 410 SER A CA 1
ATOM 3134 C C . SER A 1 410 ? 9.765 -18.078 21.843 1.00 45.38 410 SER A C 1
ATOM 3136 O O . SER A 1 410 ? 9.930 -19.170 22.390 1.00 45.38 410 SER A O 1
ATOM 3138 N N . LEU A 1 411 ? 8.776 -17.254 22.201 1.00 46.22 411 LEU A N 1
ATOM 3139 C CA . LEU A 1 411 ? 7.739 -17.609 23.164 1.00 46.22 411 LEU A CA 1
ATOM 3140 C C . LEU A 1 411 ? 6.634 -18.431 22.473 1.00 46.22 411 LEU A C 1
ATOM 3142 O O . LEU A 1 411 ? 6.395 -18.235 21.284 1.00 46.22 411 LEU A O 1
ATOM 3146 N N . PRO A 1 412 ? 5.923 -19.320 23.189 1.00 56.94 412 PRO A N 1
ATOM 3147 C CA . PRO A 1 412 ? 4.679 -19.912 22.687 1.00 56.94 412 PRO A CA 1
ATOM 3148 C C . PRO A 1 412 ? 3.696 -18.822 22.241 1.00 56.94 412 PRO A C 1
ATOM 3150 O O . PRO A 1 412 ? 3.676 -17.755 22.858 1.00 56.94 412 PRO A O 1
ATOM 3153 N N . VAL A 1 413 ? 2.895 -19.078 21.201 1.00 49.41 413 VAL A N 1
ATOM 3154 C CA . VAL A 1 413 ? 1.963 -18.100 20.598 1.00 49.41 413 VAL A CA 1
ATOM 3155 C C . VAL A 1 413 ? 1.076 -17.451 21.659 1.00 49.41 413 VAL A C 1
ATOM 3157 O O . VAL A 1 413 ? 0.945 -16.233 21.689 1.00 49.41 413 VAL A O 1
ATOM 3160 N N . GLU A 1 414 ? 0.601 -18.231 22.627 1.00 54.19 414 GLU A N 1
ATOM 3161 C CA . GLU A 1 414 ? -0.233 -17.752 23.731 1.00 54.19 414 GLU A CA 1
ATOM 3162 C C . GLU A 1 414 ? 0.489 -16.696 24.582 1.00 54.19 414 GLU A C 1
ATOM 3164 O O . GLU A 1 414 ? -0.113 -15.750 25.085 1.00 54.19 414 GLU A O 1
ATOM 3169 N N . ARG A 1 415 ? 1.810 -16.830 24.732 1.00 48.69 415 ARG A N 1
ATOM 3170 C CA . ARG A 1 415 ? 2.651 -15.905 25.496 1.00 48.69 415 ARG A CA 1
ATOM 3171 C C . ARG A 1 415 ? 3.109 -14.708 24.659 1.00 48.69 415 ARG A C 1
ATOM 3173 O O . ARG A 1 415 ? 3.373 -13.654 25.233 1.00 48.69 415 ARG A O 1
ATOM 3180 N N . GLN A 1 416 ? 3.168 -14.842 23.333 1.00 48.06 416 GLN A N 1
ATOM 3181 C CA . GLN A 1 416 ? 3.341 -13.714 22.409 1.00 48.06 416 GLN A CA 1
ATOM 3182 C C . GLN A 1 416 ? 2.104 -12.817 22.423 1.00 48.06 416 GLN A C 1
ATOM 3184 O O . GLN A 1 416 ? 2.226 -11.608 22.592 1.00 48.06 416 GLN A O 1
ATOM 3189 N N . GLU A 1 417 ? 0.920 -13.418 22.331 1.00 52.03 417 GLU A N 1
ATOM 3190 C CA . GLU A 1 417 ? -0.372 -12.739 22.432 1.00 52.03 417 GLU A CA 1
ATOM 3191 C C . GLU A 1 417 ? -0.557 -12.091 23.808 1.00 52.03 417 GLU A C 1
ATOM 3193 O O . GLU A 1 417 ? -0.952 -10.930 23.894 1.00 52.03 417 GLU A O 1
ATOM 3198 N N . GLU A 1 418 ? -0.197 -12.787 24.893 1.00 60.41 418 GLU A N 1
ATOM 3199 C CA . GLU A 1 418 ? -0.235 -12.224 26.247 1.00 60.41 418 GLU A CA 1
ATOM 3200 C C . GLU A 1 418 ? 0.716 -11.025 26.392 1.00 60.41 418 GLU A C 1
ATOM 3202 O O . GLU A 1 418 ? 0.372 -10.023 27.025 1.00 60.41 418 GLU A O 1
ATOM 3207 N N . LEU A 1 419 ? 1.922 -11.107 25.824 1.00 56.28 419 LEU A N 1
ATOM 3208 C CA . LEU A 1 419 ? 2.906 -10.033 25.913 1.00 56.28 419 LEU A CA 1
ATOM 3209 C C . LEU A 1 419 ? 2.530 -8.845 25.019 1.00 56.28 419 LEU A C 1
ATOM 3211 O O . LEU A 1 419 ? 2.658 -7.710 25.471 1.00 56.28 419 LEU A O 1
ATOM 3215 N N . ALA A 1 420 ? 1.999 -9.089 23.818 1.00 57.16 420 ALA A N 1
ATOM 3216 C CA . ALA A 1 420 ? 1.406 -8.063 22.959 1.00 57.16 420 ALA A CA 1
ATOM 3217 C C . ALA A 1 420 ? 0.251 -7.356 23.678 1.00 57.16 420 ALA A C 1
ATOM 3219 O O . ALA A 1 420 ? 0.277 -6.140 23.825 1.00 57.16 420 ALA A O 1
ATOM 3220 N N . ALA A 1 421 ? -0.688 -8.112 24.255 1.00 54.53 421 ALA A N 1
ATOM 3221 C CA . ALA A 1 421 ? -1.806 -7.556 25.013 1.00 54.53 421 ALA A CA 1
ATOM 3222 C C . ALA A 1 421 ? -1.343 -6.737 26.231 1.00 54.53 421 ALA A C 1
ATOM 3224 O O . ALA A 1 421 ? -1.941 -5.711 26.560 1.00 54.53 421 ALA A O 1
ATOM 3225 N N . LYS A 1 422 ? -0.261 -7.152 26.905 1.00 57.00 422 LYS A N 1
ATOM 3226 C CA . LYS A 1 422 ? 0.354 -6.375 27.993 1.00 57.00 422 LYS A CA 1
ATOM 3227 C C . LYS A 1 422 ? 1.017 -5.100 27.484 1.00 57.00 422 LYS A C 1
ATOM 3229 O O . LYS A 1 422 ? 0.873 -4.070 28.135 1.00 57.00 422 LYS A O 1
ATOM 3234 N N . ILE A 1 423 ? 1.716 -5.147 26.352 1.00 63.91 423 ILE A N 1
ATOM 3235 C CA . ILE A 1 423 ? 2.335 -3.972 25.725 1.00 63.91 423 ILE A CA 1
ATOM 3236 C C . ILE A 1 423 ? 1.257 -2.985 25.282 1.00 63.91 423 ILE A C 1
ATOM 3238 O O . ILE A 1 423 ? 1.358 -1.811 25.622 1.00 63.91 423 ILE A O 1
ATOM 3242 N N . ASP A 1 424 ? 0.195 -3.453 24.630 1.00 58.22 424 ASP A N 1
ATOM 3243 C CA . ASP A 1 424 ? -0.948 -2.632 24.227 1.00 58.22 424 ASP A CA 1
ATOM 3244 C C . ASP A 1 424 ? -1.656 -2.036 25.442 1.00 58.22 424 ASP A C 1
ATOM 3246 O O . ASP A 1 424 ? -2.014 -0.857 25.445 1.00 58.22 424 ASP A O 1
ATOM 3250 N N . ARG A 1 425 ? -1.804 -2.813 26.525 1.00 57.97 425 ARG A N 1
ATOM 3251 C CA . ARG A 1 425 ? -2.363 -2.304 27.779 1.00 57.97 425 ARG A CA 1
ATOM 3252 C C . ARG A 1 425 ? -1.476 -1.233 28.401 1.00 57.97 425 ARG A C 1
ATOM 3254 O O . ARG A 1 425 ? -1.997 -0.215 28.841 1.00 57.97 425 ARG A O 1
ATOM 3261 N N . ILE A 1 426 ? -0.163 -1.442 28.443 1.00 62.16 426 ILE A N 1
ATOM 3262 C CA . ILE A 1 426 ? 0.793 -0.455 28.955 1.00 62.16 426 ILE A CA 1
ATOM 3263 C C . ILE A 1 426 ? 0.763 0.794 28.076 1.00 62.16 426 ILE A C 1
ATOM 3265 O O . ILE A 1 426 ? 0.655 1.896 28.599 1.00 62.16 426 ILE A O 1
ATOM 3269 N N . HIS A 1 427 ? 0.788 0.641 26.753 1.00 59.88 427 HIS A N 1
ATOM 3270 C CA . HIS A 1 427 ? 0.690 1.753 25.818 1.00 59.88 427 HIS A CA 1
ATOM 3271 C C . HIS A 1 427 ? -0.598 2.548 26.050 1.00 59.88 427 HIS A C 1
ATOM 3273 O O . HIS A 1 427 ? -0.533 3.762 26.205 1.00 59.88 427 HIS A O 1
ATOM 3279 N N . PHE A 1 428 ? -1.741 1.868 26.175 1.00 56.47 428 PHE A N 1
ATOM 3280 C CA . PHE A 1 428 ? -3.024 2.490 26.493 1.00 56.47 428 PHE A CA 1
ATOM 3281 C C . PHE A 1 428 ? -2.987 3.249 27.824 1.00 56.47 428 PHE A C 1
ATOM 3283 O O . PHE A 1 428 ? -3.387 4.404 27.871 1.00 56.47 428 PHE A O 1
ATOM 3290 N N . GLU A 1 429 ? -2.477 2.654 28.903 1.00 66.31 429 GLU A N 1
ATOM 3291 C CA . GLU A 1 429 ? -2.361 3.341 30.201 1.00 66.31 429 GLU A CA 1
ATOM 3292 C C . GLU A 1 429 ? -1.431 4.567 30.128 1.00 66.31 429 GLU A C 1
ATOM 3294 O O . GLU A 1 429 ? -1.668 5.575 30.792 1.00 66.31 429 GLU A O 1
ATOM 3299 N N . LEU A 1 430 ? -0.385 4.518 29.301 1.00 60.88 430 LEU A N 1
ATOM 3300 C CA . LEU A 1 430 ? 0.578 5.610 29.168 1.00 60.88 430 LEU A CA 1
ATOM 3301 C C . LEU A 1 430 ? 0.108 6.733 28.229 1.00 60.88 430 LEU A C 1
ATOM 3303 O O . LEU A 1 430 ? 0.507 7.876 28.443 1.00 60.88 430 LEU A O 1
ATOM 3307 N N . THR A 1 431 ? -0.711 6.449 27.210 1.00 53.66 431 THR A N 1
ATOM 3308 C CA . THR A 1 431 ? -1.102 7.434 26.178 1.00 53.66 431 THR A CA 1
ATOM 3309 C C . THR A 1 431 ? -2.571 7.845 26.221 1.00 53.66 431 THR A C 1
ATOM 3311 O O . THR A 1 431 ? -2.921 8.919 25.722 1.00 53.66 431 THR A O 1
ATOM 3314 N N . HIS A 1 432 ? -3.447 7.048 26.832 1.00 63.81 432 HIS A N 1
ATOM 3315 C CA . HIS A 1 432 ? -4.860 7.384 26.949 1.00 63.81 432 HIS A CA 1
ATOM 3316 C C . HIS A 1 432 ? -5.085 8.441 28.031 1.00 63.81 432 HIS A C 1
ATOM 3318 O O . HIS A 1 432 ? -4.576 8.335 29.145 1.00 63.81 432 HIS A O 1
ATOM 3324 N N . LYS A 1 433 ? -5.888 9.463 27.716 1.00 69.75 433 LYS A N 1
ATOM 3325 C CA . LYS A 1 433 ? -6.249 10.512 28.673 1.00 69.75 433 LYS A CA 1
ATOM 3326 C C . LYS A 1 433 ? -7.453 10.091 29.507 1.00 69.75 433 LYS A C 1
ATOM 3328 O O . LYS A 1 433 ? -8.588 10.089 29.024 1.00 69.75 433 LYS A O 1
ATOM 3333 N N . PHE A 1 434 ? -7.211 9.777 30.771 1.00 73.94 434 PHE A N 1
ATOM 3334 C CA . PHE A 1 434 ? -8.241 9.392 31.726 1.00 73.94 434 PHE A CA 1
ATOM 3335 C C . PHE A 1 434 ? -8.890 10.617 32.358 1.00 73.94 434 PHE A C 1
ATOM 3337 O O . PHE A 1 434 ? -8.228 11.613 32.643 1.00 73.94 434 PHE A O 1
ATOM 3344 N N . GLN A 1 435 ? -10.193 10.521 32.617 1.00 80.31 435 GLN A N 1
ATOM 3345 C CA . GLN A 1 435 ? -10.906 11.506 33.424 1.00 80.31 435 GLN A CA 1
ATOM 3346 C C . GLN A 1 435 ? -10.387 11.479 34.863 1.00 80.31 435 GLN A C 1
ATOM 3348 O O . GLN A 1 435 ? -10.255 10.402 35.454 1.00 80.31 435 GLN A O 1
ATOM 3353 N N . SER A 1 436 ? -10.143 12.659 35.435 1.00 74.69 436 SER A N 1
ATOM 3354 C CA . SER A 1 436 ? -9.843 12.806 36.857 1.00 74.69 436 SER A CA 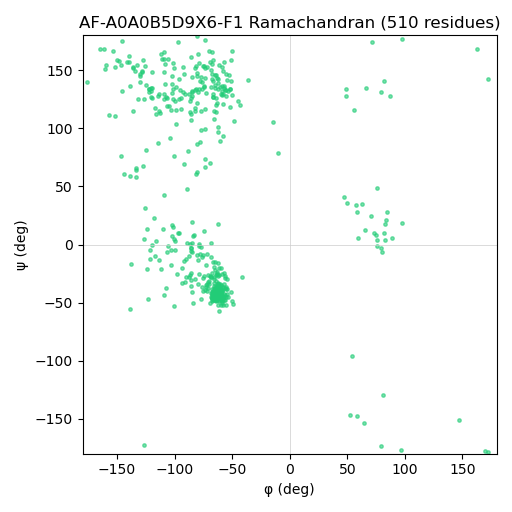1
ATOM 3355 C C . SER A 1 436 ? -10.893 12.098 37.722 1.00 74.69 436 SER A C 1
ATOM 3357 O O . SER A 1 436 ? -12.090 12.132 37.436 1.00 74.69 436 SER A O 1
ATOM 3359 N N . ARG A 1 437 ? -10.440 11.453 38.802 1.00 73.12 437 ARG A N 1
ATOM 3360 C CA . ARG A 1 437 ? -11.325 10.821 39.797 1.00 73.12 437 ARG A CA 1
ATOM 3361 C C . ARG A 1 437 ? -11.800 11.792 40.877 1.00 73.12 437 ARG A C 1
ATOM 3363 O O . ARG A 1 437 ? -12.537 11.374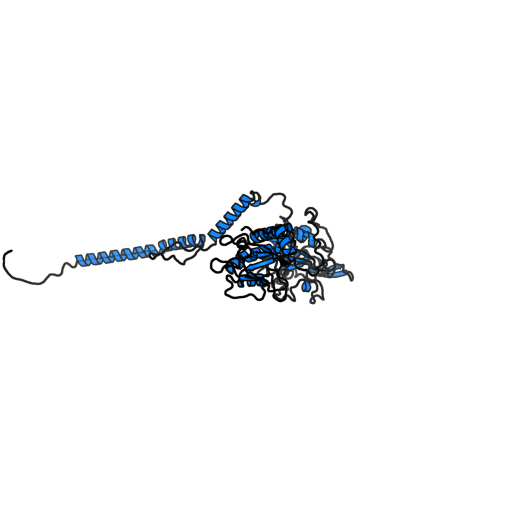 41.760 1.00 73.12 437 ARG A O 1
ATOM 3370 N N . TYR A 1 438 ? -11.341 13.042 40.840 1.00 74.44 438 TYR A N 1
ATOM 3371 C CA . TYR A 1 438 ? -11.760 14.064 41.790 1.00 74.44 438 TYR A CA 1
ATOM 3372 C C . TYR A 1 438 ? -13.240 14.405 41.597 1.00 74.44 438 TYR A C 1
ATOM 3374 O O . TYR A 1 438 ? -13.663 14.724 40.482 1.00 74.44 438 TYR A O 1
ATOM 3382 N N . GLU A 1 439 ? -13.976 14.382 42.703 1.00 76.56 439 GLU A N 1
ATOM 3383 C CA . GLU A 1 439 ? -15.364 14.822 42.822 1.00 76.56 439 GLU A CA 1
ATOM 3384 C C . GLU A 1 439 ? -15.417 15.956 43.845 1.00 76.56 439 GLU A C 1
ATOM 3386 O O . GLU A 1 439 ? -14.761 15.888 44.891 1.00 76.56 439 GLU A O 1
ATOM 3391 N N . ASN A 1 440 ? -16.142 17.027 43.520 1.00 81.12 440 ASN A N 1
ATOM 3392 C CA . ASN A 1 440 ? -16.378 18.111 44.468 1.00 81.12 440 ASN A CA 1
ATOM 3393 C C . ASN A 1 440 ? -17.398 17.677 45.545 1.00 81.12 440 ASN A C 1
ATOM 3395 O O . ASN A 1 440 ? -17.952 16.578 45.503 1.00 81.12 440 ASN A O 1
ATOM 3399 N N . ALA A 1 441 ? -17.643 18.542 46.533 1.00 79.19 441 ALA A N 1
ATOM 3400 C CA . ALA A 1 441 ? -18.584 18.257 47.620 1.00 79.19 441 ALA A CA 1
ATOM 3401 C C . ALA A 1 441 ? -20.034 18.037 47.138 1.00 79.19 441 ALA A C 1
ATOM 3403 O O . ALA A 1 441 ? -20.812 17.395 47.840 1.00 79.19 441 ALA A O 1
ATOM 3404 N N . ASP A 1 442 ? -20.364 18.523 45.938 1.00 82.44 442 ASP A N 1
ATOM 3405 C CA . ASP A 1 442 ? -21.670 18.384 45.292 1.00 82.44 442 ASP A CA 1
ATOM 3406 C C . ASP A 1 442 ? -21.774 17.103 44.431 1.00 82.44 442 ASP A C 1
ATOM 3408 O O . ASP A 1 442 ? -22.813 16.832 43.832 1.00 82.44 442 ASP A O 1
ATOM 3412 N N . GLY A 1 443 ? -20.716 16.278 44.397 1.00 77.50 443 GLY A N 1
ATOM 3413 C CA . GLY A 1 443 ? -20.664 15.012 43.657 1.00 77.50 443 GLY A CA 1
ATOM 3414 C C . GLY A 1 443 ? -20.351 15.160 42.165 1.00 77.50 443 GLY A C 1
ATOM 3415 O O . GLY A 1 443 ? -20.455 14.194 41.409 1.00 77.50 443 GLY A O 1
ATOM 3416 N N . GLU A 1 444 ? -19.961 16.351 41.714 1.00 75.31 444 GLU A N 1
ATOM 3417 C CA . GLU A 1 444 ? -19.607 16.608 40.322 1.00 75.31 444 GLU A CA 1
ATOM 3418 C C . GLU A 1 444 ? -18.141 16.248 40.067 1.00 75.31 444 GLU A C 1
ATOM 3420 O O . GLU A 1 444 ? -17.219 16.700 40.757 1.00 75.31 444 GLU A O 1
ATOM 3425 N N . ARG A 1 445 ? -17.917 15.433 39.035 1.00 72.31 445 ARG A N 1
ATOM 3426 C CA . ARG A 1 445 ? -16.577 15.027 38.607 1.00 72.31 445 ARG A CA 1
ATOM 3427 C C . ARG A 1 445 ? -15.867 16.142 37.856 1.00 72.31 445 ARG A C 1
ATOM 3429 O O . ARG A 1 445 ? -16.445 16.796 36.996 1.00 72.31 445 ARG A O 1
ATOM 3436 N N . SER A 1 446 ? -14.573 16.302 38.120 1.00 77.44 446 SER A N 1
ATOM 3437 C CA . SER A 1 446 ? -13.728 17.232 37.365 1.00 77.44 446 SER A CA 1
ATOM 3438 C C . SER A 1 446 ? -13.640 16.834 35.892 1.00 77.44 446 SER A C 1
ATOM 3440 O O . SER A 1 446 ? -13.318 15.685 35.609 1.00 77.44 446 SER A O 1
ATOM 3442 N N . GLU A 1 447 ? -13.806 17.801 34.981 1.00 77.62 447 GLU A N 1
ATOM 3443 C CA . GLU A 1 447 ? -13.653 17.667 33.516 1.00 77.62 447 GLU A CA 1
ATOM 3444 C C . GLU A 1 447 ? -12.194 17.502 33.047 1.00 77.62 447 GLU A C 1
ATOM 3446 O O . GLU A 1 447 ? -11.932 17.166 31.891 1.00 77.62 447 GLU A O 1
ATOM 3451 N N . HIS A 1 448 ? -11.215 17.650 33.940 1.00 71.19 448 HIS A N 1
ATOM 3452 C CA . HIS A 1 448 ? -9.802 17.511 33.600 1.00 71.19 448 HIS A CA 1
ATOM 3453 C C . HIS A 1 448 ? -9.428 16.072 33.197 1.00 71.19 448 HIS A C 1
ATOM 3455 O O . HIS A 1 448 ? -9.662 15.125 33.955 1.00 71.19 448 HIS A O 1
ATOM 3461 N N . ARG A 1 449 ? -8.802 15.920 32.020 1.00 73.81 449 ARG A N 1
A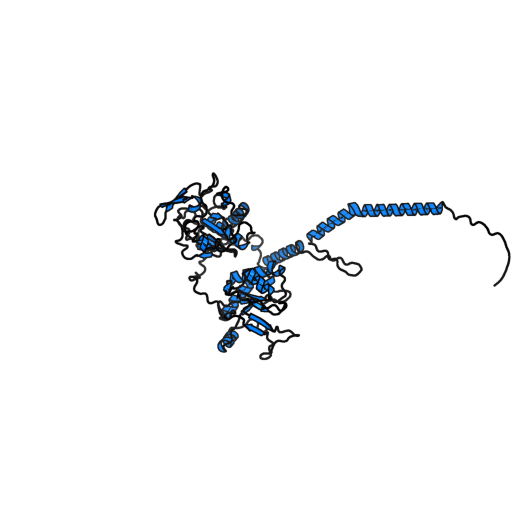TOM 3462 C CA . ARG A 1 449 ? -8.340 14.639 31.466 1.00 73.81 449 ARG A CA 1
ATOM 3463 C C . ARG A 1 449 ? -6.848 14.660 31.188 1.00 73.81 449 ARG A C 1
ATOM 3465 O O . ARG A 1 449 ? -6.383 15.556 30.488 1.00 73.81 449 ARG A O 1
ATOM 3472 N N . GLU A 1 450 ? -6.135 13.632 31.633 1.00 71.69 450 GLU A N 1
ATOM 3473 C CA . GLU A 1 450 ? -4.702 13.510 31.370 1.00 71.69 450 GLU A CA 1
ATOM 3474 C C . GLU A 1 450 ? -4.248 12.048 31.296 1.00 71.69 450 GLU A C 1
ATOM 3476 O O . GLU A 1 450 ? -4.937 11.138 31.759 1.00 71.69 450 GLU A O 1
ATOM 3481 N N . THR A 1 451 ? -3.107 11.816 30.651 1.00 75.62 451 THR A N 1
ATOM 3482 C CA . THR A 1 451 ? -2.430 10.513 30.620 1.00 75.62 451 THR A CA 1
ATOM 3483 C C . THR A 1 451 ? -1.901 10.127 31.999 1.00 75.62 451 THR A C 1
ATOM 3485 O O . THR A 1 451 ? -1.683 10.995 32.841 1.00 75.62 451 THR A O 1
ATOM 3488 N N . LEU A 1 452 ? -1.648 8.839 32.254 1.00 71.56 452 LEU A N 1
ATOM 3489 C CA . LEU A 1 452 ? -1.092 8.406 33.542 1.00 71.56 452 LEU A CA 1
ATOM 3490 C C . LEU A 1 452 ? 0.279 9.055 33.819 1.00 71.56 452 LEU A C 1
ATOM 3492 O O . LEU A 1 452 ? 0.537 9.512 34.931 1.00 71.56 452 LEU A O 1
ATOM 3496 N N . VAL A 1 453 ? 1.137 9.147 32.796 1.00 71.81 453 VAL A N 1
ATOM 3497 C CA . VAL A 1 453 ? 2.446 9.819 32.894 1.00 71.81 453 VAL A CA 1
ATOM 3498 C C . VAL A 1 453 ? 2.268 11.317 33.102 1.00 71.81 453 VAL A C 1
ATOM 3500 O O . VAL A 1 453 ? 2.890 11.884 33.998 1.00 71.81 453 VAL A O 1
ATOM 3503 N N . GLY A 1 454 ? 1.386 11.949 32.323 1.00 69.06 454 GLY A N 1
ATOM 3504 C CA . GLY A 1 454 ? 1.068 13.365 32.480 1.00 69.06 454 GLY A CA 1
ATOM 3505 C C . GLY A 1 454 ? 0.535 13.681 33.876 1.00 69.06 454 GLY A C 1
ATOM 3506 O O . GLY A 1 454 ? 0.973 14.650 34.477 1.00 69.06 454 GLY A O 1
ATOM 3507 N N . TYR A 1 455 ? -0.311 12.820 34.449 1.00 73.19 455 TYR A N 1
ATOM 3508 C CA . TYR A 1 455 ? -0.847 12.976 35.801 1.00 73.19 455 TYR A CA 1
ATOM 3509 C C . TYR A 1 455 ? 0.241 12.913 36.881 1.00 73.19 455 TYR A C 1
ATOM 3511 O O . TYR A 1 455 ? 0.224 13.723 37.806 1.00 73.19 455 TYR A O 1
ATOM 3519 N N . ILE A 1 456 ? 1.199 11.983 36.769 1.00 74.69 456 ILE A N 1
ATOM 3520 C CA . ILE A 1 456 ? 2.332 11.887 37.706 1.00 74.69 456 ILE A CA 1
ATOM 3521 C C . ILE A 1 456 ? 3.209 13.139 37.612 1.00 74.69 456 ILE A C 1
ATOM 3523 O O . ILE A 1 456 ? 3.504 13.745 38.639 1.00 74.69 456 ILE A O 1
ATOM 3527 N N . LEU A 1 457 ? 3.576 13.555 36.396 1.00 72.19 457 LEU A N 1
ATOM 3528 C CA . LEU A 1 457 ? 4.412 14.738 36.174 1.00 72.19 457 LEU A CA 1
ATOM 3529 C C . LEU A 1 457 ? 3.710 16.037 36.600 1.00 72.19 457 LEU A C 1
ATOM 3531 O O . LEU A 1 457 ? 4.335 16.928 37.171 1.00 72.19 457 LEU A O 1
ATOM 3535 N N . ASP A 1 458 ? 2.402 16.150 36.373 1.00 72.94 458 ASP A N 1
ATOM 3536 C CA . ASP A 1 458 ? 1.627 17.309 36.815 1.00 72.94 458 ASP A CA 1
ATOM 3537 C C . ASP A 1 458 ? 1.418 17.336 38.327 1.00 72.94 458 ASP A C 1
ATOM 3539 O O . ASP A 1 458 ? 1.368 18.421 38.906 1.00 72.94 458 ASP A O 1
ATOM 3543 N N . ASN A 1 459 ? 1.287 16.179 38.977 1.00 76.75 459 ASN A N 1
ATOM 3544 C CA . ASN A 1 459 ? 1.247 16.113 40.434 1.00 76.75 459 ASN A CA 1
ATOM 3545 C C . ASN A 1 459 ? 2.586 16.506 41.049 1.00 76.75 459 ASN A C 1
ATOM 3547 O O . ASN A 1 459 ? 2.579 17.277 42.001 1.00 76.75 459 ASN A O 1
ATOM 3551 N N . ASP A 1 460 ? 3.702 16.037 40.491 1.00 77.19 460 ASP A N 1
ATOM 3552 C CA . ASP A 1 460 ? 5.044 16.457 40.903 1.00 77.19 460 ASP A CA 1
ATOM 3553 C C . ASP A 1 460 ? 5.182 17.985 40.817 1.00 77.19 460 ASP A C 1
ATOM 3555 O O . ASP A 1 460 ? 5.420 18.651 41.824 1.00 77.19 460 ASP A O 1
ATOM 3559 N N . ARG A 1 461 ? 4.842 18.570 39.659 1.00 76.19 461 ARG A N 1
ATOM 3560 C CA . ARG A 1 461 ? 4.819 20.029 39.470 1.00 76.19 461 ARG A CA 1
ATOM 3561 C C . ARG A 1 461 ? 3.941 20.756 40.495 1.00 76.19 461 ARG A C 1
ATOM 3563 O O . ARG A 1 461 ? 4.347 21.794 41.010 1.00 76.19 461 ARG A O 1
ATOM 3570 N N . LYS A 1 462 ? 2.730 20.259 40.770 1.00 77.81 462 LYS A N 1
ATOM 3571 C CA . LYS A 1 462 ? 1.796 20.877 41.733 1.00 77.81 462 LYS A CA 1
ATOM 3572 C C . LYS A 1 462 ? 2.302 20.779 43.171 1.00 77.81 462 LYS A C 1
ATOM 3574 O O . LYS A 1 462 ? 2.113 21.721 43.932 1.00 77.81 462 LYS A O 1
ATOM 3579 N N . ILE A 1 463 ? 2.920 19.659 43.546 1.00 81.06 463 ILE A N 1
ATOM 3580 C CA . ILE A 1 463 ? 3.504 19.460 44.877 1.00 81.06 463 ILE A CA 1
ATOM 3581 C C . ILE A 1 463 ? 4.687 20.409 45.072 1.00 81.06 463 ILE A C 1
ATOM 3583 O O . ILE A 1 463 ? 4.756 21.091 46.093 1.00 81.06 463 ILE A O 1
ATOM 3587 N N . GLU A 1 464 ? 5.566 20.519 44.076 1.00 85.38 464 GLU A N 1
ATOM 3588 C CA . GLU A 1 464 ? 6.687 21.457 44.122 1.00 85.38 464 GLU A CA 1
ATOM 3589 C C . GLU A 1 464 ? 6.210 22.914 44.188 1.00 85.38 464 GLU A C 1
ATOM 3591 O O . GLU A 1 464 ? 6.715 23.688 44.999 1.00 85.38 464 GLU A O 1
ATOM 3596 N N . ASP A 1 465 ? 5.172 23.291 43.435 1.00 80.69 465 ASP A N 1
ATOM 3597 C CA . ASP A 1 465 ? 4.567 24.628 43.526 1.00 80.69 465 ASP A CA 1
ATOM 3598 C C . ASP A 1 465 ? 3.912 24.882 44.899 1.00 80.69 465 ASP A C 1
ATOM 3600 O O . ASP A 1 465 ? 4.038 25.965 45.481 1.00 80.69 465 ASP A O 1
ATOM 3604 N N . MET A 1 466 ? 3.272 23.863 45.483 1.00 81.56 466 MET A N 1
ATOM 3605 C CA . MET A 1 466 ? 2.746 23.945 46.844 1.00 81.56 466 MET A CA 1
ATOM 3606 C C . MET A 1 466 ? 3.855 24.193 47.868 1.00 81.56 466 MET A C 1
ATOM 3608 O O . MET A 1 466 ? 3.693 25.051 48.735 1.00 81.56 466 MET A O 1
ATOM 3612 N N . HIS A 1 467 ? 4.969 23.467 47.779 1.00 82.06 467 HIS A N 1
ATOM 3613 C CA . HIS A 1 467 ? 6.101 23.622 48.691 1.00 82.06 467 HIS A CA 1
ATOM 3614 C C . HIS A 1 467 ? 6.825 24.957 48.504 1.00 82.06 467 HIS A C 1
ATOM 3616 O O . HIS A 1 467 ? 7.134 25.625 49.492 1.00 82.06 467 HIS A O 1
ATOM 3622 N N . ALA A 1 468 ? 7.083 25.352 47.257 1.00 81.81 468 ALA A N 1
ATOM 3623 C CA . ALA A 1 468 ? 7.864 26.539 46.940 1.00 81.81 468 ALA A CA 1
ATOM 3624 C C . ALA A 1 468 ? 7.076 27.840 47.139 1.00 81.81 468 ALA A C 1
ATOM 3626 O O . ALA A 1 468 ? 7.650 28.831 47.584 1.00 81.81 468 ALA A O 1
ATOM 3627 N N . ASN A 1 469 ? 5.774 27.842 46.830 1.00 82.56 469 ASN A N 1
ATOM 3628 C CA . ASN A 1 469 ? 4.991 29.075 46.727 1.00 82.56 469 ASN A CA 1
ATOM 3629 C C . ASN A 1 469 ? 3.761 29.098 47.646 1.00 82.56 469 ASN A C 1
ATOM 3631 O O . ASN A 1 469 ? 3.538 30.090 48.344 1.00 82.56 469 ASN A O 1
ATOM 3635 N N . MET A 1 470 ? 2.950 28.032 47.686 1.00 82.69 470 MET A N 1
ATOM 3636 C CA . MET A 1 470 ? 1.664 28.082 48.405 1.00 82.69 470 MET A CA 1
ATOM 3637 C C . MET A 1 470 ? 1.807 27.964 49.926 1.00 82.69 470 MET A C 1
ATOM 3639 O O . MET A 1 470 ? 1.198 28.748 50.653 1.00 82.69 470 MET A O 1
ATOM 3643 N N . LEU A 1 471 ? 2.589 27.004 50.430 1.00 86.50 471 LEU A N 1
ATOM 3644 C CA . LEU A 1 471 ? 2.783 26.802 51.869 1.00 86.50 471 LEU A CA 1
ATOM 3645 C C . LEU A 1 471 ? 3.471 27.999 52.541 1.00 86.50 471 LEU A C 1
ATOM 3647 O O . LEU A 1 471 ? 2.962 28.426 53.579 1.00 86.50 471 LEU A O 1
ATOM 3651 N N . PRO A 1 472 ? 4.539 28.598 51.970 1.00 88.19 472 PRO A N 1
ATOM 3652 C CA . PRO A 1 472 ? 5.103 29.834 52.507 1.00 88.19 472 PRO A CA 1
ATOM 3653 C C . PRO A 1 472 ? 4.070 30.963 52.565 1.00 88.19 472 PRO A C 1
ATOM 3655 O O . PRO A 1 472 ? 3.904 31.586 53.609 1.00 88.19 472 PRO A O 1
ATOM 3658 N N . ALA A 1 473 ? 3.281 31.156 51.502 1.00 84.62 473 ALA A N 1
ATOM 3659 C CA . ALA A 1 473 ? 2.241 32.184 51.482 1.00 84.62 473 ALA A CA 1
ATOM 3660 C C . ALA A 1 473 ? 1.127 31.940 52.521 1.00 84.62 473 ALA A C 1
ATOM 3662 O O . ALA A 1 473 ? 0.616 32.887 53.123 1.00 84.62 473 ALA A O 1
ATOM 3663 N N . ILE A 1 474 ? 0.735 30.680 52.750 1.00 84.56 474 ILE A N 1
ATOM 3664 C CA . ILE A 1 474 ? -0.222 30.308 53.804 1.00 84.56 474 ILE A CA 1
ATOM 3665 C C . ILE A 1 474 ? 0.376 30.587 55.185 1.00 84.56 474 ILE A C 1
ATOM 3667 O O . ILE A 1 474 ? -0.301 31.164 56.038 1.00 84.56 474 ILE A O 1
ATOM 3671 N N . TRP A 1 475 ? 1.635 30.204 55.405 1.00 87.38 475 TRP A N 1
ATOM 3672 C CA . TRP A 1 475 ? 2.337 30.426 56.665 1.00 87.38 475 TRP A CA 1
ATOM 3673 C C . TRP A 1 475 ? 2.480 31.913 56.991 1.00 87.38 475 TRP A C 1
ATOM 3675 O O . TRP A 1 475 ? 2.189 32.320 58.118 1.00 87.38 475 TRP A O 1
ATOM 3685 N N . ASP A 1 476 ? 2.838 32.736 56.007 1.00 88.19 476 ASP A N 1
ATOM 3686 C CA . ASP A 1 476 ? 2.928 34.187 56.163 1.00 88.19 476 ASP A CA 1
ATOM 3687 C C . ASP A 1 476 ? 1.571 34.777 56.556 1.00 88.19 476 ASP A C 1
ATOM 3689 O O . ASP A 1 476 ? 1.472 35.500 57.548 1.00 88.19 476 ASP A O 1
ATOM 3693 N N . ARG A 1 477 ? 0.489 34.382 55.870 1.00 87.25 477 ARG A N 1
ATOM 3694 C CA . ARG A 1 477 ? -0.874 34.831 56.205 1.00 87.25 477 ARG A CA 1
ATOM 3695 C C . ARG A 1 477 ? -1.315 34.407 57.604 1.00 87.25 477 ARG A C 1
ATOM 3697 O O . ARG A 1 477 ? -1.937 35.203 58.306 1.00 87.25 477 ARG A O 1
ATOM 3704 N N . LEU A 1 478 ? -1.017 33.175 58.022 1.00 87.75 478 LEU A N 1
ATOM 3705 C CA . LEU A 1 478 ? -1.326 32.694 59.373 1.00 87.75 478 LEU A CA 1
ATOM 3706 C C . LEU A 1 478 ? -0.516 33.446 60.432 1.00 87.75 478 LEU A C 1
ATOM 3708 O O . LEU A 1 478 ? -1.056 33.823 61.471 1.00 87.75 478 LEU A O 1
ATOM 3712 N N . THR A 1 479 ? 0.759 33.709 60.154 1.00 89.56 479 THR A N 1
ATOM 3713 C CA . THR A 1 479 ? 1.651 34.458 61.045 1.00 89.56 479 THR A CA 1
ATOM 3714 C C . THR A 1 479 ? 1.201 35.912 61.177 1.00 89.56 479 THR A C 1
ATOM 3716 O O . THR A 1 479 ? 1.201 36.467 62.278 1.00 89.56 479 THR A O 1
ATOM 3719 N N . ASP A 1 480 ? 0.755 36.529 60.086 1.00 87.75 480 ASP A N 1
ATOM 3720 C CA . ASP A 1 480 ? 0.180 37.874 60.086 1.00 87.75 480 ASP A CA 1
ATOM 3721 C C . ASP A 1 480 ? -1.148 37.923 60.838 1.00 87.75 480 ASP A C 1
ATOM 3723 O O . ASP A 1 480 ? -1.351 38.807 61.672 1.00 87.75 480 ASP A O 1
ATOM 3727 N N . ALA A 1 481 ? -2.029 36.945 60.624 1.00 84.00 481 ALA A N 1
ATOM 3728 C CA . ALA A 1 481 ? -3.272 36.823 61.378 1.00 84.00 481 ALA A CA 1
ATOM 3729 C C . ALA A 1 481 ? -3.008 36.658 62.885 1.00 84.00 481 ALA A C 1
ATOM 3731 O O . ALA A 1 481 ? -3.649 37.327 63.695 1.00 84.00 481 ALA A O 1
ATOM 3732 N N . ALA A 1 482 ? -2.026 35.837 63.268 1.00 85.56 482 ALA A N 1
ATOM 3733 C CA . ALA A 1 482 ? -1.629 35.647 64.660 1.00 85.56 482 ALA A CA 1
ATOM 3734 C C . ALA A 1 482 ? -1.023 36.922 65.274 1.00 85.56 482 ALA A C 1
ATOM 3736 O O . ALA A 1 482 ? -1.369 37.284 66.401 1.00 85.56 482 ALA A O 1
ATOM 3737 N N . ARG A 1 483 ? -0.165 37.642 64.534 1.00 87.31 483 ARG A N 1
ATOM 3738 C CA . ARG A 1 483 ? 0.378 38.944 64.961 1.00 87.31 483 ARG A CA 1
ATOM 3739 C C . ARG A 1 483 ? -0.726 39.977 65.158 1.00 87.31 483 ARG A C 1
ATOM 3741 O O . ARG A 1 483 ? -0.736 40.652 66.185 1.00 87.31 483 ARG A O 1
ATOM 3748 N N . ASN A 1 484 ? -1.673 40.059 64.228 1.00 83.50 484 ASN A N 1
ATOM 3749 C CA . ASN A 1 484 ? -2.814 40.966 64.322 1.00 83.50 484 ASN A CA 1
ATOM 3750 C C . ASN A 1 484 ? -3.714 40.614 65.510 1.00 83.50 484 ASN A C 1
ATOM 3752 O O . ASN A 1 484 ? -4.058 41.498 66.287 1.00 83.50 484 ASN A O 1
ATOM 3756 N N . ALA A 1 485 ? -4.034 39.333 65.714 1.00 81.19 485 ALA A N 1
ATOM 3757 C CA . ALA A 1 485 ? -4.825 38.883 66.856 1.00 81.19 485 ALA A CA 1
ATOM 3758 C C . ALA A 1 485 ? -4.138 39.198 68.195 1.00 81.19 485 ALA A C 1
ATOM 3760 O O . ALA A 1 485 ? -4.787 39.687 69.120 1.00 81.19 485 ALA A O 1
ATOM 3761 N N . LYS A 1 486 ? -2.817 38.989 68.286 1.00 82.19 486 LYS A N 1
ATOM 3762 C CA . LYS A 1 486 ? -2.019 39.353 69.463 1.00 82.19 486 LYS A CA 1
ATOM 3763 C C . LYS A 1 486 ? -2.022 40.864 69.702 1.00 82.19 486 LYS A C 1
ATOM 3765 O O . LYS A 1 486 ? -2.279 41.284 70.824 1.00 82.19 486 LYS A O 1
ATOM 3770 N N . ALA A 1 487 ? -1.810 41.670 68.663 1.00 77.81 487 ALA A N 1
ATOM 3771 C CA . ALA A 1 487 ? -1.855 43.126 68.767 1.00 77.81 487 ALA A CA 1
ATOM 3772 C C . ALA A 1 487 ? -3.243 43.623 69.203 1.00 77.81 487 ALA A C 1
ATOM 3774 O O . ALA A 1 487 ? -3.341 44.504 70.051 1.00 77.81 487 ALA A O 1
ATOM 3775 N N . THR A 1 488 ? -4.325 43.036 68.681 1.00 76.69 488 THR A N 1
ATOM 3776 C CA . THR A 1 488 ? -5.695 43.334 69.118 1.00 76.69 488 THR A CA 1
ATOM 3777 C C . THR A 1 488 ? -5.912 42.952 70.580 1.00 76.69 488 THR A C 1
ATOM 3779 O O . THR A 1 488 ? -6.452 43.757 71.333 1.00 76.69 488 THR A O 1
ATOM 3782 N N . PHE A 1 489 ? -5.461 41.769 71.004 1.00 73.88 489 PHE A N 1
ATOM 3783 C CA . PHE A 1 489 ? -5.568 41.319 72.393 1.00 73.88 489 PHE A CA 1
ATOM 3784 C C . PHE A 1 489 ? -4.772 42.215 73.353 1.00 73.88 489 PHE A C 1
ATOM 3786 O O . PHE A 1 489 ? -5.306 42.657 74.366 1.00 73.88 489 PHE A O 1
ATOM 3793 N N . GLU A 1 490 ? -3.529 42.563 73.017 1.00 75.94 490 GLU A N 1
ATOM 3794 C CA . GLU A 1 490 ? -2.705 43.497 73.796 1.00 75.94 490 GLU A CA 1
ATOM 3795 C C . GLU A 1 490 ? -3.334 44.892 73.853 1.00 75.94 490 GLU A C 1
ATOM 3797 O O . GLU A 1 490 ? -3.312 45.533 74.903 1.00 75.94 490 GLU A O 1
ATOM 3802 N N . ARG A 1 491 ? -3.967 45.352 72.767 1.00 69.75 491 ARG A N 1
ATOM 3803 C CA . ARG A 1 491 ? -4.707 46.619 72.744 1.00 69.75 491 ARG A CA 1
ATOM 3804 C C . ARG A 1 491 ? -5.920 46.575 73.671 1.00 69.75 491 ARG A C 1
ATOM 3806 O O . ARG A 1 491 ? -6.085 47.499 74.449 1.00 69.75 491 ARG A O 1
ATOM 3813 N N . VAL A 1 492 ? -6.698 45.491 73.661 1.00 68.19 492 VAL A N 1
ATOM 3814 C CA . VAL A 1 492 ? -7.837 45.281 74.579 1.00 68.19 492 VAL A CA 1
ATOM 3815 C C . VAL A 1 492 ? -7.381 45.186 76.040 1.00 68.19 492 VAL A C 1
ATOM 3817 O O . VAL A 1 492 ? -8.061 45.693 76.922 1.00 68.19 492 VAL A O 1
ATOM 3820 N N . MET A 1 493 ? -6.221 44.585 76.310 1.00 66.19 493 MET A N 1
ATOM 3821 C CA . MET A 1 493 ? -5.677 44.464 77.670 1.00 66.19 493 MET A CA 1
ATOM 3822 C C . MET A 1 493 ? -5.015 45.754 78.181 1.00 66.19 493 MET A C 1
ATOM 3824 O O . MET A 1 493 ? -4.944 45.965 79.389 1.00 66.19 493 MET A O 1
ATOM 3828 N N . THR A 1 494 ? -4.533 46.623 77.287 1.00 63.09 494 THR A N 1
ATOM 3829 C CA . THR A 1 494 ? -3.947 47.931 77.638 1.00 63.09 494 THR A CA 1
ATOM 3830 C C . THR A 1 494 ? -4.983 49.053 77.667 1.00 63.09 494 THR A C 1
ATOM 3832 O O . THR A 1 494 ? -4.842 49.991 78.451 1.00 63.09 494 THR A O 1
ATOM 3835 N N . THR A 1 495 ? -6.066 48.945 76.894 1.00 56.03 495 THR A N 1
ATOM 3836 C CA . THR A 1 495 ? -7.273 49.755 77.073 1.00 56.03 495 THR A CA 1
ATOM 3837 C C . THR A 1 495 ? -8.197 49.047 78.058 1.00 56.03 495 THR A C 1
ATOM 3839 O O . THR A 1 495 ? -9.133 48.356 77.661 1.00 56.03 495 THR A O 1
ATOM 3842 N N . GLY A 1 496 ? -7.921 49.194 79.357 1.00 53.12 496 GLY A N 1
ATOM 3843 C CA . GLY A 1 496 ? -8.860 48.778 80.404 1.00 53.12 496 GLY A CA 1
ATOM 3844 C C . GLY A 1 496 ? -10.271 49.347 80.161 1.00 53.12 496 GLY A C 1
ATOM 3845 O O . GLY A 1 496 ? -10.413 50.332 79.427 1.00 53.12 496 GLY A O 1
ATOM 3846 N N . PRO A 1 497 ? -11.324 48.736 80.740 1.00 53.84 497 PRO A N 1
ATOM 3847 C CA . PRO A 1 497 ? -12.700 49.159 80.501 1.00 53.84 497 PRO A CA 1
ATOM 3848 C C . PRO A 1 497 ? -12.836 50.656 80.789 1.00 53.84 497 PRO A C 1
ATOM 3850 O O . PRO A 1 497 ? -12.353 51.141 81.814 1.00 53.84 497 PRO A O 1
ATOM 3853 N N . ALA A 1 498 ? -13.458 51.385 79.859 1.00 50.50 498 ALA A N 1
ATOM 3854 C CA . ALA A 1 498 ? -13.727 52.806 80.031 1.00 50.50 498 ALA A CA 1
ATOM 3855 C C . ALA A 1 498 ? -14.438 53.027 81.381 1.00 50.50 498 ALA A C 1
ATOM 3857 O O . ALA A 1 498 ? -15.371 52.281 81.693 1.00 50.50 498 ALA A O 1
ATOM 3858 N N . PRO A 1 499 ? -14.015 54.010 82.195 1.00 45.00 499 PRO A N 1
ATOM 3859 C CA . PRO A 1 499 ? -14.648 54.254 83.478 1.00 45.00 499 PRO A CA 1
ATOM 3860 C C . PRO A 1 499 ? -16.096 54.685 83.234 1.00 45.00 499 PRO A C 1
ATOM 3862 O O . PRO A 1 499 ? -16.354 55.691 82.572 1.00 45.00 499 PRO A O 1
ATOM 3865 N N . THR A 1 500 ? -17.047 53.914 83.758 1.00 44.88 500 THR A N 1
ATOM 3866 C CA . THR A 1 500 ? -18.448 54.326 83.836 1.00 44.88 500 THR A CA 1
ATOM 3867 C C . THR A 1 500 ? -18.538 55.502 84.799 1.00 44.88 500 THR A C 1
ATOM 3869 O O . THR A 1 500 ? -18.359 55.338 86.007 1.00 44.88 500 THR A O 1
ATOM 3872 N N . ALA A 1 501 ? -18.774 56.689 84.250 1.00 42.53 501 ALA A N 1
ATOM 3873 C CA . ALA A 1 501 ? -19.167 57.856 85.015 1.00 42.53 501 ALA A CA 1
ATOM 3874 C C . ALA A 1 501 ? -20.625 57.697 85.477 1.00 42.53 501 ALA A C 1
ATOM 3876 O O . ALA A 1 501 ? -21.497 57.396 84.668 1.00 42.53 501 ALA A O 1
ATOM 3877 N N . ASP A 1 502 ? -20.822 57.928 86.773 1.00 39.88 502 ASP A N 1
ATOM 3878 C CA . ASP A 1 502 ? -22.064 58.293 87.457 1.00 39.88 502 ASP A CA 1
ATOM 3879 C C . ASP A 1 502 ? -23.307 57.399 87.327 1.00 39.88 502 ASP A C 1
ATOM 3881 O O . ASP A 1 502 ? -24.027 57.408 86.335 1.00 39.88 502 ASP A O 1
ATOM 3885 N N . SER A 1 503 ? -23.708 56.836 88.471 1.00 39.16 503 SER A N 1
ATOM 3886 C CA . SER A 1 503 ? -24.923 57.345 89.120 1.00 39.16 503 SER A CA 1
ATOM 3887 C C . SER A 1 503 ? -24.913 57.025 90.616 1.00 39.16 503 SER A C 1
ATOM 3889 O O . SER A 1 503 ? -25.005 55.870 91.036 1.00 39.16 503 SER A O 1
ATOM 3891 N N . ALA A 1 504 ? -24.788 58.082 91.409 1.00 38.12 504 ALA A N 1
ATOM 3892 C CA . ALA A 1 504 ? -25.048 58.115 92.836 1.00 38.12 504 ALA A CA 1
ATOM 3893 C C . ALA A 1 504 ? -26.514 57.772 93.168 1.00 38.12 504 ALA A C 1
ATOM 3895 O O . ALA A 1 504 ? -27.394 58.105 92.383 1.00 38.12 504 ALA A O 1
ATOM 3896 N N . MET A 1 505 ? -26.731 57.261 94.395 1.00 35.50 505 MET A N 1
ATOM 3897 C CA . MET A 1 505 ? -28.001 57.278 95.158 1.00 35.50 505 MET A CA 1
ATOM 3898 C C . MET A 1 505 ? -29.145 56.440 94.534 1.00 35.50 505 MET A C 1
ATOM 3900 O O . MET A 1 505 ? -29.398 56.488 93.347 1.00 35.50 505 MET A O 1
ATOM 3904 N N . THR A 1 506 ? -29.927 55.605 95.219 1.00 37.78 506 THR A N 1
ATOM 3905 C CA . THR A 1 506 ? -30.450 55.595 96.593 1.00 37.78 506 THR A CA 1
ATOM 3906 C C . THR A 1 506 ? -31.223 54.272 96.756 1.00 37.78 506 THR A C 1
ATOM 3908 O O . THR A 1 506 ? -31.865 53.837 95.810 1.00 37.78 506 THR A O 1
ATOM 3911 N N . ALA A 1 507 ? -31.095 53.613 97.912 1.00 37.50 507 ALA A N 1
ATOM 3912 C CA . ALA A 1 507 ? -32.178 53.286 98.859 1.00 37.50 507 ALA A CA 1
ATOM 3913 C C . ALA A 1 507 ? -33.084 52.076 98.540 1.00 37.50 507 ALA A C 1
ATOM 3915 O O . ALA A 1 507 ? -33.631 51.999 97.452 1.00 37.50 507 ALA A O 1
ATOM 3916 N N . SER A 1 508 ? -33.253 51.224 99.574 1.00 37.47 508 SER A N 1
ATOM 3917 C CA . SER A 1 508 ? -34.465 50.469 99.986 1.00 37.47 508 SER A CA 1
ATOM 3918 C C . SER A 1 508 ? -35.215 49.678 98.898 1.00 37.47 508 SER A C 1
ATOM 3920 O O . SER A 1 508 ? -35.569 50.212 97.867 1.00 37.47 508 SER A O 1
ATOM 3922 N N . GLU A 1 509 ? -35.638 48.430 99.044 1.00 40.22 509 GLU A N 1
ATOM 3923 C CA . GLU A 1 509 ? -36.211 47.743 100.193 1.00 40.22 509 GLU A CA 1
ATOM 3924 C C . GLU A 1 509 ? -36.680 46.374 99.665 1.00 40.22 509 GLU A C 1
ATOM 3926 O O . GLU A 1 509 ? -37.194 46.287 98.558 1.00 40.22 509 GLU A O 1
ATOM 3931 N N . LYS A 1 510 ? -36.506 45.340 100.488 1.00 40.31 510 LYS A N 1
ATOM 3932 C CA . LYS A 1 510 ? -37.506 44.317 100.829 1.00 40.31 510 LYS A CA 1
ATOM 3933 C C . LYS A 1 510 ? -38.338 43.585 99.750 1.00 40.31 510 LYS A C 1
ATOM 3935 O O . LYS A 1 510 ? -39.198 44.146 99.089 1.00 40.31 510 LYS A O 1
ATOM 3940 N N . GLU A 1 511 ? -38.237 42.264 99.919 1.00 40.94 511 GLU A N 1
ATOM 3941 C CA . GLU A 1 511 ? -39.315 41.263 99.996 1.00 40.94 511 GLU A CA 1
ATOM 3942 C C . GLU A 1 511 ? -39.870 40.613 98.716 1.00 40.94 511 GLU A C 1
ATOM 3944 O O . GLU A 1 511 ? -40.359 41.261 97.798 1.00 40.94 511 GLU A O 1
ATOM 3949 N N . SER A 1 512 ? -39.844 39.273 98.828 1.00 36.22 512 SER A N 1
ATOM 3950 C CA . SER A 1 512 ? -40.539 38.185 98.120 1.00 36.22 512 SER A CA 1
ATOM 3951 C C . SER A 1 512 ? -40.212 37.919 96.659 1.00 36.22 512 SER A C 1
ATOM 3953 O O . SER A 1 512 ? -40.619 38.723 95.796 1.00 36.22 512 SER A O 1
#

Foldseek 3Di:
DVPPPPALVNVVVCVVVVHFDAAEDFDDDDPCGLLQVALVSLQVRLVVSQVRCVNNVQHQFAYAYEPPDLDDPCSCVPGNVRSLLNSCVRNNQLRYAYEEAQVSNVVCVVSSSHHDPPPLATLYAHEPPNNVPDDHLRYQKYFPADDDPVGWADDDPNDTDTDMDGNDPDNRRGRDDDPDPDDPPPPPPPPLPPQDFDQPDFKFPPVLVVLLVLLVAAEAEPPPQAPFEQAMAGAALAAEEFAQQDPDCVCQDLCCQQQPVVVPGGHQAQWEFELSLHIYGNHRHFHNHQPAFDPPLQFQLDGDWDWGGGPVGIDIDTSCRRHHHYYHYHDNLPDDRRPSSLVSVLSSRLSVQLSSVHALDCRRYPYSCSRHVVPDDPDNDPSVVSRVSSRVCSVVPPNPDPDDDDPLVPDDPVVNVVVVVVVVVVVCQQPPWDFDPDADPVRDGDPDTDHPVRVVVVVVVVVVCCVPPVVVVVVVVVVVVVVVVVVVVVVPVVPDPDDDDDDDDDDDDDDD

Radius of gyration: 35.95 Å; Cα contacts (8 Å, |Δi|>4): 905; chains: 1; bounding box: 73×86×134 Å

Nearest PDB structures (foldseek):
  4pmq-assembly1_A  TM=9.511E-01  e=1.075E-13  Mycobacterium tuberculosis CDC1551
  4pmr-assembly1_A  TM=9.338E-01  e=7.865E-13  Mycobacterium tuberculosis CDC1551
  4aln-assembly2_G  TM=3.519E-01  e=4.785E-01  Staphylococcus aureus
  4aln-assembly1_C  TM=4.041E-01  e=1.803E+00  Staphylococcus aureus

pLDDT: mean 82.83, std 17.67, range [26.17, 98.81]

InterPro domains:
  IPR002502 N-acetylmuramoyl-L-alanine amidase domain [PF01510] (235-380)
  IPR002502 N-acetylmuramoyl-L-alanine amidase domain [SM00644] (224-380)
  IPR015020 Rv2525c-like, glycoside hydrolase-like domain [PF08924] (3-165)
  IPR036505 N-acetylmuramoyl-L-alanine amidase/PGRP domain superfamily [G3DSA:3.40.80.10] (217-394)
  IPR036505 N-acetylmuramoyl-L-alanine amidase/PGRP domain superfamily [SSF55846] (218-397)

Sequence (512 aa):
MRGKPVHRDEINDLHNNGVDVAAVWQFGKDRHPDVLRGKVGGELDARAADEHLRSIGMDGWPVFFAVDFDITLAQWNLVASEYFRAACRVLGRDRVGIYGHSRVCDWAREDAVIADLGGSKHLMWQTRSWSAGVIHPGAVLYQRIVDTPSTPGPVIDGVTVDVNDIRHSYWGQHPPTVAPSPTRKEVAPMSATSIQPDPTGTGDPTWLPDVLRLFGVTVIEHPGWRTRGHGDFTDIVGFMMHHTGGSTPDRTSPGYVADNPGVGGGLSATLFGHRDGTVEILGAGIAYHAGLADPGCGGAAGQGYVTRPSATGPKLYTSGNARYIGIEPQNSGREPWEPELYDACVRSAAAVLWYKGLTADRAHLPGHKEYAPSRKVDPNLNMDAFRRDVQHLIDNPPFTTETTGGLFMSLPVERQEELAAKIDRIHFELTHKFQSRYENADGERSEHRETLVGYILDNDRKIEDMHANMLPAIWDRLTDAARNAKATFERVMTTGPAPTADSAMTASEKES

Solvent-accessible surface area (backbone atoms only — not comparable to full-atom values): 27845 Å² total; per-residue (Å²): 112,91,81,60,76,82,50,42,69,57,54,50,51,35,50,76,70,74,44,83,58,72,50,71,49,74,88,48,58,84,95,48,41,49,39,74,49,13,41,67,35,16,42,54,52,37,49,52,50,53,51,51,31,42,75,43,73,44,64,71,43,27,38,23,43,44,44,87,59,85,75,48,70,66,53,35,75,74,22,31,51,43,8,34,48,28,25,23,73,68,65,36,41,77,24,24,23,38,27,25,23,33,65,60,49,49,50,36,57,74,71,61,43,34,16,75,72,55,97,71,32,28,46,23,37,30,32,55,62,83,17,87,84,51,77,56,87,31,34,13,32,34,33,79,38,65,58,38,99,91,47,66,31,62,70,57,98,88,40,72,38,65,39,68,47,80,62,46,98,73,62,42,65,52,49,74,85,71,75,85,65,81,76,80,72,78,68,70,84,69,71,90,80,73,88,69,65,47,59,82,60,61,43,50,56,80,61,47,68,62,41,28,42,59,47,69,39,49,75,44,78,39,89,65,12,85,78,28,44,75,23,46,26,59,47,71,50,34,35,33,43,44,38,52,57,44,89,51,69,82,73,46,32,65,68,31,34,38,44,19,66,94,71,76,56,29,28,37,24,23,29,29,32,38,65,85,21,39,35,33,38,36,25,32,23,26,20,68,57,61,49,62,40,39,94,92,28,24,47,64,43,32,62,55,66,43,79,32,53,29,98,90,46,77,43,81,35,31,17,35,20,46,16,36,50,30,38,37,30,61,36,41,63,81,64,86,78,47,69,44,31,48,50,34,52,34,33,45,48,18,24,55,25,40,32,39,70,49,65,51,41,67,42,25,44,28,36,43,26,62,26,19,57,93,83,33,70,35,34,73,64,63,61,70,59,50,26,50,57,17,34,49,39,48,78,51,44,86,72,70,74,72,93,71,52,56,86,61,66,68,41,60,67,71,55,36,52,50,49,48,54,47,50,53,48,50,48,44,51,52,67,43,64,44,70,46,86,54,58,50,100,88,68,51,64,47,88,54,62,41,19,53,55,54,47,53,54,50,48,51,54,49,53,51,44,36,64,72,52,48,50,54,54,50,50,51,53,51,52,49,51,51,51,51,52,48,53,51,50,53,49,52,68,69,53,61,82,77,81,82,76,82,82,79,88,78,80,88,77,87,85,135

Organism: NCBI:txid1223515

Mean predicted aligned error: 19.35 Å